Protein 3PM0 (pdb70)

Nearest PDB structures (foldseek):
  3pm0-assembly1_A  TM=1.002E+00  e=3.150E-76  Homo sapiens
  6iq5-assembly1_A  TM=9.967E-01  e=2.064E-65  Homo sapiens
  6iq5-assembly2_B  TM=9.747E-01  e=1.632E-58  Homo sapiens
  2hi4-assembly1_A  TM=9.232E-01  e=4.594E-35  Homo sapiens
  6b82-assembly1_A  TM=9.000E-01  e=4.595E-28  Danio rerio

Radius of gyration: 22.01 Å; Cα contacts (8 Å, |Δi|>4): 761; chains: 1; bounding box: 62×45×59 Å

Sequence (459 aa):
QAAHLSFARLARRYGDVFQIRLGSCPIVVLNGERAIHQALVQQGSAFADRPSFASFRVVSGGRSMAFGHYSEHWKVQRRAAHSMMRNFFTRQPRSRQVLEGHVLSEARELVALLVRGSADGAFLDPRPLTVVAVANVMSAVCFGCRYSHDDPEFRELLSHNEEFGRTVGAGSLVDVMPWLQYFPNPVRTVFREFEQLNRNFSNFILDKFLRHCESLRPGAAPRDMMDAFILSAEKKAAGDGARLDLENVPATITDIFGASQDTLSTALQWLLLLFTRYPDVQTRVQAELDQVVGRDRLPCMGDQPNLPYVLAFLYEAMRFSSFVPVTIPHATTANTSVLGYHIPKDTVVFVNQWSVNHDPLKWPNPENFDPARFLDKDGLINKDLTSRVMIFSVGKRRCIGEELSKMQLFLFISILAHQCDFRANPNEPAKMNFSYGLTIKPKSFKVNVTLRESMELLD

GO terms:
  GO:0016712 oxidoreductase activity, acting on paired donors, with incorporation or reduction of molecular oxygen, reduced flavin or flavoprotein as one donor, and incorporation of one atom of oxygen (F, IDA)
  GO:0101020 estrogen 16-alpha-hydroxylase activity (F, IDA)
  GO:0042572 retinol metabolic process (P, IDA)
  GO:0042574 retinal metabolic process (P, IDA)
  GO:0004497 monooxygenase activity (F, IDA)
  GO:0019369 arachidonate metabolic process (P, IDA)
  GO:0006805 xenobiotic metabolic process (P, IDA)
  GO:0008202 steroid metabolic process (P, IDA)
  GO:0008210 estrogen metabolic process (P, IDA)
  GO:0020037 heme binding (F, IDA)
  GO:0050649 testosterone 6-beta-hydroxylase activity (F, EXP)
  GO:0101021 estrogen 2-hydroxylase activity (F, EXP)
  GO:0016712 oxidoreductase activity, acting on paired donors, with incorporation or reduction of molecular oxygen, reduced flavin or flavoprotein as one donor, and incorporation of one atom of oxygen (F, EXP)
  GO:0005789 endoplasmic reticulum membrane (C, TAS)
  GO:0016709 oxidoreductase activity, acting on paired donors, with incorporation or reduction of molecular oxygen, NAD(P)H as one donor, and incorporation of one atom of oxygen (F, TAS)
  GO:0016125 sterol metabolic process (P, TAS)
  GO:0019373 epoxygenase P450 pathway (P, TAS)
  GO:0004497 monooxygenase activity (F, TAS)
  GO:0097267 omega-hydroxylase P450 pathway (P, TAS)
  GO:0005515 protein binding (F, IPI)

Organism: Homo sapiens (NCBI:txid9606)

Foldseek 3Di:
DFPLVVLLVVCVPVNQWDWDAQQHAIAIEGFAPQQLCVVFPVVFVLWFFAAPFPLLCLALVRQALQSHTDDDLSVLLVVQLLVCLVCVQPVDPCSLVVLLVLLLVLLQVLQVCQQVQQPPNRKDFSQLSLLLSQLQSLCCQAQVDHDDSPDPLVSVLRPLLLLQQLCQFVVHNLGSPVCVCVDDDVSVVSSVVSSVSSVSLLVVLVVSLVVLLVPQDDVDDDNHSSVVLNVQQVCVVVDHPRHHHSVNSSSHSSNVSSPRSNVLSQLLSLLLVCCAVPVPLLVVLLVLLCVQVNLPDADDLVCVQSRQSLLLLSLLSCLQQLQQQKARKIFGQAFDAGPRHTDHHGHIYIYGLNSHSQPCVLPVPSNDRDSCSQADPVGHGDCVNSVSRDNQRHHPSGDSNVVVSVSNSSSSCRRDSNWKHKHFDPVDDDDWDWRDGSGTHTDTGIIRMHTPDDDPSPD

Solvent-accessible surface area: 20580 Å² total; per-residue (Å²): 208,11,34,8,68,31,10,23,127,60,17,202,194,116,35,63,6,25,123,32,182,28,40,91,37,68,0,12,0,0,3,15,56,131,0,0,62,48,0,4,63,112,57,13,45,18,1,3,24,9,4,101,28,68,0,6,193,45,7,6,66,48,104,7,12,27,17,21,83,48,50,113,166,12,55,45,16,26,123,5,0,42,34,29,16,141,95,17,20,96,118,116,116,176,10,159,89,82,9,37,31,48,0,52,57,5,0,73,41,3,0,4,38,0,23,159,38,1,61,155,57,44,62,27,27,0,67,65,31,0,16,6,5,0,0,1,0,2,0,17,10,0,5,29,48,90,47,60,43,88,37,97,144,2,96,87,13,8,64,46,17,59,25,32,2,88,1,4,4,14,26,26,61,9,28,11,30,74,129,16,47,174,87,102,25,98,26,42,64,5,31,133,63,0,56,90,10,9,129,49,14,24,86,38,0,74,68,15,17,91,116,25,29,128,71,18,166,139,81,36,83,59,169,8,0,0,11,23,2,0,55,27,2,59,100,66,90,63,52,164,109,22,62,4,61,70,120,28,0,21,9,1,0,12,19,15,0,16,58,17,2,12,39,5,0,0,4,0,5,22,7,0,7,5,0,8,68,72,84,82,9,11,79,129,0,14,51,25,0,49,156,54,6,19,72,140,95,34,2,43,46,54,9,60,98,87,0,15,23,0,18,0,0,5,26,0,5,12,0,40,5,0,18,22,8,6,10,30,1,3,6,1,51,47,98,16,50,0,76,73,126,130,1,68,112,107,17,14,0,3,0,0,1,34,14,1,0,14,47,87,166,53,1,100,54,32,112,90,15,46,5,56,40,0,51,38,188,111,36,99,46,38,152,91,55,9,68,101,23,16,15,35,11,25,21,84,15,79,54,30,14,44,126,8,12,61,40,0,8,1,2,1,1,0,0,0,0,2,7,0,56,6,164,31,36,108,127,72,110,71,146,33,86,44,10,104,15,25,3,8,20,3,72,66,12,105,0,9,1,66,52,66,98,103,34,64,6,106,176

CATH classification: 1.10.630.10

Structure (mmCIF, N/CA/C/O backbone):
data_3PM0
#
_entry.id   3PM0
#
_cell.length_a   84.170
_cell.length_b   103.980
_cell.length_c   62.970
_cell.angle_alpha   90.000
_cell.angle_beta   90.000
_cell.angle_gamma   90.000
#
_symmetry.space_group_name_H-M   'P 21 21 2'
#
loop_
_entity.id
_entity.type
_entity.pdbx_description
1 polymer 'Cytochrome P450 1B1'
2 non-polymer 'PROTOPORPHYRIN IX CONTAINING FE'
3 non-polymer 2-PHENYL-4H-BENZO[H]CHROMEN-4-ONE
4 water water
#
loop_
_atom_site.group_PDB
_atom_site.id
_atom_site.type_symbol
_atom_site.label_atom_id
_atom_site.label_alt_id
_atom_site.label_comp_id
_atom_site.label_asym_id
_atom_site.label_entity_id
_atom_site.label_seq_id
_atom_site.pdbx_PDB_ins_code
_atom_site.Cartn_x
_atom_site.Cartn_y
_atom_site.Cartn_z
_atom_site.occupancy
_atom_site.B_iso_or_equiv
_atom_site.auth_seq_id
_atom_site.auth_comp_id
_atom_site.auth_asym_id
_atom_site.auth_atom_id
_atom_site.pdbx_PDB_model_num
ATOM 1 N N . GLN A 1 28 ? -42.603 23.280 -20.036 1.00 69.05 68 GLN A N 1
ATOM 2 C CA . GLN A 1 28 ? -42.354 22.658 -21.329 1.00 68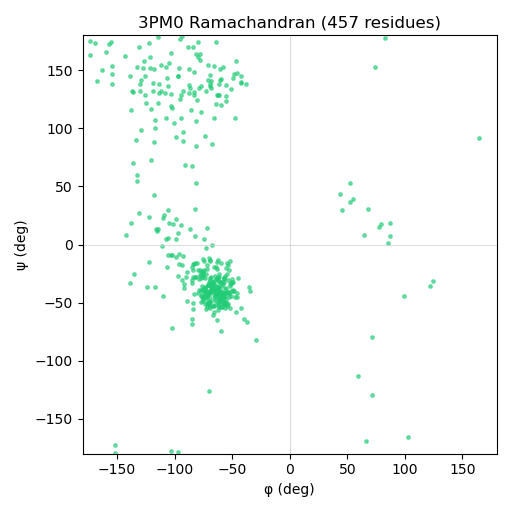.24 68 GLN A CA 1
ATOM 3 C C . GLN A 1 28 ? -40.853 22.374 -21.502 1.00 67.17 68 GLN A C 1
ATOM 4 O O . GLN A 1 28 ? -40.270 22.665 -22.543 1.00 67.94 68 GLN A O 1
ATOM 10 N N . ALA A 1 29 ? -40.240 21.803 -20.465 1.00 65.69 69 ALA A N 1
ATOM 11 C CA . ALA A 1 29 ? -38.815 21.450 -20.479 1.00 63.28 69 ALA A CA 1
ATOM 12 C C . ALA A 1 29 ? -38.607 20.176 -21.299 1.00 61.69 69 ALA A C 1
ATOM 13 O O . ALA A 1 29 ? -39.362 19.217 -21.166 1.00 60.93 69 ALA A O 1
ATOM 15 N N . ALA A 1 30 ? -37.577 20.169 -22.136 1.00 60.24 70 ALA A N 1
ATOM 16 C CA . ALA A 1 30 ? -37.287 19.025 -22.999 1.00 59.18 70 ALA A CA 1
ATOM 17 C C . ALA A 1 30 ? -37.564 17.669 -22.357 1.00 59.03 70 ALA A C 1
ATOM 18 O O . ALA A 1 30 ? -38.463 16.942 -22.783 1.00 58.84 70 ALA A O 1
ATOM 20 N N . HIS A 1 31 ? -36.792 17.327 -21.331 1.00 58.37 71 HIS A N 1
ATOM 21 C CA . HIS A 1 31 ? -36.958 16.040 -20.670 1.00 57.26 71 HIS A CA 1
ATOM 22 C C . HIS A 1 31 ? -38.384 15.790 -20.211 1.00 57.62 71 HIS A C 1
ATOM 23 O O . HIS A 1 31 ? -38.754 14.648 -19.940 1.00 59.01 71 HIS A O 1
ATOM 30 N N . LEU A 1 32 ? -39.184 16.846 -20.117 1.00 56.61 72 LEU A N 1
ATOM 31 C CA . LEU A 1 32 ? -40.561 16.695 -19.673 1.00 55.77 72 LEU A CA 1
ATOM 32 C C . LEU A 1 32 ? -41.463 16.283 -20.830 1.00 55.21 72 LEU A C 1
ATOM 33 O O . LEU A 1 32 ? -42.310 15.408 -20.675 1.00 55.29 72 LEU A O 1
ATOM 38 N N . SER A 1 33 ? -41.269 16.899 -21.993 1.00 54.48 73 SER A N 1
ATOM 39 C CA . SER A 1 33 ? -42.076 16.568 -23.160 1.00 53.65 73 SER A CA 1
ATOM 40 C C . SER A 1 33 ? -41.800 15.133 -23.581 1.00 54.77 73 SER A C 1
ATOM 41 O O . SER A 1 33 ? -42.734 14.368 -23.843 1.00 56.16 73 SER A O 1
ATOM 44 N N . PHE A 1 34 ? -40.517 14.772 -23.635 1.00 55.06 74 PHE A N 1
ATOM 45 C CA . PHE A 1 34 ? -40.100 13.421 -24.025 1.00 54.36 74 PHE A CA 1
ATOM 46 C C . PHE A 1 34 ? -40.749 12.343 -23.167 1.00 54.55 74 PHE A C 1
ATOM 47 O O . PHE A 1 34 ? -41.294 11.375 -23.691 1.00 54.92 74 PHE A O 1
ATOM 55 N N . ALA A 1 35 ? -40.678 12.510 -21.852 1.00 54.79 75 ALA A N 1
ATOM 56 C CA . ALA A 1 35 ? -41.256 11.545 -20.927 1.00 56.53 75 ALA A CA 1
ATOM 57 C C . ALA A 1 35 ? -42.775 11.473 -21.102 1.00 57.78 75 ALA A C 1
ATOM 58 O O . ALA A 1 35 ? -43.392 10.433 -20.845 1.00 58.65 75 ALA A O 1
ATOM 60 N N . ARG A 1 36 ? -43.361 12.587 -21.540 1.00 58.48 76 ARG A N 1
ATOM 61 C CA . ARG A 1 36 ? -44.797 12.705 -21.776 1.00 58.33 76 ARG A CA 1
ATOM 62 C C . ARG A 1 36 ? -45.148 12.000 -23.089 1.00 58.41 76 ARG A C 1
ATOM 63 O O . ARG A 1 36 ? -46.128 11.264 -23.157 1.00 59.12 76 ARG A O 1
ATOM 71 N N . LEU A 1 37 ? -44.350 12.231 -24.131 1.00 57.61 77 LEU A N 1
ATOM 72 C CA . LEU A 1 37 ? -44.586 11.605 -25.435 1.00 57.70 77 LEU A CA 1
ATOM 73 C C . LEU A 1 37 ? -44.404 10.087 -25.345 1.00 57.36 77 LEU A C 1
ATOM 74 O O . LEU A 1 37 ? -44.874 9.330 -26.198 1.00 56.88 77 LEU A O 1
ATOM 79 N N . ALA A 1 38 ? -43.716 9.653 -24.300 1.00 56.74 78 ALA A N 1
ATOM 80 C CA . ALA A 1 38 ? -43.448 8.246 -24.100 1.00 56.39 78 ALA A CA 1
ATOM 81 C C . ALA A 1 38 ? -44.643 7.517 -23.497 1.00 56.83 78 ALA A C 1
ATOM 82 O O . ALA A 1 38 ? -44.714 6.289 -23.519 1.00 56.73 78 ALA A O 1
ATOM 84 N N . ARG A 1 39 ? -45.584 8.281 -22.949 1.00 57.23 79 ARG A N 1
ATOM 85 C CA . ARG A 1 39 ? -46.782 7.708 -22.340 1.00 57.75 79 ARG A CA 1
ATOM 86 C C . ARG A 1 39 ? -47.832 7.402 -23.403 1.00 57.71 79 ARG A C 1
ATOM 87 O O . ARG A 1 39 ? -48.968 7.043 -23.094 1.00 58.85 79 ARG A O 1
ATOM 95 N N . ARG A 1 40 ? -47.435 7.554 -24.662 1.00 58.01 80 ARG A N 1
ATOM 96 C CA . ARG A 1 40 ? -48.328 7.305 -25.786 1.00 58.55 80 ARG A CA 1
ATOM 97 C C . ARG A 1 40 ? -47.617 6.564 -26.914 1.00 57.77 80 ARG A C 1
ATOM 98 O O . ARG A 1 40 ? -48.229 5.760 -27.618 1.00 58.00 80 ARG A O 1
ATOM 106 N N . TYR A 1 41 ? -46.326 6.834 -27.087 1.00 56.75 81 TYR A N 1
ATOM 107 C CA . TYR A 1 41 ? -45.558 6.177 -28.146 1.00 55.82 81 TYR A CA 1
ATOM 108 C C . TYR A 1 41 ? -44.455 5.275 -27.622 1.00 55.68 81 TYR A C 1
ATOM 109 O O . TYR A 1 41 ? -43.603 4.815 -28.386 1.00 56.22 81 TYR A O 1
ATOM 118 N N . GLY A 1 42 ? -44.478 5.011 -26.323 1.00 54.85 82 GLY A N 1
ATOM 119 C CA . GLY A 1 42 ? -43.470 4.151 -25.735 1.00 55.48 82 GLY A CA 1
ATOM 120 C C . GLY A 1 42 ? -42.144 4.792 -25.374 1.00 54.95 82 GLY A C 1
ATOM 121 O O . GLY A 1 42 ? -41.930 5.973 -25.622 1.00 54.82 82 GLY A O 1
ATOM 122 N N . ASP A 1 43 ? -41.250 4.008 -24.790 1.00 55.26 83 ASP A N 1
ATOM 123 C CA . ASP A 1 43 ? -39.946 4.511 -24.394 1.00 55.22 83 ASP A CA 1
ATOM 124 C C . ASP A 1 43 ? -39.093 5.010 -25.568 1.00 54.21 83 ASP A C 1
ATOM 125 O O . ASP A 1 43 ? -38.428 6.036 -25.447 1.00 53.82 83 ASP A O 1
ATOM 130 N N . VAL A 1 44 ? -39.129 4.295 -26.696 1.00 52.78 84 VAL A N 1
ATOM 131 C CA . VAL A 1 44 ? -38.370 4.651 -27.905 1.00 50.11 84 VAL A CA 1
ATOM 132 C C . VAL A 1 44 ? -39.270 5.286 -28.964 1.00 49.08 84 VAL A C 1
ATOM 133 O O . VAL A 1 44 ? -40.317 4.744 -29.302 1.00 50.19 84 VAL A O 1
ATOM 137 N N . PHE A 1 45 ? -38.852 6.431 -29.483 1.00 48.11 85 PHE A N 1
ATOM 138 C CA . PHE A 1 45 ? -39.593 7.157 -30.516 1.00 48.05 85 PHE A CA 1
ATOM 139 C C . PHE A 1 45 ? -38.674 8.258 -31.053 1.00 49.32 85 PHE A C 1
ATOM 140 O O . PHE A 1 45 ? -37.589 8.475 -30.526 1.00 49.77 85 PHE A O 1
ATOM 148 N N . GLN A 1 46 ? -39.101 8.958 -32.095 1.00 51.20 86 GLN A N 1
ATOM 149 C CA . GLN A 1 46 ? -38.260 10.003 -32.653 1.00 52.62 86 GLN A CA 1
ATOM 150 C C . GLN A 1 46 ? -38.975 11.320 -32.826 1.00 52.76 86 GLN A C 1
ATOM 151 O O . GLN A 1 46 ? -40.152 11.356 -33.163 1.00 54.45 86 GLN A O 1
ATOM 157 N N . ILE A 1 47 ? -38.253 12.395 -32.545 1.00 52.17 87 ILE A N 1
ATOM 158 C CA . ILE A 1 47 ? -38.780 13.735 -32.681 1.00 50.75 87 ILE A CA 1
ATOM 159 C C . ILE A 1 47 ? -37.982 14.381 -33.791 1.00 50.69 87 ILE A C 1
ATOM 160 O O . ILE A 1 47 ? -37.071 13.768 -34.347 1.00 50.99 87 ILE A O 1
ATOM 165 N N . ARG A 1 48 ? -38.318 15.618 -34.119 1.00 51.55 88 ARG A N 1
ATOM 166 C CA . ARG A 1 48 ? -37.608 16.311 -35.173 1.00 53.31 88 ARG A CA 1
ATOM 167 C C . ARG A 1 48 ? -37.368 17.743 -34.742 1.00 53.30 88 ARG A C 1
ATOM 168 O O . ARG A 1 48 ? -38.317 18.492 -34.525 1.00 54.41 88 ARG A O 1
ATOM 176 N N . LEU A 1 49 ? -36.098 18.104 -34.578 1.00 52.78 89 LEU A N 1
ATOM 177 C CA . LEU A 1 49 ? -35.710 19.464 -34.210 1.00 52.04 89 LEU A CA 1
ATOM 178 C C . LEU A 1 49 ? -35.270 20.080 -35.519 1.00 51.83 89 LEU A C 1
ATOM 179 O O . LEU A 1 49 ? -34.188 19.786 -36.013 1.00 51.15 89 LEU A O 1
ATOM 184 N N . GLY A 1 50 ? -36.103 20.932 -36.091 1.00 52.82 90 GLY A N 1
ATOM 185 C CA . GLY A 1 50 ? -35.738 21.512 -37.365 1.00 54.26 90 GLY A CA 1
ATOM 186 C C . GLY A 1 50 ? -35.532 20.415 -38.406 1.00 55.44 90 GLY A C 1
ATOM 187 O O . GLY A 1 50 ? -36.472 19.706 -38.786 1.00 54.95 90 GLY A O 1
ATOM 188 N N . SER A 1 51 ? -34.289 20.254 -38.849 1.00 56.26 91 SER A N 1
ATOM 189 C CA . SER A 1 51 ? -33.962 19.271 -39.886 1.00 57.18 91 SER A CA 1
ATOM 190 C C . SER A 1 51 ? -33.513 17.918 -39.368 1.00 57.06 91 SER A C 1
ATOM 191 O O . SER A 1 51 ? -33.517 16.934 -40.114 1.00 57.19 91 SER A O 1
ATOM 194 N N . CYS A 1 52 ? -33.115 17.864 -38.103 1.00 56.18 92 CYS A N 1
ATOM 195 C CA . CYS A 1 52 ? -32.645 16.611 -37.549 1.00 55.42 92 CYS A CA 1
ATOM 196 C C . CYS A 1 52 ? -33.689 15.795 -36.817 1.00 54.44 92 CYS A C 1
ATOM 197 O O . CYS A 1 52 ? -34.434 16.287 -35.971 1.00 53.44 92 CYS A O 1
ATOM 200 N N . PRO A 1 53 ? -33.788 14.524 -37.188 1.00 53.84 93 PRO A N 1
ATOM 201 C CA . PRO A 1 53 ? -34.749 13.630 -36.547 1.00 53.42 93 PRO A CA 1
ATOM 202 C C . PRO A 1 53 ? -34.001 12.916 -35.425 1.00 52.42 93 PRO A C 1
ATOM 203 O O . PRO A 1 53 ? -33.135 12.075 -35.689 1.00 52.29 93 PRO A O 1
ATOM 207 N N . ILE A 1 54 ? -34.313 13.264 -34.180 1.00 50.83 94 ILE A N 1
ATOM 208 C CA . ILE A 1 54 ? -33.643 12.646 -33.043 1.00 49.04 94 ILE A CA 1
ATOM 209 C C . ILE A 1 54 ? -34.477 11.507 -32.482 1.00 48.72 94 ILE A C 1
ATOM 210 O O . ILE A 1 54 ? -35.705 11.575 -32.478 1.00 49.00 94 ILE A O 1
ATOM 215 N N . VAL A 1 55 ? -33.793 10.466 -32.017 1.00 47.62 95 VAL A N 1
ATOM 216 C CA . VAL A 1 55 ? -34.425 9.297 -31.423 1.00 46.81 95 VAL A CA 1
ATOM 217 C C . VAL A 1 55 ? -34.172 9.336 -29.913 1.00 46.32 95 VAL A C 1
ATOM 218 O O . VAL A 1 55 ? -33.045 9.130 -29.440 1.00 47.28 95 VAL A O 1
ATOM 222 N N . VAL A 1 56 ? -35.229 9.605 -29.163 1.00 44.40 96 VAL A N 1
ATOM 223 C CA . VAL A 1 56 ? -35.142 9.685 -27.718 1.00 42.91 96 VAL A CA 1
ATOM 224 C C . VAL A 1 56 ? -35.337 8.333 -27.017 1.00 43.07 96 VAL A C 1
ATOM 225 O O . VAL A 1 56 ? -36.199 7.552 -27.397 1.00 41.94 96 VAL A O 1
ATOM 229 N N . LEU A 1 57 ? -34.509 8.073 -26.002 1.00 43.30 97 LEU A N 1
ATOM 230 C CA . LEU A 1 57 ? -34.567 6.854 -25.186 1.00 42.02 97 LEU A CA 1
ATOM 231 C C . LEU A 1 57 ? -35.098 7.340 -23.861 1.00 42.08 97 LEU A C 1
ATOM 232 O O . LEU A 1 57 ? -34.573 8.303 -23.318 1.00 42.51 97 LEU A O 1
ATOM 237 N N . ASN A 1 58 ? -36.116 6.682 -23.323 1.00 43.65 98 ASN A N 1
ATOM 238 C CA . ASN A 1 58 ? -36.686 7.144 -22.074 1.00 45.66 98 ASN A CA 1
ATOM 239 C C . ASN A 1 58 ? -36.629 6.255 -20.846 1.00 48.02 98 ASN A C 1
ATOM 240 O O . ASN A 1 58 ? -36.444 6.759 -19.730 1.00 49.99 98 ASN A O 1
ATOM 245 N N . GLY A 1 59 ? -36.768 4.945 -21.010 1.00 49.10 99 GLY A N 1
ATOM 246 C CA . GLY A 1 59 ? -36.737 4.103 -19.822 1.00 50.17 99 GLY A CA 1
ATOM 247 C C . GLY A 1 59 ? -35.378 3.539 -19.487 1.00 50.79 99 GLY A C 1
ATOM 248 O O . GLY A 1 59 ? -34.409 3.790 -20.188 1.00 50.37 99 GLY A O 1
ATOM 249 N N . GLU A 1 60 ? -35.293 2.771 -18.413 1.00 52.70 100 GLU A N 1
ATOM 250 C CA . GLU A 1 60 ? -34.018 2.184 -18.070 1.00 55.41 100 GLU A CA 1
ATOM 251 C C . GLU A 1 60 ? -33.687 1.049 -19.029 1.00 56.10 100 GLU A C 1
ATOM 252 O O . GLU A 1 60 ? -32.569 0.978 -19.548 1.00 56.84 100 GLU A O 1
ATOM 258 N N . ARG A 1 61 ? -34.647 0.167 -19.295 1.00 56.03 101 ARG A N 1
ATOM 259 C CA . ARG A 1 61 ? -34.347 -0.935 -20.201 1.00 56.12 101 ARG A CA 1
ATOM 260 C C . ARG A 1 61 ? -33.936 -0.503 -21.593 1.00 54.05 101 ARG A C 1
ATOM 261 O O . ARG A 1 61 ? -33.135 -1.170 -22.229 1.00 53.36 101 ARG A O 1
ATOM 269 N N . ALA A 1 62 ? -34.477 0.611 -22.066 1.00 52.90 102 ALA A N 1
ATOM 270 C CA . ALA A 1 62 ? -34.127 1.101 -23.392 1.00 51.93 102 ALA A CA 1
ATOM 271 C C . ALA A 1 62 ? -32.753 1.761 -23.322 1.00 51.18 102 ALA A C 1
ATOM 272 O O . ALA A 1 62 ? -31.901 1.548 -24.186 1.00 50.33 102 ALA A O 1
ATOM 274 N N . ILE A 1 63 ? -32.556 2.560 -22.274 1.00 50.26 103 ILE A N 1
ATOM 275 C CA . ILE A 1 63 ? -31.308 3.276 -22.048 1.00 47.85 103 ILE A CA 1
ATOM 276 C C . ILE A 1 63 ? -30.182 2.287 -21.825 1.00 48.65 103 ILE A C 1
ATOM 277 O O . ILE A 1 63 ? -29.069 2.462 -22.347 1.00 48.40 103 ILE A O 1
ATOM 282 N N . HIS A 1 64 ? -30.480 1.243 -21.058 1.00 48.25 104 HIS A N 1
ATOM 283 C CA . HIS A 1 64 ? -29.496 0.220 -20.762 1.00 48.86 104 HIS A CA 1
ATOM 284 C C . HIS A 1 64 ? -29.248 -0.705 -21.937 1.00 48.44 104 HIS A C 1
ATOM 285 O O . HIS A 1 64 ? -28.155 -1.243 -22.059 1.00 48.87 104 HIS A O 1
ATOM 292 N N . GLN A 1 65 ? -30.246 -0.888 -22.802 1.00 48.61 105 GLN A N 1
ATOM 293 C CA . GLN A 1 65 ? -30.101 -1.774 -23.967 1.00 47.70 105 GLN A CA 1
ATOM 294 C C . GLN A 1 65 ? -29.326 -1.091 -25.092 1.00 46.83 105 GLN A C 1
ATOM 295 O O . GLN A 1 65 ? -28.653 -1.747 -25.888 1.00 47.88 105 GLN A O 1
ATOM 301 N N . ALA A 1 66 ? -29.427 0.229 -25.168 1.00 45.02 106 ALA A N 1
ATOM 302 C CA . ALA A 1 66 ? -28.694 0.969 -26.175 1.00 42.54 106 ALA A CA 1
ATOM 303 C C . ALA A 1 66 ? -27.292 1.232 -25.633 1.00 42.72 106 ALA A C 1
ATOM 304 O O . ALA A 1 66 ? -26.317 0.666 -26.111 1.00 42.46 106 ALA A O 1
ATOM 306 N N . LEU A 1 67 ? -27.196 2.072 -24.608 1.00 42.50 107 LEU A N 1
ATOM 307 C CA . LEU A 1 67 ? -25.893 2.423 -24.047 1.00 42.66 107 LEU A CA 1
ATOM 308 C C . LEU A 1 67 ? -25.037 1.324 -23.427 1.00 43.78 107 LEU A C 1
ATOM 309 O O . LEU A 1 67 ? -23.810 1.455 -23.395 1.00 43.54 107 LEU A O 1
ATOM 314 N N . VAL A 1 68 ? -25.661 0.275 -22.908 1.00 44.91 108 VAL A N 1
ATOM 315 C CA . VAL A 1 68 ? -24.906 -0.787 -22.253 1.00 47.26 108 VAL A CA 1
ATOM 316 C C . VAL A 1 68 ? -24.740 -2.019 -23.132 1.00 49.52 108 VAL A C 1
ATOM 317 O O . VAL A 1 68 ? -23.648 -2.306 -23.622 1.00 49.87 108 VAL A O 1
ATOM 321 N N . GLN A 1 69 ? -25.834 -2.744 -23.319 1.00 52.07 109 GLN A N 1
ATOM 322 C CA . GLN A 1 69 ? -25.825 -3.959 -24.102 1.00 52.91 109 GLN A CA 1
ATOM 323 C C . GLN A 1 69 ? -25.317 -3.741 -25.527 1.00 53.56 109 GLN A C 1
ATOM 324 O O . GLN A 1 69 ? -24.540 -4.539 -26.047 1.00 53.64 109 GLN A O 1
ATOM 330 N N . GLN A 1 70 ? -25.732 -2.653 -26.156 1.00 55.01 110 GLN A N 1
ATOM 331 C CA . GLN A 1 70 ? -25.268 -2.337 -27.507 1.00 55.89 110 GLN A CA 1
ATOM 332 C C . GLN A 1 70 ? -24.343 -1.123 -27.453 1.00 56.89 110 GLN A C 1
ATOM 333 O O . GLN A 1 70 ? -24.190 -0.396 -28.441 1.00 56.64 110 GLN A O 1
ATOM 339 N N . GLY A 1 71 ? -23.764 -0.894 -26.272 1.00 57.81 111 GLY A N 1
ATOM 340 C CA . GLY A 1 71 ? -22.848 0.215 -26.070 1.00 56.84 111 GLY A CA 1
ATOM 341 C C . GLY A 1 71 ? -21.747 0.107 -27.101 1.00 56.94 111 GLY A C 1
ATOM 342 O O . GLY A 1 71 ? -21.108 -0.956 -27.242 1.00 56.22 111 GLY A O 1
ATOM 343 N N . SER A 1 72 ? -21.521 1.194 -27.828 1.00 55.69 112 SER A N 1
ATOM 344 C CA . SER A 1 72 ? -20.533 1.224 -28.894 1.00 54.76 112 SER A CA 1
ATOM 345 C C . SER A 1 72 ? -21.278 1.606 -30.161 1.00 53.38 112 SER A C 1
ATOM 346 O O . SER A 1 72 ? -20.759 2.324 -31.016 1.00 54.30 112 SER A O 1
ATOM 349 N N . ALA A 1 73 ? -22.511 1.121 -30.261 1.00 52.34 113 ALA A N 1
ATOM 350 C CA . ALA A 1 73 ? -23.382 1.437 -31.381 1.00 51.34 113 ALA A CA 1
ATOM 351 C C . ALA A 1 73 ? -23.886 2.824 -31.086 1.00 49.49 113 ALA A C 1
ATOM 352 O O . ALA A 1 73 ? -24.219 3.580 -31.990 1.00 49.57 113 ALA A O 1
ATOM 354 N N . PHE A 1 74 ? -23.907 3.148 -29.797 1.00 48.18 114 PHE A N 1
ATOM 355 C CA . PHE A 1 74 ? -24.398 4.434 -29.324 1.00 46.73 114 PHE A CA 1
ATOM 356 C C . PHE A 1 74 ? -23.334 5.296 -28.631 1.00 44.75 114 PHE A C 1
ATOM 357 O O . PHE A 1 74 ? -23.645 6.307 -28.006 1.00 43.69 114 PHE A O 1
ATOM 365 N N . ALA A 1 75 ? -22.075 4.907 -28.781 1.00 43.04 115 ALA A N 1
ATOM 366 C CA . ALA A 1 75 ? -20.982 5.618 -28.145 1.00 41.70 115 ALA A CA 1
ATOM 367 C C . ALA A 1 75 ? -20.426 6.805 -28.927 1.00 40.68 115 ALA A C 1
ATOM 368 O O . ALA A 1 75 ? -19.357 7.313 -28.596 1.00 42.17 115 ALA A O 1
ATOM 370 N N . ASP A 1 76 ? -21.121 7.263 -29.954 1.00 38.64 116 ASP A N 1
ATOM 371 C CA . ASP A 1 76 ? -20.595 8.399 -30.698 1.00 38.92 116 ASP A CA 1
ATOM 372 C C . ASP A 1 76 ? -21.202 9.737 -30.269 1.00 37.67 116 ASP A C 1
ATOM 373 O O . ASP A 1 76 ? -22.006 9.802 -29.340 1.00 36.49 116 ASP A O 1
ATOM 378 N N . ARG A 1 77 ? -20.776 10.808 -30.931 1.00 36.94 117 ARG A N 1
ATOM 379 C CA . ARG A 1 77 ? -21.297 12.143 -30.651 1.00 36.04 117 ARG A CA 1
ATOM 380 C C . ARG A 1 77 ? -21.792 12.679 -31.975 1.00 35.31 117 ARG A C 1
ATOM 381 O O . ARG A 1 77 ? -21.226 12.382 -33.017 1.00 33.53 117 ARG A O 1
ATOM 389 N N . PRO A 1 78 ? -22.874 13.458 -31.955 1.00 35.35 118 PRO A N 1
ATOM 390 C CA . PRO A 1 78 ? -23.409 14.009 -33.202 1.00 36.27 118 PRO A CA 1
ATOM 391 C C . PRO A 1 78 ? -22.431 14.993 -33.838 1.00 36.47 118 PRO A C 1
ATOM 392 O O . PRO A 1 78 ? -21.633 15.623 -33.148 1.00 36.95 118 PRO A O 1
ATOM 396 N N . SER A 1 79 ? -22.520 15.129 -35.153 1.00 35.96 119 SER A N 1
ATOM 397 C CA . SER A 1 79 ? -21.660 16.023 -35.909 1.00 35.55 119 SER A CA 1
ATOM 398 C C . SER A 1 79 ? -22.132 17.468 -35.876 1.00 34.75 119 SER A C 1
ATOM 399 O O . SER A 1 79 ? -22.286 18.093 -36.914 1.00 33.73 119 SER A O 1
ATOM 402 N N . PHE A 1 80 ? -22.351 17.988 -34.674 1.00 34.06 120 PHE A N 1
ATOM 403 C CA . PHE A 1 80 ? -22.799 19.358 -34.482 1.00 33.76 120 PHE A CA 1
ATOM 404 C C . PHE A 1 80 ? -21.641 20.354 -34.520 1.00 34.31 120 PHE A C 1
ATOM 405 O O . PHE A 1 80 ? -20.656 20.206 -33.807 1.00 35.63 120 PHE A O 1
ATOM 413 N N . ALA A 1 81 ? -21.770 21.386 -35.341 1.00 33.93 121 ALA A N 1
ATOM 414 C CA . ALA A 1 81 ? -20.713 22.381 -35.457 1.00 32.44 121 ALA A CA 1
ATOM 415 C C . ALA A 1 81 ? -20.258 22.943 -34.137 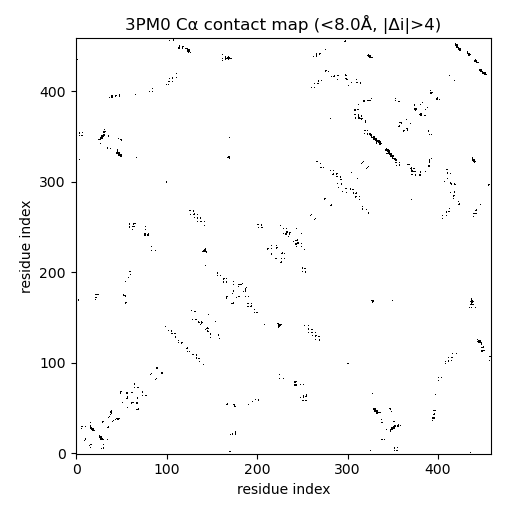1.00 31.96 121 ALA A C 1
ATOM 416 O O . ALA A 1 81 ? -19.086 23.255 -33.983 1.00 33.37 121 ALA A O 1
ATOM 418 N N . SER A 1 82 ? -21.171 23.078 -33.184 1.00 31.64 122 SER A N 1
ATOM 419 C CA . SER A 1 82 ? -20.811 23.641 -31.897 1.00 33.22 122 SER A CA 1
ATOM 420 C C . SER A 1 82 ? -19.908 22.706 -31.091 1.00 33.86 122 SER A C 1
ATOM 421 O O . SER A 1 82 ? -18.983 23.174 -30.433 1.00 35.06 122 SER A O 1
ATOM 424 N N . PHE A 1 83 ? -20.161 21.401 -31.130 1.00 33.66 123 PHE A N 1
ATOM 425 C CA . PHE A 1 83 ? -19.320 20.466 -30.379 1.00 34.89 123 PHE A CA 1
ATOM 426 C C . PHE A 1 83 ? -17.855 20.651 -30.749 1.00 37.98 123 PHE A C 1
ATOM 427 O O . PHE A 1 83 ? -16.964 20.598 -29.891 1.00 39.28 123 PHE A O 1
ATOM 435 N N . ARG A 1 84 ? -17.653 20.854 -32.049 1.00 39.90 124 ARG A N 1
ATOM 436 C CA . ARG A 1 84 ? -16.369 21.043 -32.701 1.00 42.65 124 ARG A CA 1
ATOM 437 C C . ARG A 1 84 ? -15.593 22.217 -32.118 1.00 43.47 124 ARG A C 1
ATOM 438 O O . ARG A 1 84 ? -14.370 22.225 -32.148 1.00 44.98 124 ARG A O 1
ATOM 446 N N . VAL A 1 85 ? -16.315 23.208 -31.598 1.00 44.43 125 VAL A N 1
ATOM 447 C CA . VAL A 1 85 ? -15.728 24.415 -31.012 1.00 44.38 125 VAL A CA 1
ATOM 448 C C . VAL A 1 85 ? -15.111 24.194 -29.632 1.00 45.63 125 VAL A C 1
ATOM 449 O O . VAL A 1 85 ? -14.210 24.931 -29.233 1.00 48.57 125 VAL A O 1
ATOM 453 N N . VAL A 1 86 ? -15.592 23.191 -28.906 1.00 44.54 126 VAL A N 1
ATOM 454 C CA . VAL A 1 86 ? -15.088 22.905 -27.564 1.00 43.43 126 VAL A CA 1
ATOM 455 C C . VAL A 1 86 ? -13.653 22.351 -27.548 1.00 43.69 126 VAL A C 1
ATOM 456 O O . VAL A 1 86 ? -13.281 21.497 -28.352 1.00 43.19 126 VAL A O 1
ATOM 460 N N . SER A 1 87 ? -12.849 22.870 -26.624 1.00 44.79 127 SER A N 1
ATOM 461 C CA . SER A 1 87 ? -11.458 22.456 -26.450 1.00 43.84 127 SER A CA 1
ATOM 462 C C . SER A 1 87 ? -10.650 22.510 -27.751 1.00 44.45 127 SER A C 1
ATOM 463 O O . SER A 1 87 ? -10.007 21.532 -28.153 1.00 44.71 127 SER A O 1
ATOM 466 N N . GLY A 1 88 ? -10.688 23.671 -28.399 1.00 42.87 128 GLY A N 1
ATOM 467 C CA . GLY A 1 88 ? -9.968 23.858 -29.636 1.00 40.29 128 GLY A CA 1
ATOM 468 C C . GLY A 1 88 ? -10.129 22.717 -30.609 1.00 39.94 128 GLY A C 1
ATOM 469 O O . GLY A 1 88 ? -9.219 22.438 -31.386 1.00 41.66 128 GLY A O 1
ATOM 470 N N . GLY A 1 89 ? -11.275 22.041 -30.568 1.00 39.07 129 GLY A N 1
ATOM 471 C CA . GLY A 1 89 ? -11.523 20.938 -31.489 1.00 36.12 129 GLY A CA 1
ATOM 472 C C . GLY A 1 89 ? -11.032 19.579 -31.044 1.00 34.07 129 GLY A C 1
ATOM 473 O O . GLY A 1 89 ? -11.113 18.634 -31.795 1.00 32.02 129 GLY A O 1
ATOM 474 N N . ARG A 1 90 ? -10.552 19.475 -29.810 1.00 34.37 130 ARG A N 1
ATOM 475 C CA . ARG A 1 90 ? -10.032 18.220 -29.309 1.00 34.53 130 ARG A CA 1
ATOM 476 C C . ARG A 1 90 ? -10.668 17.648 -28.050 1.00 34.16 130 ARG A C 1
ATOM 477 O O . ARG A 1 90 ? -10.051 16.839 -27.348 1.00 33.76 130 ARG A O 1
ATOM 485 N N . SER A 1 91 ? -11.906 18.042 -27.789 1.00 34.38 131 SER A N 1
ATOM 486 C CA . SER A 1 91 ? -12.661 17.579 -26.629 1.00 34.37 131 SER A CA 1
ATOM 487 C C . SER A 1 91 ? -12.843 16.058 -26.605 1.00 35.63 131 SER A C 1
ATOM 488 O O . SER A 1 91 ? -13.019 15.432 -27.642 1.00 35.82 131 SER A O 1
ATOM 491 N N . MET A 1 92 ? -12.788 15.465 -25.420 1.00 36.62 132 MET A N 1
ATOM 492 C CA . MET A 1 92 ? -13.006 14.031 -25.273 1.00 37.35 132 MET A CA 1
ATOM 493 C C . MET A 1 92 ? -14.512 13.793 -25.034 1.00 38.34 132 MET A C 1
ATOM 494 O O . MET A 1 92 ? -15.064 12.756 -25.399 1.00 39.26 132 MET A O 1
ATOM 499 N N . ALA A 1 93 ? -15.176 14.784 -24.445 1.00 38.89 133 ALA A N 1
ATOM 500 C CA . ALA A 1 93 ? -16.613 14.725 -24.158 1.00 37.73 133 ALA A CA 1
ATOM 501 C C . ALA A 1 93 ? -17.455 14.975 -25.399 1.00 37.75 133 ALA A C 1
ATOM 502 O O . ALA A 1 93 ? -18.490 14.330 -25.616 1.00 37.31 133 ALA A O 1
ATOM 504 N N . PHE A 1 94 ? -16.999 15.918 -26.213 1.00 37.47 134 PHE A N 1
ATOM 505 C CA . PHE A 1 94 ? -17.721 16.284 -27.417 1.00 36.03 134 PHE A CA 1
ATOM 506 C C . PHE A 1 94 ? -17.124 15.789 -28.742 1.00 34.76 134 PHE A C 1
ATOM 507 O O . PHE A 1 94 ? -17.624 16.121 -29.809 1.00 33.00 134 PHE A O 1
ATOM 515 N N . GLY A 1 95 ? -16.069 14.978 -28.663 1.00 34.03 135 GLY A N 1
ATOM 516 C CA . GLY A 1 95 ? -15.448 14.449 -29.859 1.00 31.60 135 GLY A CA 1
ATOM 517 C C . GLY A 1 95 ? -16.129 13.157 -30.234 1.00 31.64 135 GLY A C 1
ATOM 518 O O . GLY A 1 95 ? -16.929 12.637 -29.473 1.00 31.04 135 GLY A O 1
ATOM 519 N N . HIS A 1 96 ? -15.814 12.653 -31.418 1.00 32.66 136 HIS A N 1
ATOM 520 C CA . HIS A 1 96 ? -16.358 11.398 -31.928 1.00 33.63 136 HIS A CA 1
ATOM 521 C C . HIS A 1 96 ? -15.671 10.123 -31.426 1.00 34.15 136 HIS A C 1
ATOM 522 O O . HIS A 1 96 ? -14.565 10.143 -30.892 1.00 33.51 136 HIS A O 1
ATOM 529 N N . TYR A 1 97 ? -16.358 9.009 -31.625 1.00 35.49 137 TYR A N 1
ATOM 530 C CA . TYR A 1 97 ? -15.859 7.702 -31.244 1.00 36.59 137 TYR A CA 1
ATOM 531 C C . TYR A 1 97 ? -14.896 7.235 -32.332 1.00 36.37 137 TYR A C 1
ATOM 532 O O . TYR A 1 97 ? -15.259 7.175 -33.500 1.00 36.78 137 TYR A O 1
ATOM 541 N N . SER A 1 98 ? -13.670 6.910 -31.948 1.00 38.34 138 SER A N 1
ATOM 542 C CA . SER A 1 98 ? -12.650 6.439 -32.891 1.00 40.37 138 SER A CA 1
ATOM 543 C C . SER A 1 98 ? -11.443 6.014 -32.076 1.00 42.17 138 SER A C 1
ATOM 544 O O . SER A 1 98 ? -11.426 6.200 -30.852 1.00 43.05 138 SER A O 1
ATOM 547 N N . GLU A 1 99 ? -10.429 5.458 -32.733 1.00 43.88 139 GLU A N 1
ATOM 548 C CA . GLU A 1 99 ? -9.238 5.013 -32.002 1.00 44.22 139 GLU A CA 1
ATOM 549 C C . GLU A 1 99 ? -8.518 6.132 -31.266 1.00 42.83 139 GLU A C 1
ATOM 550 O O . GLU A 1 99 ? -8.203 5.999 -30.087 1.00 42.48 139 GLU A O 1
ATOM 556 N N . HIS A 1 100 ? -8.256 7.231 -31.963 1.00 42.86 140 HIS A N 1
ATOM 557 C CA . HIS A 1 100 ? -7.597 8.371 -31.353 1.00 42.52 140 HIS A CA 1
ATOM 558 C C . HIS A 1 100 ? -8.411 8.798 -30.139 1.00 41.59 140 HIS A C 1
ATOM 559 O O . HIS A 1 100 ? -7.861 9.106 -29.088 1.00 43.37 140 HIS A O 1
ATOM 566 N N . TRP A 1 101 ? -9.728 8.797 -30.279 1.00 39.10 141 TRP A N 1
ATOM 567 C CA . TRP A 1 101 ? -10.593 9.171 -29.185 1.00 37.14 141 TRP A CA 1
ATOM 568 C C . TRP A 1 101 ? -10.506 8.144 -28.071 1.00 37.85 141 TRP A C 1
ATOM 569 O O . TRP A 1 101 ? -10.537 8.487 -26.888 1.00 37.43 141 TRP A O 1
ATOM 580 N N . LYS A 1 102 ? -10.394 6.879 -28.461 1.00 38.48 142 LYS A N 1
ATOM 581 C CA . LYS A 1 102 ? -10.361 5.767 -27.516 1.00 39.98 142 LYS A CA 1
ATOM 582 C C . LYS A 1 102 ? -9.254 5.800 -26.475 1.00 39.90 142 LYS A C 1
ATOM 583 O O . LYS A 1 102 ? -9.451 5.348 -25.345 1.00 40.05 142 LYS A O 1
ATOM 589 N N . VAL A 1 103 ? -8.087 6.315 -26.850 1.00 40.74 143 VAL A N 1
ATOM 590 C CA . VAL A 1 103 ? -6.960 6.406 -25.909 1.00 40.69 143 VAL A CA 1
ATOM 591 C C . VAL A 1 103 ? -7.099 7.688 -25.106 1.00 40.14 143 VAL A C 1
ATOM 592 O O . VAL A 1 103 ? -6.676 7.762 -23.959 1.00 40.84 143 VAL A O 1
ATOM 596 N N . GLN A 1 104 ? -7.691 8.705 -25.720 1.00 40.22 144 GLN A N 1
ATOM 597 C CA . GLN A 1 104 ? -7.895 9.970 -25.040 1.00 39.61 144 GLN A CA 1
ATOM 598 C C . GLN A 1 104 ? -8.816 9.758 -23.837 1.00 39.10 144 GLN A C 1
ATOM 599 O O . GLN A 1 104 ? -8.597 10.345 -22.770 1.00 37.47 144 GLN A O 1
ATOM 605 N N . ARG A 1 105 ? -9.840 8.917 -24.011 1.00 39.14 145 ARG A N 1
ATOM 606 C CA . ARG A 1 105 ? -10.751 8.638 -22.918 1.00 39.35 145 ARG A CA 1
ATOM 607 C C . ARG A 1 105 ? -10.115 7.703 -21.904 1.00 40.69 145 ARG A C 1
ATOM 608 O O . ARG A 1 105 ? -10.218 7.915 -20.703 1.00 41.54 145 ARG A O 1
ATOM 616 N N . ARG A 1 106 ? -9.466 6.655 -22.392 1.00 42.51 146 ARG A N 1
ATOM 617 C CA . ARG A 1 106 ? -8.816 5.673 -21.525 1.00 43.93 146 ARG A CA 1
ATOM 618 C C . ARG A 1 106 ? -7.802 6.388 -20.643 1.00 44.18 146 ARG A C 1
ATOM 619 O O . ARG A 1 106 ? -7.736 6.155 -19.427 1.00 43.53 146 ARG A O 1
ATOM 627 N N . ALA A 1 107 ? -7.028 7.274 -21.277 1.00 44.20 147 ALA A N 1
ATOM 628 C CA . ALA A 1 107 ? -5.998 8.073 -20.613 1.00 42.93 147 ALA A CA 1
ATOM 629 C C . ALA A 1 107 ? -6.628 9.055 -19.629 1.00 43.24 147 ALA A C 1
ATOM 630 O O . ALA A 1 107 ? -6.084 9.285 -18.540 1.00 44.71 147 ALA A O 1
ATOM 632 N N . ALA A 1 108 ? -7.765 9.640 -20.015 1.00 42.30 148 ALA A N 1
ATOM 633 C CA . ALA A 1 108 ? -8.465 10.582 -19.152 1.00 42.55 148 ALA A CA 1
ATOM 634 C C . ALA A 1 108 ? -9.063 9.870 -17.931 1.00 43.43 148 ALA A C 1
ATOM 635 O O . ALA A 1 108 ? -9.022 10.402 -16.819 1.00 43.52 148 ALA A O 1
ATOM 637 N N . HIS A 1 109 ? -9.610 8.671 -18.144 1.00 43.45 149 HIS A N 1
ATOM 638 C CA . HIS A 1 109 ? -10.217 7.884 -17.085 1.00 43.54 149 HIS A CA 1
ATOM 639 C C . HIS A 1 109 ? -9.111 7.370 -16.168 1.00 44.43 149 HIS A C 1
ATOM 640 O O . HIS A 1 109 ? -9.308 7.256 -14.956 1.00 44.33 149 HIS A O 1
ATOM 647 N N . SER A 1 110 ? -7.944 7.059 -16.739 1.00 44.52 150 SER A N 1
ATOM 648 C CA . SER A 1 110 ? -6.810 6.571 -15.932 1.00 45.32 150 SER A CA 1
ATOM 649 C C . SER A 1 110 ? -6.379 7.592 -14.900 1.00 44.12 150 SER A C 1
ATOM 650 O O . SER A 1 110 ? -6.179 7.254 -13.738 1.00 44.75 150 SER A O 1
ATOM 653 N N . MET A 1 111 ? -6.225 8.840 -15.332 1.00 43.73 151 MET A N 1
ATOM 654 C CA . MET A 1 111 ? -5.821 9.914 -14.434 1.00 43.47 151 MET A CA 1
ATOM 655 C C . MET A 1 111 ? -6.845 10.072 -13.319 1.00 43.86 151 MET A C 1
ATOM 656 O O . MET A 1 111 ? -6.491 10.177 -12.144 1.00 42.95 151 MET A O 1
ATOM 661 N N . MET A 1 112 ? -8.118 10.085 -13.698 1.00 44.86 152 MET A N 1
ATOM 662 C CA . MET A 1 112 ? -9.207 10.202 -12.735 1.00 46.22 152 MET A CA 1
ATOM 663 C C . MET A 1 112 ? -9.298 9.072 -11.711 1.00 49.17 152 MET A C 1
ATOM 664 O O . MET A 1 112 ? -9.804 9.269 -10.603 1.00 48.95 152 MET A O 1
ATOM 669 N N . ARG A 1 113 ? -8.828 7.888 -12.075 1.00 52.78 153 ARG A N 1
ATOM 670 C CA . ARG A 1 113 ? -8.894 6.753 -11.167 1.00 57.81 153 ARG A CA 1
ATOM 671 C C . ARG A 1 113 ? -7.659 6.689 -10.296 1.00 60.25 153 ARG A C 1
ATOM 672 O O . ARG A 1 113 ? -7.742 6.533 -9.077 1.00 60.49 153 ARG A O 1
ATOM 680 N N . ASN A 1 114 ? -6.508 6.805 -10.939 1.00 63.64 154 ASN A N 1
ATOM 681 C CA . ASN A 1 114 ? -5.239 6.756 -10.243 1.00 67.88 154 ASN A CA 1
ATOM 682 C C . ASN A 1 114 ? -4.978 8.028 -9.444 1.00 70.43 154 ASN A C 1
ATOM 683 O O . ASN A 1 114 ? -4.738 7.961 -8.244 1.00 71.80 154 ASN A O 1
ATOM 688 N N . PHE A 1 115 ? -5.017 9.172 -10.120 1.00 73.11 155 PHE A N 1
ATOM 689 C CA . PHE A 1 115 ? -4.773 10.457 -9.475 1.00 76.50 155 PHE A CA 1
ATOM 690 C C . PHE A 1 115 ? -5.311 10.478 -8.049 1.00 79.83 155 PHE A C 1
ATOM 691 O O . PHE A 1 115 ? -4.677 11.020 -7.144 1.00 80.54 155 PHE A O 1
ATOM 699 N N . PHE A 1 116 ? -6.484 9.885 -7.856 1.00 83.12 156 PHE A N 1
ATOM 700 C CA . PHE A 1 116 ? -7.105 9.839 -6.551 1.00 86.60 156 PHE A CA 1
ATOM 701 C C . PHE A 1 116 ? -6.875 8.451 -5.985 1.00 89.17 156 PHE A C 1
ATOM 702 O O . PHE A 1 116 ? -7.331 7.447 -6.551 1.00 89.45 156 PHE A O 1
ATOM 710 N N . THR A 1 117 ? -6.154 8.398 -4.870 1.00 91.53 157 THR A N 1
ATOM 711 C CA . THR A 1 117 ? -5.825 7.138 -4.225 1.00 94.33 157 THR A CA 1
ATOM 712 C C . THR A 1 117 ? -4.549 6.566 -4.829 1.00 95.43 157 THR A C 1
ATOM 713 O O . THR A 1 117 ? -4.267 5.376 -4.693 1.00 95.65 157 THR A O 1
ATOM 717 N N . ARG A 1 118 ? -3.778 7.420 -5.498 1.00 96.49 158 ARG A N 1
ATOM 718 C CA . ARG A 1 118 ? -2.538 6.978 -6.124 1.00 97.78 158 ARG A CA 1
ATOM 719 C C . ARG A 1 118 ? -1.449 6.809 -5.075 1.00 98.08 158 ARG A C 1
ATOM 720 O O . ARG A 1 118 ? -0.770 5.781 -5.029 1.00 98.37 158 ARG A O 1
ATOM 728 N N . GLN A 1 119 ? -1.284 7.824 -4.232 1.00 98.22 159 GLN A N 1
ATOM 729 C CA . GLN A 1 119 ? -0.286 7.780 -3.167 1.00 98.02 159 GLN A CA 1
ATOM 730 C C . GLN A 1 119 ? -0.950 7.874 -1.796 1.00 98.34 159 GLN A C 1
ATOM 731 O O . GLN A 1 119 ? -2.031 8.452 -1.659 1.00 99.12 159 GLN A O 1
ATOM 737 N N . PRO A 1 120 ? -0.322 7.283 -0.764 1.00 98.27 160 PRO A N 1
ATOM 738 C CA . PRO A 1 120 ? -0.894 7.336 0.583 1.00 97.65 160 PRO A CA 1
ATOM 739 C C . PRO A 1 120 ? -1.067 8.796 0.983 1.00 97.44 160 PRO A C 1
ATOM 740 O O . PRO A 1 120 ? -0.345 9.670 0.497 1.00 97.18 160 PRO A O 1
ATOM 744 N N . ARG A 1 121 ? -2.028 9.062 1.855 1.00 97.26 161 ARG A N 1
ATOM 745 C CA . ARG A 1 121 ? -2.282 10.427 2.293 1.00 97.39 161 ARG A CA 1
ATOM 746 C C . ARG A 1 121 ? -2.771 11.318 1.142 1.00 97.05 161 ARG A C 1
ATOM 747 O O . ARG A 1 121 ? -2.881 12.534 1.315 1.00 98.08 161 ARG A O 1
ATOM 755 N N . SER A 1 122 ? -3.054 10.734 -0.026 1.00 95.80 162 SER A N 1
ATOM 756 C CA . SER A 1 122 ? -3.553 11.518 -1.173 1.00 93.50 162 SER A CA 1
ATOM 757 C C . SER A 1 122 ? -4.972 12.006 -0.881 1.00 92.38 162 SER A C 1
ATOM 758 O O . SER A 1 122 ? -5.291 13.186 -1.046 1.00 91.74 162 SER A O 1
ATOM 761 N N . ARG A 1 123 ? -5.822 11.080 -0.455 1.00 90.54 163 ARG A N 1
ATOM 762 C CA . ARG A 1 123 ? -7.186 11.423 -0.103 1.00 88.68 163 ARG A CA 1
ATOM 763 C C . ARG A 1 123 ? -7.176 12.686 0.767 1.00 85.27 163 ARG A C 1
ATOM 764 O O . ARG A 1 123 ? -7.998 13.578 0.584 1.00 85.03 163 ARG A O 1
ATOM 772 N N . GLN A 1 124 ? -6.230 12.760 1.700 1.00 80.63 164 GLN A N 1
ATOM 773 C CA . GLN A 1 124 ? -6.140 13.899 2.603 1.00 75.88 164 GLN A CA 1
ATOM 774 C C . GLN A 1 124 ? -5.908 15.206 1.875 1.00 72.12 164 GLN A C 1
ATOM 775 O O . GLN A 1 124 ? -6.512 16.222 2.218 1.00 72.29 164 GLN A O 1
ATOM 781 N N . VAL A 1 125 ? -5.034 15.200 0.877 1.00 67.29 165 VAL A N 1
ATOM 782 C CA . VAL A 1 125 ? -4.760 16.449 0.179 1.00 63.19 165 VAL A CA 1
ATOM 783 C C . VAL A 1 125 ? -5.999 16.914 -0.567 1.00 59.17 165 VAL A C 1
ATOM 784 O O . VAL A 1 125 ? -6.254 18.110 -0.676 1.00 57.86 165 VAL A O 1
ATOM 788 N N . LEU A 1 126 ? -6.776 15.956 -1.060 1.00 54.99 166 LEU A N 1
ATOM 789 C CA . LEU A 1 126 ? -8.013 16.262 -1.767 1.00 50.81 166 LEU A CA 1
ATOM 790 C C . LEU A 1 126 ? -8.973 16.884 -0.754 1.00 48.47 166 LEU A C 1
ATOM 791 O O . LEU A 1 126 ? -9.442 17.999 -0.913 1.00 48.36 166 LEU A O 1
ATOM 796 N N . GLU A 1 127 ? -9.250 16.142 0.304 1.00 46.92 167 GLU A N 1
ATOM 797 C CA . GLU A 1 127 ? -10.147 16.608 1.338 1.00 44.69 167 GLU A CA 1
ATOM 798 C C . GLU A 1 127 ? -9.719 17.967 1.880 1.00 41.43 167 GLU A C 1
ATOM 799 O O . GLU A 1 127 ? -10.546 18.757 2.303 1.00 40.40 167 GLU A O 1
ATOM 805 N N . GLY A 1 128 ? -8.426 18.240 1.874 1.00 38.64 168 GLY A N 1
ATOM 806 C CA . GLY A 1 128 ? -7.970 19.518 2.376 1.00 38.11 168 GLY A CA 1
ATOM 807 C C . GLY A 1 128 ? -8.506 20.638 1.506 1.00 38.71 168 GLY A C 1
ATOM 808 O O . GLY A 1 128 ? -8.967 21.665 1.998 1.00 38.09 168 GLY A O 1
ATOM 809 N N . HIS A 1 129 ? -8.464 20.430 0.194 1.00 37.83 169 HIS A N 1
ATOM 810 C CA . HIS A 1 129 ? -8.943 21.433 -0.726 1.00 36.71 169 HIS A CA 1
ATOM 811 C C . HIS A 1 129 ? -10.412 21.721 -0.464 1.00 37.17 169 HIS A C 1
ATOM 812 O O . HIS A 1 129 ? -10.828 22.879 -0.410 1.00 38.25 169 HIS A O 1
ATOM 819 N N . VAL A 1 130 ? -11.205 20.670 -0.319 1.00 37.94 170 VAL A N 1
ATOM 820 C CA . VAL A 1 130 ? -12.622 20.846 -0.056 1.00 38.20 170 VAL A CA 1
ATOM 821 C C . VAL A 1 130 ? -12.759 21.582 1.276 1.00 38.55 170 VAL A C 1
ATOM 822 O O . VAL A 1 130 ? -13.391 22.630 1.372 1.00 38.49 170 VAL A O 1
ATOM 826 N N . LEU A 1 131 ? -12.134 21.035 2.304 1.00 39.61 171 LEU A N 1
ATOM 827 C CA . LEU A 1 131 ? -12.201 21.635 3.618 1.00 39.51 171 LEU A CA 1
ATOM 828 C C . LEU A 1 131 ? -11.810 23.094 3.534 1.00 40.09 171 LEU A C 1
ATOM 829 O O . LEU A 1 131 ? -12.425 23.953 4.163 1.00 41.17 171 LEU A O 1
ATOM 834 N N . SER A 1 132 ? -10.781 23.371 2.748 1.00 40.08 172 SER A N 1
ATOM 835 C CA . SER A 1 132 ? -10.304 24.730 2.585 1.00 39.69 172 SER A CA 1
ATOM 836 C C . SER A 1 132 ? -11.281 25.670 1.877 1.00 41.01 172 SER A C 1
ATOM 837 O O . SER A 1 132 ? -11.359 26.844 2.222 1.00 41.70 172 SER A O 1
ATOM 840 N N . GLU A 1 133 ? -12.013 25.168 0.883 1.00 42.08 173 GLU A N 1
ATOM 841 C CA . GLU A 1 133 ? -12.982 26.001 0.168 1.00 43.45 173 GLU A CA 1
ATOM 842 C C . GLU A 1 133 ? -14.286 26.068 0.968 1.00 44.54 173 GLU A C 1
ATOM 843 O O . GLU A 1 133 ? -15.032 27.041 0.890 1.00 45.74 173 GLU A O 1
ATOM 849 N N . ALA A 1 134 ? -14.559 25.027 1.740 1.00 44.96 174 ALA A N 1
ATOM 850 C CA . ALA A 1 134 ? -15.752 25.014 2.564 1.00 44.75 174 ALA A CA 1
ATOM 851 C C . ALA A 1 134 ? -15.649 26.129 3.600 1.00 44.81 174 ALA A C 1
ATOM 852 O O . ALA A 1 134 ? -16.642 26.754 3.941 1.00 45.29 174 ALA A O 1
ATOM 854 N N . ARG A 1 135 ? -14.440 26.372 4.092 1.00 45.50 175 ARG A N 1
ATOM 855 C CA . ARG A 1 135 ? -14.208 27.399 5.096 1.00 46.97 175 ARG A CA 1
ATOM 856 C C . ARG A 1 135 ? -14.475 28.776 4.532 1.00 46.74 175 ARG A C 1
ATOM 857 O O . ARG A 1 135 ? -15.236 29.535 5.114 1.00 46.57 175 ARG A O 1
ATOM 865 N N . GLU A 1 136 ? -13.849 29.093 3.399 1.00 46.52 176 GLU A N 1
ATOM 866 C CA . GLU A 1 136 ? -14.007 30.392 2.756 1.00 45.95 176 GLU A CA 1
ATOM 867 C C . GLU A 1 136 ? -15.462 30.569 2.297 1.00 45.64 176 GLU A C 1
ATOM 868 O O . GLU A 1 136 ? -15.987 31.688 2.267 1.00 45.28 176 GLU A O 1
ATOM 874 N N . LEU A 1 137 ? -16.123 29.458 1.971 1.00 44.46 177 LEU A N 1
ATOM 875 C CA . LEU A 1 137 ? -17.518 29.495 1.511 1.00 43.25 177 LEU A CA 1
ATOM 876 C C . LEU A 1 137 ? -18.520 29.854 2.623 1.00 43.81 177 LEU A C 1
ATOM 877 O O . LEU A 1 137 ? -19.372 30.736 2.430 1.00 42.81 177 LEU A O 1
ATOM 882 N N . VAL A 1 138 ? -18.419 29.184 3.779 1.00 43.21 178 VAL A N 1
ATOM 883 C CA . VAL A 1 138 ? -19.331 29.463 4.886 1.00 41.66 178 VAL A CA 1
ATOM 884 C C . VAL A 1 138 ? -19.083 30.869 5.422 1.00 41.87 178 VAL A C 1
ATOM 885 O O . VAL A 1 138 ? -20.009 31.566 5.839 1.00 42.22 178 VAL A O 1
ATOM 889 N N . ALA A 1 139 ? -17.831 31.294 5.373 1.00 40.81 179 ALA A N 1
ATOM 890 C CA . ALA A 1 139 ? -17.468 32.600 5.858 1.00 41.43 179 ALA A CA 1
ATOM 891 C C . ALA A 1 139 ? -18.144 33.723 5.080 1.00 42.82 179 ALA A C 1
ATOM 892 O O . ALA A 1 139 ? -18.641 34.680 5.666 1.00 43.52 179 ALA A O 1
ATOM 894 N N . LEU A 1 140 ? -18.161 33.620 3.759 1.00 43.98 180 LEU A N 1
ATOM 895 C CA . LEU A 1 140 ? -18.785 34.668 2.954 1.00 44.69 180 LEU A CA 1
ATOM 896 C C . LEU A 1 140 ? -20.290 34.609 3.087 1.00 44.41 180 LEU A C 1
ATOM 897 O O . LEU A 1 140 ? -20.956 35.644 3.152 1.00 44.16 180 LEU A O 1
ATOM 902 N N . LEU A 1 141 ? -20.822 33.389 3.106 1.00 44.30 181 LEU A N 1
ATOM 903 C CA . LEU A 1 141 ? -22.260 33.190 3.228 1.00 43.95 181 LEU A CA 1
ATOM 904 C C . LEU A 1 141 ? -22.751 33.739 4.551 1.00 45.29 181 LEU A C 1
ATOM 905 O O . LEU A 1 141 ? -23.791 34.389 4.598 1.00 47.29 181 LEU A O 1
ATOM 910 N N . VAL A 1 142 ? -21.999 33.489 5.622 1.00 45.93 182 VAL A N 1
ATOM 911 C CA . VAL A 1 142 ? -22.387 33.959 6.951 1.00 46.31 182 VAL A CA 1
ATOM 912 C C . VAL A 1 142 ? -22.188 35.466 7.080 1.00 47.53 182 VAL A C 1
ATOM 913 O O . VAL A 1 142 ? -23.032 36.178 7.635 1.00 46.69 182 VAL A O 1
ATOM 917 N N . ARG A 1 143 ? -21.066 35.942 6.554 1.00 49.58 183 ARG A N 1
ATOM 918 C CA . ARG A 1 143 ? -20.738 37.358 6.576 1.00 50.88 183 ARG A CA 1
ATOM 919 C C . ARG A 1 143 ? -21.811 38.099 5.784 1.00 50.05 183 ARG A C 1
ATOM 920 O O . ARG A 1 143 ? -22.393 39.053 6.268 1.00 50.44 183 ARG A O 1
ATOM 928 N N . GLY A 1 144 ? -22.087 37.636 4.571 1.00 49.78 184 GLY A N 1
ATOM 929 C CA . GLY A 1 144 ? -23.077 38.295 3.744 1.00 50.01 184 GLY A CA 1
ATOM 930 C C . GLY A 1 144 ? -24.497 37.897 4.057 1.00 50.47 184 GLY A C 1
ATOM 931 O O . GLY A 1 144 ? -25.357 37.922 3.191 1.00 51.75 184 GLY A O 1
ATOM 932 N N . SER A 1 145 ? -24.758 37.567 5.312 1.00 50.78 185 SER A N 1
ATOM 933 C CA . SER A 1 145 ? -26.082 37.119 5.720 1.00 49.48 185 SER A CA 1
ATOM 934 C C . SER A 1 145 ? -26.416 37.672 7.107 1.00 48.52 185 SER A C 1
ATOM 935 O O . SER A 1 145 ? -27.418 37.299 7.714 1.00 48.07 185 SER A O 1
ATOM 938 N N . ALA A 1 146 ? -25.556 38.567 7.590 1.00 47.72 186 ALA A N 1
ATOM 939 C CA . ALA A 1 146 ? -25.689 39.204 8.899 1.00 47.27 186 ALA A CA 1
ATOM 940 C C . ALA A 1 146 ? -26.971 40.017 9.095 1.00 47.24 186 ALA A C 1
ATOM 941 O O . ALA A 1 146 ? -27.538 40.565 8.145 1.00 47.40 186 ALA A O 1
ATOM 943 N N . ASP A 1 147 ? -27.419 40.095 10.342 1.00 46.42 187 ASP A N 1
ATOM 944 C CA . ASP A 1 147 ? -28.618 40.850 10.678 1.00 47.00 187 ASP A CA 1
ATOM 945 C C . ASP A 1 147 ? -29.870 40.461 9.906 1.00 45.05 187 ASP A C 1
ATOM 946 O O . ASP A 1 147 ? -30.655 41.320 9.537 1.00 45.07 187 ASP A O 1
ATOM 951 N N . GLY A 1 148 ? -30.056 39.172 9.671 1.00 43.46 188 GLY A N 1
ATOM 952 C CA . GLY A 1 148 ? -31.231 38.720 8.961 1.00 40.54 188 GLY A CA 1
ATOM 953 C C . GLY A 1 148 ? -31.173 38.919 7.467 1.00 39.76 188 GLY A C 1
ATOM 954 O O . GLY A 1 148 ? -32.194 38.822 6.801 1.00 40.15 188 GLY A O 1
ATOM 955 N N . ALA A 1 149 ? -29.987 39.179 6.923 1.00 39.30 189 ALA A N 1
ATOM 956 C CA . ALA A 1 149 ? -29.853 39.389 5.480 1.00 38.37 189 ALA A CA 1
ATOM 957 C C . ALA A 1 149 ? -29.859 38.110 4.636 1.00 37.57 189 ALA A C 1
ATOM 958 O O . ALA A 1 149 ? -29.613 37.013 5.128 1.00 37.14 189 ALA A O 1
ATOM 960 N N . PHE A 1 150 ? -30.171 38.281 3.354 1.00 37.63 190 PHE A N 1
ATOM 961 C CA . PHE A 1 150 ? -30.200 37.197 2.385 1.00 36.36 190 PHE A CA 1
ATOM 962 C C . PHE A 1 150 ? -29.209 37.521 1.259 1.00 36.83 190 PHE A C 1
ATOM 963 O O . PHE A 1 150 ? -28.921 38.696 0.952 1.00 35.15 190 PHE A O 1
ATOM 971 N N . LEU A 1 151 ? -28.688 36.467 0.645 1.00 36.96 191 LEU A N 1
ATOM 972 C CA . LEU A 1 151 ? -27.743 36.619 -0.436 1.00 36.98 191 LEU A CA 1
ATOM 973 C C . LEU A 1 151 ? -27.826 35.395 -1.299 1.00 37.19 191 LEU A C 1
ATOM 974 O O . LEU A 1 151 ? -28.098 34.305 -0.806 1.00 37.07 191 LEU A O 1
ATOM 979 N N . ASP A 1 152 ? -27.620 35.597 -2.599 1.00 38.39 192 ASP A N 1
ATOM 980 C CA . ASP A 1 152 ? -27.639 34.529 -3.601 1.00 37.61 192 ASP A CA 1
ATOM 981 C C . ASP A 1 152 ? -26.319 33.752 -3.527 1.00 36.27 192 ASP A C 1
ATOM 982 O O . ASP A 1 152 ? -25.252 34.277 -3.839 1.00 32.89 192 ASP A O 1
ATOM 987 N N . PRO A 1 153 ? -26.389 32.475 -3.123 1.00 35.88 193 PRO A N 1
ATOM 988 C CA . PRO A 1 153 ? -25.246 31.574 -2.981 1.00 35.58 193 PRO A CA 1
ATOM 989 C C . PRO A 1 153 ? -24.486 31.151 -4.241 1.00 35.94 193 PRO A C 1
ATOM 990 O O . PRO A 1 153 ? -23.270 30.944 -4.188 1.00 37.06 193 PRO A O 1
ATOM 994 N N . ARG A 1 154 ? -25.186 31.029 -5.365 1.00 35.53 194 ARG A N 1
ATOM 995 C CA . ARG A 1 154 ? -24.588 30.577 -6.635 1.00 35.65 194 ARG A CA 1
ATOM 996 C C . ARG A 1 154 ? -23.181 31.075 -7.027 1.00 34.83 194 ARG A C 1
ATOM 997 O O . ARG A 1 154 ? -22.241 30.293 -7.133 1.00 34.71 194 ARG A O 1
ATOM 1005 N N . PRO A 1 155 ? -23.019 32.379 -7.254 1.00 34.88 195 PRO A N 1
ATOM 1006 C CA . PRO A 1 155 ? -21.672 32.819 -7.630 1.00 35.02 195 PRO A CA 1
ATOM 1007 C C . PRO A 1 155 ? -20.631 32.248 -6.670 1.00 35.72 195 PRO A C 1
ATOM 1008 O O . PRO A 1 155 ? -19.540 31.834 -7.060 1.00 36.79 195 PRO A O 1
ATOM 1012 N N . LEU A 1 156 ? -20.991 32.229 -5.399 1.00 36.08 196 LEU A N 1
ATOM 1013 C CA . LEU A 1 156 ? -20.106 31.744 -4.379 1.00 36.41 196 LEU A CA 1
ATOM 1014 C C . LEU A 1 156 ? -19.804 30.267 -4.512 1.00 37.50 196 LEU A C 1
ATOM 1015 O O . LEU A 1 156 ? -18.666 29.857 -4.297 1.00 39.37 196 LEU A O 1
ATOM 1020 N N . THR A 1 157 ? -20.800 29.466 -4.885 1.00 36.28 197 THR A N 1
ATOM 1021 C CA . THR A 1 157 ? -20.585 28.037 -5.002 1.00 35.00 197 THR A CA 1
ATOM 1022 C C . THR A 1 157 ? -19.762 27.667 -6.216 1.00 35.37 197 THR A C 1
ATOM 1023 O O . THR A 1 157 ? -19.063 26.651 -6.202 1.00 35.99 197 THR A O 1
ATOM 1027 N N . VAL A 1 158 ? -19.837 28.466 -7.275 1.00 35.54 198 VAL A N 1
ATOM 1028 C CA . VAL A 1 158 ? -19.042 28.145 -8.459 1.00 36.14 198 VAL A CA 1
ATOM 1029 C C . VAL A 1 158 ? -17.572 28.307 -8.102 1.00 36.80 198 VAL A C 1
ATOM 1030 O O . VAL A 1 158 ? -16.769 27.387 -8.282 1.00 38.96 198 VAL A O 1
ATOM 1034 N N . VAL A 1 159 ? -17.237 29.472 -7.564 1.00 35.98 199 VAL A N 1
ATOM 1035 C CA . VAL A 1 159 ? -15.873 29.773 -7.166 1.00 35.42 199 VAL A CA 1
ATOM 1036 C C . VAL A 1 159 ? -15.290 28.748 -6.189 1.00 35.26 199 VAL A C 1
ATOM 1037 O O . VAL A 1 159 ? -14.113 28.411 -6.271 1.00 35.19 199 VAL A O 1
ATOM 1041 N N . ALA A 1 160 ? -16.108 28.246 -5.275 1.00 35.58 200 ALA A N 1
ATOM 1042 C CA . ALA A 1 160 ? -15.630 27.277 -4.284 1.00 37.16 200 ALA A CA 1
ATOM 1043 C C . ALA A 1 160 ? -15.276 25.922 -4.898 1.00 37.52 200 ALA A C 1
ATOM 1044 O O . ALA A 1 160 ? -14.345 25.248 -4.447 1.00 38.61 200 ALA A O 1
ATOM 1046 N N . VAL A 1 161 ? -16.020 25.533 -5.926 1.00 37.45 201 VAL A N 1
ATOM 1047 C CA . VAL A 1 161 ? -15.802 24.263 -6.595 1.00 38.02 201 VAL A CA 1
ATOM 1048 C C . VAL A 1 161 ? -14.709 24.354 -7.668 1.00 37.65 201 VAL A C 1
ATOM 1049 O O . VAL A 1 161 ? -13.951 23.399 -7.910 1.00 36.23 201 VAL A O 1
ATOM 1053 N N . ALA A 1 162 ? -14.629 25.512 -8.304 1.00 35.65 202 ALA A N 1
ATOM 1054 C CA . ALA A 1 162 ? -13.627 25.717 -9.327 1.00 34.66 202 ALA A CA 1
ATOM 1055 C C . ALA A 1 162 ? -12.270 25.767 -8.658 1.00 33.74 202 ALA A C 1
ATOM 1056 O O . ALA A 1 162 ? -11.252 25.422 -9.259 1.00 35.08 202 ALA A O 1
ATOM 1058 N N . ASN A 1 163 ? -12.239 26.212 -7.412 1.00 32.56 203 ASN A N 1
ATOM 1059 C CA . ASN A 1 163 ? -10.959 26.297 -6.726 1.00 30.69 203 ASN A CA 1
ATOM 1060 C C . ASN A 1 163 ? -10.527 24.935 -6.299 1.00 30.57 203 ASN A C 1
ATOM 1061 O O . ASN A 1 163 ? -9.347 24.642 -6.318 1.00 32.57 203 ASN A O 1
ATOM 1066 N N . VAL A 1 164 ? -11.464 24.089 -5.907 1.00 30.71 204 VAL A N 1
ATOM 1067 C CA . VAL A 1 164 ? -11.055 22.759 -5.505 1.00 30.71 204 VAL A CA 1
ATOM 1068 C C . VAL A 1 164 ? -10.323 22.176 -6.675 1.00 31.22 204 VAL A C 1
ATOM 1069 O O . VAL A 1 164 ? -9.294 21.556 -6.504 1.00 31.55 204 VAL A O 1
ATOM 1073 N N . MET A 1 165 ? -10.861 22.401 -7.876 1.00 34.05 205 MET A N 1
ATOM 1074 C CA . MET A 1 165 ? -10.292 21.849 -9.120 1.00 33.33 205 MET A CA 1
ATOM 1075 C C . MET A 1 165 ? -9.176 22.677 -9.701 1.00 33.78 205 MET A C 1
ATOM 1076 O O . MET A 1 165 ? -8.381 22.164 -10.493 1.00 34.97 205 MET A O 1
ATOM 1081 N N . SER A 1 166 ? -9.129 23.957 -9.342 1.00 33.33 206 SER A N 1
ATOM 1082 C CA . SER A 1 166 ? -8.069 24.821 -9.826 1.00 33.23 206 SER A CA 1
ATOM 1083 C C . SER A 1 166 ? -6.828 24.294 -9.130 1.00 32.50 206 SER A C 1
ATOM 1084 O O . SER A 1 166 ? -5.775 24.172 -9.728 1.00 34.11 206 SER A O 1
ATOM 1087 N N . ALA A 1 167 ? -6.953 23.950 -7.862 1.00 33.20 207 ALA A N 1
ATOM 1088 C CA . ALA A 1 167 ? -5.807 23.423 -7.129 1.00 35.16 207 ALA A CA 1
ATOM 1089 C C . ALA A 1 167 ? -5.474 21.983 -7.543 1.00 35.59 207 ALA A C 1
ATOM 1090 O O . ALA A 1 167 ? -4.307 21.607 -7.591 1.00 36.41 207 ALA A O 1
ATOM 1092 N N . VAL A 1 168 ? -6.487 21.173 -7.822 1.00 35.06 208 VAL A N 1
ATOM 1093 C CA . VAL A 1 168 ? -6.223 19.802 -8.209 1.00 36.03 208 VAL A CA 1
ATOM 1094 C C . VAL A 1 168 ? -5.572 19.741 -9.582 1.00 38.69 208 VAL A C 1
ATOM 1095 O O . VAL A 1 168 ? -4.700 18.898 -9.827 1.00 39.75 208 VAL A O 1
ATOM 1099 N N . CYS A 1 169 ? -5.993 20.647 -10.464 1.00 39.50 209 CYS A N 1
ATOM 1100 C CA . CYS A 1 169 ? -5.499 20.687 -11.838 1.00 39.93 209 CYS A CA 1
ATOM 1101 C C . CYS A 1 169 ? -4.288 21.574 -12.105 1.00 39.36 209 CYS A C 1
ATOM 1102 O O . CYS A 1 169 ? -3.454 21.250 -12.947 1.00 40.06 209 CYS A O 1
ATOM 1105 N N . PHE A 1 170 ? -4.181 22.692 -11.403 1.00 39.07 210 PHE A N 1
ATOM 1106 C CA . PHE A 1 170 ? -3.064 23.597 -11.637 1.00 39.64 210 PHE A CA 1
ATOM 1107 C C . PHE A 1 170 ? -2.246 23.850 -10.373 1.00 39.96 210 PHE A C 1
ATOM 1108 O O . PHE A 1 170 ? -1.130 24.344 -10.444 1.00 38.93 210 PHE A O 1
ATOM 1116 N N . GLY A 1 171 ? -2.796 23.493 -9.220 1.00 40.79 211 GLY A N 1
ATOM 1117 C CA . GLY A 1 171 ? -2.070 23.691 -7.979 1.00 43.34 211 GLY A CA 1
ATOM 1118 C C . GLY A 1 171 ? -2.130 25.123 -7.496 1.00 44.62 211 GLY A C 1
ATOM 1119 O O . GLY A 1 171 ? -1.334 25.548 -6.654 1.00 44.21 211 GLY A O 1
ATOM 1120 N N . CYS A 1 172 ? -3.093 25.858 -8.038 1.00 45.71 212 CYS A N 1
ATOM 1121 C CA . CYS A 1 172 ? -3.300 27.254 -7.705 1.00 47.19 212 CYS A CA 1
ATOM 1122 C C . CYS A 1 172 ? -4.800 27.531 -7.507 1.00 47.86 212 CYS A C 1
ATOM 1123 O O . CYS A 1 172 ? -5.619 27.121 -8.322 1.00 49.00 212 CYS A O 1
ATOM 1126 N N . ARG A 1 173 ? -5.166 28.194 -6.416 1.00 47.32 213 ARG A N 1
ATOM 1127 C CA . ARG A 1 173 ? -6.563 28.551 -6.213 1.00 48.65 213 ARG A CA 1
ATOM 1128 C C . ARG A 1 173 ? -6.665 30.084 -6.327 1.00 48.79 213 ARG A C 1
ATOM 1129 O O . ARG A 1 173 ? -5.688 30.796 -6.099 1.00 48.33 213 ARG A O 1
ATOM 1137 N N . TYR A 1 174 ? -7.839 30.587 -6.697 1.00 49.03 214 TYR A N 1
ATOM 1138 C CA . TYR A 1 174 ? -8.041 32.023 -6.880 1.00 48.86 214 TYR A CA 1
ATOM 1139 C C . TYR A 1 174 ? -8.830 32.666 -5.759 1.00 50.54 214 TYR A C 1
ATOM 1140 O O . TYR A 1 174 ? -9.594 31.992 -5.081 1.00 51.80 214 TYR A O 1
ATOM 1149 N N . SER A 1 175 ? -8.655 33.974 -5.583 1.00 51.94 215 SER A N 1
ATOM 1150 C CA . SER A 1 175 ? -9.388 34.708 -4.561 1.00 54.11 215 SER A CA 1
ATOM 1151 C C . SER A 1 175 ? -10.812 34.779 -5.044 1.00 55.55 215 SER A C 1
ATOM 1152 O O . SER A 1 175 ? -11.040 34.947 -6.233 1.00 55.23 215 SER A O 1
ATOM 1155 N N . HIS A 1 176 ? -11.766 34.642 -4.130 1.00 58.67 216 HIS A N 1
ATOM 1156 C CA . HIS A 1 176 ? -13.178 34.708 -4.493 1.00 61.94 216 HIS A CA 1
ATOM 1157 C C . HIS A 1 176 ? -13.481 36.102 -5.060 1.00 63.10 216 HIS A C 1
ATOM 1158 O O . HIS A 1 176 ? -14.539 36.326 -5.656 1.00 64.12 216 HIS A O 1
ATOM 1165 N N . ASP A 1 177 ? -12.547 37.032 -4.864 1.00 63.89 217 ASP A N 1
ATOM 1166 C CA . ASP A 1 177 ? -12.696 38.403 -5.338 1.00 64.36 217 ASP A CA 1
ATOM 1167 C C . ASP A 1 177 ? -12.156 38.547 -6.746 1.00 63.16 217 ASP A C 1
ATOM 1168 O O . ASP A 1 177 ? -12.578 39.429 -7.487 1.00 62.89 217 ASP A O 1
ATOM 1173 N N . ASP A 1 178 ? -11.248 37.651 -7.119 1.00 61.90 218 ASP A N 1
ATOM 1174 C CA . ASP A 1 178 ? -10.661 37.654 -8.454 1.00 60.49 218 ASP A CA 1
ATOM 1175 C C . ASP A 1 178 ? -11.725 37.779 -9.542 1.00 60.27 218 ASP A C 1
ATOM 1176 O O . ASP A 1 178 ? -12.490 36.848 -9.795 1.00 59.91 218 ASP A O 1
ATOM 1181 N N . PRO A 1 179 ? -11.758 38.943 -10.181 1.00 59.53 219 PRO A N 1
ATOM 1182 C CA . PRO A 1 179 ? -12.703 39.238 -11.262 1.00 58.14 219 PRO A CA 1
ATOM 1183 C C . PRO A 1 179 ? -12.479 38.398 -12.521 1.00 57.00 219 PRO A C 1
ATOM 1184 O O . PRO A 1 179 ? -13.406 37.764 -13.039 1.00 57.66 219 PRO A O 1
ATOM 1188 N N . GLU A 1 180 ? -11.243 38.410 -13.003 1.00 54.48 220 GLU A N 1
ATOM 1189 C CA . GLU A 1 180 ? -10.854 37.669 -14.191 1.00 53.14 220 GLU A CA 1
ATOM 1190 C C . GLU A 1 180 ? -11.194 36.165 -14.092 1.00 51.06 220 GLU A C 1
ATOM 1191 O O . GLU A 1 180 ? -11.382 35.493 -15.105 1.00 51.31 220 GLU A O 1
ATOM 1197 N N . PHE A 1 181 ? -11.276 35.642 -12.875 1.00 47.68 221 PHE A N 1
ATOM 1198 C CA . PHE A 1 181 ? -11.601 34.240 -12.683 1.00 45.26 221 PHE A CA 1
ATOM 1199 C C . PHE A 1 181 ? -13.108 34.054 -12.508 1.00 45.10 221 PHE A C 1
ATOM 1200 O O . PHE A 1 181 ? -13.679 33.062 -12.967 1.00 44.93 221 PHE A O 1
ATOM 1208 N N . ARG A 1 182 ? -13.753 34.994 -11.825 1.00 45.11 222 ARG A N 1
ATOM 1209 C CA . ARG A 1 182 ? -15.200 34.909 -11.638 1.00 45.18 222 ARG A CA 1
ATOM 1210 C C . ARG A 1 182 ? -15.874 35.131 -13.002 1.00 44.04 222 ARG A C 1
ATOM 1211 O O . ARG A 1 182 ? -16.969 34.628 -13.260 1.00 44.18 222 ARG A O 1
ATOM 1219 N N . GLU A 1 183 ? -15.195 35.878 -13.868 1.00 42.13 223 GLU A N 1
ATOM 1220 C CA . GLU A 1 183 ? -15.667 36.156 -15.221 1.00 41.42 223 GLU A CA 1
ATOM 1221 C C . GLU A 1 183 ? -15.606 34.866 -16.054 1.00 40.29 223 GLU A C 1
ATOM 1222 O O . GLU A 1 183 ? -16.591 34.438 -16.645 1.00 40.27 223 GLU A O 1
ATOM 1228 N N . LEU A 1 184 ? -14.427 34.258 -16.090 1.00 38.53 224 LEU A N 1
ATOM 1229 C CA . LEU A 1 184 ? -14.192 33.004 -16.796 1.00 35.19 224 LEU A CA 1
ATOM 1230 C C . LEU A 1 184 ? -15.256 31.965 -16.435 1.00 35.19 224 LEU A C 1
ATOM 1231 O O . LEU A 1 184 ? -15.616 31.127 -17.264 1.00 35.61 224 LEU A O 1
ATOM 1236 N N . LEU A 1 185 ? -15.759 32.023 -15.201 1.00 34.63 225 LEU A N 1
ATOM 1237 C CA . LEU A 1 185 ? -16.754 31.058 -14.748 1.00 35.29 225 LEU A CA 1
ATOM 1238 C C . LEU A 1 185 ? -18.162 31.612 -14.673 1.00 37.05 225 LEU A C 1
ATOM 1239 O O . LEU A 1 185 ? -19.020 31.039 -14.008 1.00 38.06 225 LEU A O 1
ATOM 1244 N N . SER A 1 186 ? -18.415 32.718 -15.354 1.00 38.20 226 SER A N 1
ATOM 1245 C CA . SER A 1 186 ? -19.734 33.324 -15.290 1.00 39.81 226 SER A CA 1
ATOM 1246 C C . SER A 1 186 ? -20.529 33.107 -16.562 1.00 40.31 226 SER A C 1
ATOM 1247 O O . SER A 1 186 ? -21.375 33.934 -16.918 1.00 41.07 226 SER A O 1
ATOM 1250 N N . HIS A 1 187 ? -20.269 31.993 -17.235 1.00 40.27 227 HIS A N 1
ATOM 1251 C CA . HIS A 1 187 ? -20.944 31.704 -18.488 1.00 40.31 227 HIS A CA 1
ATOM 1252 C C . HIS A 1 187 ? -21.373 30.250 -18.614 1.00 40.95 227 HIS A C 1
ATOM 1253 O O . HIS A 1 187 ? -21.642 29.800 -19.722 1.00 41.40 227 HIS A O 1
ATOM 1260 N N . ASN A 1 188 ? -21.451 29.516 -17.506 1.00 39.77 228 ASN A N 1
ATOM 1261 C CA . ASN A 1 188 ? -21.828 28.110 -17.611 1.00 39.86 228 ASN A CA 1
ATOM 1262 C C . ASN A 1 188 ? -23.222 27.867 -18.200 1.00 42.08 228 ASN A C 1
ATOM 1263 O O . ASN A 1 188 ? -23.482 26.786 -18.760 1.00 43.63 228 ASN A O 1
ATOM 1268 N N . GLU A 1 189 ? -24.118 28.846 -18.072 1.00 42.30 229 GLU A N 1
ATOM 1269 C CA . GLU A 1 189 ? -25.456 28.691 -18.619 1.00 43.47 229 GLU A CA 1
ATOM 1270 C C . GLU A 1 189 ? -25.421 28.724 -20.160 1.00 43.88 229 GLU A C 1
ATOM 1271 O O . GLU A 1 189 ? -26.083 27.928 -20.827 1.00 44.31 229 GLU A O 1
ATOM 1277 N N . GLU A 1 190 ? -24.648 29.642 -20.726 1.00 42.66 230 GLU A N 1
ATOM 1278 C CA . GLU A 1 190 ? -24.539 29.722 -22.168 1.00 41.72 230 GLU A CA 1
ATOM 1279 C C . GLU A 1 190 ? -23.927 28.457 -22.732 1.00 39.22 230 GLU A C 1
ATOM 1280 O O . GLU A 1 190 ? -24.095 28.157 -23.913 1.00 39.90 230 GLU A O 1
ATOM 1286 N N . PHE A 1 191 ? -23.214 27.707 -21.902 1.00 36.33 231 PHE A N 1
ATOM 1287 C CA . PHE A 1 191 ? -22.567 26.501 -22.401 1.00 33.82 231 PHE A CA 1
ATOM 1288 C C . PHE A 1 191 ? -23.545 25.358 -22.513 1.00 33.12 231 PHE A C 1
ATOM 1289 O O . PHE A 1 191 ? -23.513 24.624 -23.480 1.00 34.69 231 PHE A O 1
ATOM 1297 N N . GLY A 1 192 ? -24.414 25.207 -21.524 1.00 33.36 232 GLY A N 1
ATOM 1298 C CA . GLY A 1 192 ? -25.382 24.124 -21.555 1.00 32.04 232 GLY A CA 1
ATOM 1299 C C . GLY A 1 192 ? -26.531 24.410 -22.496 1.00 32.14 232 GLY A C 1
ATOM 1300 O O . GLY A 1 192 ? -27.124 23.492 -23.034 1.00 31.77 232 GLY A O 1
ATOM 1301 N N . ARG A 1 193 ? -26.860 25.680 -22.698 1.00 32.64 233 ARG A N 1
ATOM 1302 C CA . ARG A 1 193 ? -27.944 26.020 -23.597 1.00 32.96 233 ARG A CA 1
ATOM 1303 C C . ARG A 1 193 ? -27.539 25.701 -25.030 1.00 32.87 233 ARG A C 1
ATOM 1304 O O . ARG A 1 193 ? -28.375 25.353 -25.865 1.00 34.81 233 ARG A O 1
ATOM 1312 N N . THR A 1 194 ? -26.253 25.808 -25.318 1.00 31.65 234 THR A N 1
ATOM 1313 C CA . THR A 1 194 ? -25.763 25.558 -26.662 1.00 30.45 234 THR A CA 1
ATOM 1314 C C . THR A 1 194 ? -25.707 24.094 -27.053 1.00 30.92 234 THR A C 1
ATOM 1315 O O . THR A 1 194 ? -26.126 23.726 -28.143 1.00 32.15 234 THR A O 1
ATOM 1319 N N . VAL A 1 195 ? -25.167 23.264 -26.171 1.00 31.04 235 VAL A N 1
ATOM 1320 C CA . VAL A 1 195 ? -25.033 21.845 -26.445 1.00 31.09 235 VAL A CA 1
ATOM 1321 C C . VAL A 1 195 ? -26.163 20.993 -25.864 1.00 32.11 235 VAL A C 1
ATOM 1322 O O . VAL A 1 195 ? -26.327 19.842 -26.263 1.00 33.50 235 VAL A O 1
ATOM 1326 N N . GLY A 1 196 ? -26.924 21.550 -24.927 1.00 31.58 236 GLY A N 1
ATOM 1327 C CA . GLY A 1 196 ? -28.002 20.800 -24.309 1.00 33.23 236 GLY A CA 1
ATOM 1328 C C . GLY A 1 196 ? -28.997 20.225 -25.303 1.00 36.52 236 GLY A C 1
ATOM 1329 O O . GLY A 1 196 ? -29.370 20.915 -26.259 1.00 36.55 236 GLY A O 1
ATOM 1330 N N . ALA A 1 197 ? -29.410 18.966 -25.091 1.00 37.00 237 ALA A N 1
ATOM 1331 C CA . ALA A 1 197 ? -30.375 18.296 -25.964 1.00 36.81 237 ALA A CA 1
ATOM 1332 C C . ALA A 1 197 ? -31.647 19.119 -25.941 1.00 36.95 237 ALA A C 1
ATOM 1333 O O . ALA A 1 197 ? -32.256 19.316 -24.887 1.00 37.65 237 ALA A O 1
ATOM 1335 N N . GLY A 1 198 ? -32.052 19.593 -27.112 1.00 37.53 238 GLY A N 1
ATOM 1336 C CA . GLY A 1 198 ? -33.228 20.442 -27.206 1.00 36.62 238 GLY A CA 1
ATOM 1337 C C . GLY A 1 198 ? -32.805 21.731 -27.886 1.00 35.47 238 GLY A C 1
ATOM 1338 O O . GLY A 1 198 ? -33.564 22.358 -28.610 1.00 36.06 238 GLY A O 1
ATOM 1339 N N . SER A 1 199 ? -31.556 22.104 -27.651 1.00 36.11 239 SER A N 1
ATOM 1340 C CA . SER A 1 199 ? -30.947 23.296 -28.224 1.00 36.52 239 SER A CA 1
ATOM 1341 C C . SER A 1 199 ? -31.174 23.403 -29.725 1.00 36.90 239 SER A C 1
ATOM 1342 O O . SER A 1 199 ? -31.225 22.399 -30.420 1.00 37.95 239 SER A O 1
ATOM 1345 N N . LEU A 1 200 ? -31.300 24.628 -30.218 1.00 36.87 240 LEU A N 1
ATOM 1346 C CA . LEU A 1 200 ? -31.536 24.866 -31.637 1.00 36.60 240 LEU A CA 1
ATOM 1347 C C . LEU A 1 200 ? -30.308 25.401 -32.401 1.00 36.13 240 LEU A C 1
ATOM 1348 O O . LEU A 1 200 ? -30.323 25.477 -33.632 1.00 38.74 240 LEU A O 1
ATOM 1353 N N . VAL A 1 201 ? -29.253 25.761 -31.677 1.00 34.00 241 VAL A N 1
ATOM 1354 C CA . VAL A 1 201 ? -28.034 26.275 -32.285 1.00 30.87 241 VAL A CA 1
ATOM 1355 C C . VAL A 1 201 ? -27.583 25.418 -33.464 1.00 31.07 241 VAL A C 1
ATOM 1356 O O . VAL A 1 201 ? -27.467 25.898 -34.580 1.00 31.84 241 VAL A O 1
ATOM 1360 N N . ASP A 1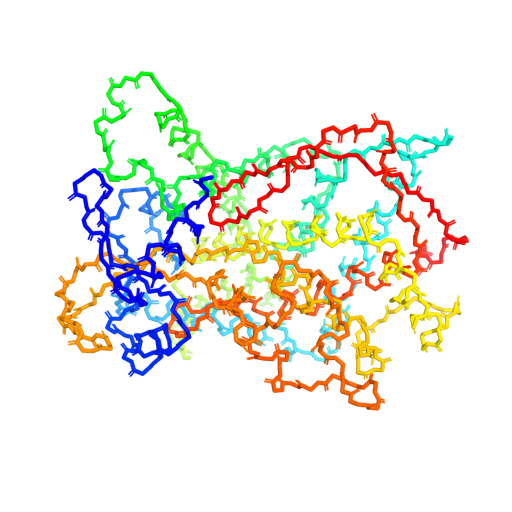 202 ? -27.348 24.143 -33.225 1.00 32.20 242 ASP A N 1
ATOM 1361 C CA . ASP A 1 202 ? -26.901 23.252 -34.287 1.00 34.20 242 ASP A CA 1
ATOM 1362 C C . ASP A 1 202 ? -27.945 22.839 -35.320 1.00 35.29 242 ASP A C 1
ATOM 1363 O O . ASP A 1 202 ? -27.712 22.969 -36.512 1.00 36.73 242 ASP A O 1
ATOM 1368 N N . VAL A 1 203 ? -29.094 22.346 -34.869 1.00 37.28 243 VAL A N 1
ATOM 1369 C CA . VAL A 1 203 ? -30.130 21.866 -35.782 1.00 37.59 243 VAL A CA 1
ATOM 1370 C C . VAL A 1 203 ? -30.860 22.898 -36.628 1.00 38.62 243 VAL A C 1
ATOM 1371 O O . VAL A 1 203 ? -31.545 22.515 -37.581 1.00 39.90 243 VAL A O 1
ATOM 1375 N N . MET A 1 204 ? -30.716 24.175 -36.281 1.00 38.08 244 MET A N 1
ATOM 1376 C CA . MET A 1 204 ? -31.366 25.261 -37.008 1.00 36.14 244 MET A CA 1
ATOM 1377 C C . MET A 1 204 ? -30.385 26.394 -37.305 1.00 35.01 244 MET A C 1
ATOM 1378 O O . MET A 1 204 ? -30.582 27.532 -36.879 1.00 35.45 244 MET A O 1
ATOM 1383 N N . PRO A 1 205 ? -29.329 26.065 -38.040 1.00 33.70 245 PRO A N 1
ATOM 1384 C CA . PRO A 1 205 ? -28.291 27.022 -38.419 1.00 32.73 245 PRO A CA 1
ATOM 1385 C C . PRO A 1 205 ? -28.767 28.325 -39.025 1.00 34.33 245 PRO A C 1
ATOM 1386 O O . PRO A 1 205 ? -28.105 29.362 -38.874 1.00 37.22 245 PRO A O 1
ATOM 1390 N N . TRP A 1 206 ? -29.904 28.307 -39.709 1.00 33.04 246 TRP A N 1
ATOM 1391 C CA . TRP A 1 206 ? -30.360 29.554 -40.310 1.00 31.45 246 TRP A CA 1
ATOM 1392 C C . TRP A 1 206 ? -30.567 30.591 -39.240 1.00 29.98 246 TRP A C 1
ATOM 1393 O O . TRP A 1 206 ? -30.643 31.773 -39.546 1.00 31.28 246 TRP A O 1
ATOM 1404 N N . LEU A 1 207 ? -30.638 30.159 -37.986 1.00 28.77 247 LEU A N 1
ATOM 1405 C CA . LEU A 1 207 ? -30.867 31.105 -36.908 1.00 30.33 247 LEU A CA 1
ATOM 1406 C C . LEU A 1 207 ? -29.675 31.993 -36.660 1.00 32.32 247 LEU A C 1
ATOM 1407 O O . LEU A 1 207 ? -29.760 33.001 -35.956 1.00 32.32 247 LEU A O 1
ATOM 1412 N N . GLN A 1 208 ? -28.562 31.631 -37.274 1.00 35.04 248 GLN A N 1
ATOM 1413 C CA . GLN A 1 208 ? -27.347 32.410 -37.134 1.00 36.68 248 GLN A CA 1
ATOM 1414 C C . GLN A 1 208 ? -27.369 33.592 -38.084 1.00 38.36 248 GLN A C 1
ATOM 1415 O O . GLN A 1 208 ? -26.603 34.548 -37.899 1.00 40.06 248 GLN A O 1
ATOM 1421 N N . TYR A 1 209 ? -28.277 33.540 -39.069 1.00 39.05 249 TYR A N 1
ATOM 1422 C CA . TYR A 1 209 ? -28.416 34.583 -40.095 1.00 38.78 249 TYR A CA 1
ATOM 1423 C C . TYR A 1 209 ? -28.947 35.928 -39.628 1.00 38.26 249 TYR A C 1
ATOM 1424 O O . TYR A 1 209 ? -28.869 36.908 -40.361 1.00 40.87 249 TYR A O 1
ATOM 1433 N N . PHE A 1 210 ? -29.498 35.994 -38.427 1.00 36.84 250 PHE A N 1
ATOM 1434 C CA . PHE A 1 210 ? -30.020 37.264 -37.938 1.00 35.51 250 PHE A CA 1
ATOM 1435 C C . PHE A 1 210 ? -30.124 37.241 -36.405 1.00 34.56 250 PHE A C 1
ATOM 1436 O O . PHE A 1 210 ? -30.050 36.182 -35.779 1.00 33.49 250 PHE A O 1
ATOM 1444 N N . PRO A 1 211 ? -30.310 38.420 -35.790 1.00 33.43 251 PRO A N 1
ATOM 1445 C CA . PRO A 1 211 ? -30.431 38.594 -34.341 1.00 32.73 251 PRO A CA 1
ATOM 1446 C C . PRO A 1 211 ? -31.530 37.770 -33.654 1.00 33.10 251 PRO A C 1
ATOM 1447 O O . PRO A 1 211 ? -32.706 37.863 -34.021 1.00 33.99 251 PRO A O 1
ATOM 1451 N N . ASN A 1 212 ? -31.148 36.971 -32.661 1.00 31.39 252 ASN A N 1
ATOM 1452 C CA . ASN A 1 212 ? -32.119 36.200 -31.893 1.00 33.00 252 ASN A CA 1
ATOM 1453 C C . ASN A 1 212 ? -31.376 35.539 -30.758 1.00 32.70 252 ASN A C 1
ATOM 1454 O O . ASN A 1 212 ? -30.159 35.451 -30.792 1.00 33.52 252 ASN A O 1
ATOM 1459 N N . PRO A 1 213 ? -32.095 35.072 -29.728 1.00 32.42 253 PRO A N 1
ATOM 1460 C CA . PRO A 1 213 ? -31.389 34.434 -28.618 1.00 32.30 253 PRO A CA 1
ATOM 1461 C C . PRO A 1 213 ? -30.417 33.320 -29.034 1.00 32.86 253 PRO A C 1
ATOM 1462 O O . PRO A 1 213 ? -29.351 33.170 -28.440 1.00 32.54 253 PRO A O 1
ATOM 1466 N N . VAL A 1 214 ? -30.781 32.557 -30.062 1.00 33.50 254 VAL A N 1
ATOM 1467 C CA . VAL A 1 214 ? -29.953 31.453 -30.526 1.00 33.97 254 VAL A CA 1
ATOM 1468 C C . VAL A 1 214 ? -28.681 31.940 -31.192 1.00 35.66 254 VAL A C 1
ATOM 1469 O O . VAL A 1 214 ? -27.642 31.278 -31.122 1.00 37.24 254 VAL A O 1
ATOM 1473 N N . ARG A 1 215 ? -28.764 33.094 -31.846 1.00 35.49 255 ARG A N 1
ATOM 1474 C CA . ARG A 1 215 ? -27.601 33.687 -32.498 1.00 33.90 255 ARG A CA 1
ATOM 1475 C C . ARG A 1 215 ? -26.721 34.200 -31.378 1.00 33.44 255 ARG A C 1
ATOM 1476 O O . ARG A 1 215 ? -25.493 34.034 -31.379 1.00 34.60 255 ARG A O 1
ATOM 1484 N N . THR A 1 216 ? -27.380 34.811 -30.405 1.00 32.42 256 THR A N 1
ATOM 1485 C CA . THR A 1 216 ? -26.713 35.369 -29.247 1.00 32.97 256 THR A CA 1
ATOM 1486 C C . THR A 1 216 ? -25.927 34.352 -28.433 1.00 32.58 256 THR A C 1
ATOM 1487 O O . THR A 1 216 ? -24.751 34.556 -28.185 1.00 32.58 256 THR A O 1
ATOM 1491 N N . VAL A 1 217 ? -26.584 33.267 -28.022 1.00 32.65 257 VAL A N 1
ATOM 1492 C CA . VAL A 1 217 ? -25.956 32.233 -27.194 1.00 30.86 257 VAL A CA 1
ATOM 1493 C C . VAL A 1 217 ? -24.760 31.578 -27.844 1.00 30.20 257 VAL A C 1
ATOM 1494 O O . VAL A 1 217 ? -23.738 31.394 -27.213 1.00 30.88 257 VAL A O 1
ATOM 1498 N N . PHE A 1 218 ? -24.877 31.242 -29.117 1.00 31.77 258 PHE A N 1
ATOM 1499 C CA . PHE A 1 218 ? -23.777 30.593 -29.817 1.00 31.77 258 PHE A CA 1
ATOM 1500 C C . PHE A 1 218 ? -22.530 31.496 -29.927 1.00 32.95 258 PHE A C 1
ATOM 1501 O O . PHE A 1 218 ? -21.391 31.022 -29.769 1.00 32.22 258 PHE A O 1
ATOM 1509 N N . ARG A 1 219 ? -22.739 32.783 -30.214 1.00 33.81 259 ARG A N 1
ATOM 1510 C CA . ARG A 1 219 ? -21.618 33.714 -30.309 1.00 33.40 259 ARG A CA 1
ATOM 1511 C C . ARG A 1 219 ? -20.957 33.849 -28.931 1.00 33.33 259 ARG A C 1
ATOM 1512 O O . ARG A 1 219 ? -19.726 33.905 -28.830 1.00 32.93 259 ARG A O 1
ATOM 1520 N N . GLU A 1 220 ? -21.762 33.878 -27.874 1.00 32.63 260 GLU A N 1
ATOM 1521 C CA . GLU A 1 220 ? -21.209 33.958 -26.521 1.00 36.28 260 GLU A CA 1
ATOM 1522 C C . GLU A 1 220 ? -20.471 32.647 -26.247 1.00 36.21 260 GLU A C 1
ATOM 1523 O O . GLU A 1 220 ? -19.415 32.633 -25.612 1.00 36.21 260 GLU A O 1
ATOM 1529 N N . PHE A 1 221 ? -21.062 31.555 -26.732 1.00 35.77 261 PHE A N 1
ATOM 1530 C CA . PHE A 1 221 ? -20.538 30.216 -26.583 1.00 34.96 261 PHE A CA 1
ATOM 1531 C C . PHE A 1 221 ? -19.147 30.138 -27.147 1.00 35.83 261 PHE A C 1
ATOM 1532 O O . PHE A 1 221 ? -18.237 29.653 -26.482 1.00 36.36 261 PHE A O 1
ATOM 1540 N N . GLU A 1 222 ? -18.970 30.591 -28.382 1.00 36.53 262 GLU A N 1
ATOM 1541 C CA . GLU A 1 222 ? -17.631 30.580 -28.976 1.00 38.35 262 GLU A CA 1
ATOM 1542 C C . GLU A 1 222 ? -16.680 31.442 -28.125 1.00 40.15 262 GLU A C 1
ATOM 1543 O O . GLU A 1 222 ? -15.524 31.083 -27.891 1.00 41.64 262 GLU A O 1
ATOM 1549 N N . GLN A 1 223 ? -17.191 32.575 -27.663 1.00 41.04 263 GLN A N 1
ATOM 1550 C CA . GLN A 1 223 ? -16.448 33.500 -26.839 1.00 41.03 263 GLN A CA 1
ATOM 1551 C C . GLN A 1 223 ? -15.930 32.845 -25.574 1.00 40.36 263 GLN A C 1
ATOM 1552 O O . GLN A 1 223 ? -14.751 32.990 -25.243 1.00 40.80 263 GLN A O 1
ATOM 1558 N N . LEU A 1 224 ? -16.804 32.132 -24.861 1.00 39.52 264 LEU A N 1
ATOM 1559 C CA . LEU A 1 224 ? -16.412 31.493 -23.598 1.00 39.86 264 LEU A CA 1
ATOM 1560 C C . LEU A 1 224 ? -15.441 30.310 -23.769 1.00 39.67 264 LEU A C 1
ATOM 1561 O O . LEU A 1 224 ? -14.507 30.153 -22.985 1.00 40.51 264 LEU A O 1
ATOM 1566 N N . ASN A 1 225 ? -15.647 29.488 -24.792 1.00 40.06 265 ASN A N 1
ATOM 1567 C CA . ASN A 1 225 ? -14.756 28.360 -25.047 1.00 39.86 265 ASN A CA 1
ATOM 1568 C C . ASN A 1 225 ? -13.397 28.908 -25.460 1.00 39.93 265 ASN A C 1
ATOM 1569 O O . ASN A 1 225 ? -12.349 28.337 -25.164 1.00 39.69 265 ASN A O 1
ATOM 1574 N N . ARG A 1 226 ? -13.425 30.026 -26.161 1.00 41.01 266 ARG A N 1
ATOM 1575 C CA . ARG A 1 226 ? -12.202 30.664 -26.598 1.00 42.71 266 ARG A CA 1
ATOM 1576 C C . ARG A 1 226 ? -11.425 31.142 -25.359 1.00 42.41 266 ARG A C 1
ATOM 1577 O O . ARG A 1 226 ? -10.195 31.047 -25.315 1.00 42.42 266 ARG A O 1
ATOM 1585 N N . ASN A 1 227 ? -12.142 31.629 -24.346 1.00 41.23 267 ASN A N 1
ATOM 1586 C CA . ASN A 1 227 ? -11.493 32.117 -23.122 1.00 40.57 267 ASN A CA 1
ATOM 1587 C C . ASN A 1 227 ? -10.971 30.999 -22.248 1.00 38.96 267 ASN A C 1
ATOM 1588 O O . ASN A 1 227 ? -9.926 31.130 -21.616 1.00 39.88 267 ASN A O 1
ATOM 1593 N N . PHE A 1 228 ? -11.720 29.907 -22.193 1.00 38.17 268 PHE A N 1
ATOM 1594 C CA . PHE A 1 228 ? -11.341 28.749 -21.386 1.00 36.14 268 PHE A CA 1
ATOM 1595 C C . PHE A 1 228 ? -10.076 28.114 -21.895 1.00 34.12 268 PHE A C 1
ATOM 1596 O O . PHE A 1 228 ? -9.198 27.754 -21.117 1.00 34.82 268 PHE A O 1
ATOM 1604 N N . SER A 1 229 ? -10.002 27.957 -23.209 1.00 32.37 269 SER A N 1
ATOM 1605 C CA . SER A 1 229 ? -8.854 27.342 -23.837 1.00 31.28 269 SER A CA 1
ATOM 1606 C C . SER A 1 229 ? -7.601 28.165 -23.625 1.00 31.79 269 SER A C 1
ATOM 1607 O O . SER A 1 229 ? -6.533 27.604 -23.375 1.00 31.98 269 SER A O 1
ATOM 1610 N N . ASN A 1 230 ? -7.717 29.491 -23.741 1.00 31.79 270 ASN A N 1
ATOM 1611 C CA . ASN A 1 230 ? -6.557 30.363 -23.554 1.00 31.18 270 ASN A CA 1
ATOM 1612 C C . ASN A 1 230 ? -6.097 30.306 -22.096 1.00 30.85 270 ASN A C 1
ATOM 1613 O O . ASN A 1 230 ? -4.887 30.299 -21.810 1.00 29.74 270 ASN A O 1
ATOM 1618 N N . PHE A 1 231 ? -7.076 30.246 -21.192 1.00 28.55 271 PHE A N 1
ATOM 1619 C CA . PHE A 1 231 ? -6.847 30.174 -19.759 1.00 29.85 271 PHE A CA 1
ATOM 1620 C C . PHE A 1 231 ? -6.019 28.929 -19.404 1.00 31.69 271 PHE A C 1
ATOM 1621 O O . PHE A 1 231 ? -5.086 28.982 -18.592 1.00 34.42 271 PHE A O 1
ATOM 1629 N N . ILE A 1 232 ? -6.363 27.809 -20.023 1.00 32.34 272 ILE A N 1
ATOM 1630 C CA . ILE A 1 232 ? -5.686 26.543 -19.764 1.00 32.17 272 ILE A CA 1
ATOM 1631 C C . ILE A 1 232 ? -4.418 26.403 -20.601 1.00 32.15 272 ILE A C 1
ATOM 1632 O O . ILE A 1 232 ? -3.454 25.728 -20.197 1.00 30.32 272 ILE A O 1
ATOM 1637 N N . LEU A 1 233 ? -4.417 27.057 -21.761 1.00 32.91 273 LEU A N 1
ATOM 1638 C CA . LEU A 1 233 ? -3.250 27.036 -22.629 1.00 34.68 273 LEU A CA 1
ATOM 1639 C C . LEU A 1 233 ? -2.116 27.755 -21.897 1.00 36.61 273 LEU A C 1
ATOM 1640 O O . LEU A 1 233 ? -0.985 27.252 -21.810 1.00 37.43 273 LEU A O 1
ATOM 1645 N N . ASP A 1 234 ? -2.432 28.925 -21.350 1.00 37.65 274 ASP A N 1
ATOM 1646 C CA . ASP A 1 234 ? -1.444 29.696 -20.640 1.00 39.06 274 ASP A CA 1
ATOM 1647 C C . ASP A 1 234 ? -0.845 28.874 -19.515 1.00 39.13 274 ASP A C 1
ATOM 1648 O O . ASP A 1 234 ? 0.375 28.797 -19.363 1.00 41.17 274 ASP A O 1
ATOM 1653 N N . LYS A 1 235 ? -1.701 28.262 -18.720 1.00 36.89 275 LYS A N 1
ATOM 1654 C CA . LYS A 1 235 ? -1.213 27.447 -17.641 1.00 36.76 275 LYS A CA 1
ATOM 1655 C C . LYS A 1 235 ? -0.418 26.269 -18.195 1.00 37.19 275 LYS A C 1
ATOM 1656 O O . LYS A 1 235 ? 0.608 25.889 -17.636 1.00 37.64 275 LYS A O 1
ATOM 1662 N N . PHE A 1 236 ? -0.887 25.697 -19.298 1.00 37.80 276 PHE A N 1
ATOM 1663 C CA . PHE A 1 236 ? -0.217 24.553 -19.914 1.00 37.06 276 PHE A CA 1
ATOM 1664 C C . PHE A 1 236 ? 1.242 24.853 -20.279 1.00 37.26 276 PHE A C 1
ATOM 1665 O O . PHE A 1 236 ? 2.176 24.096 -19.926 1.00 36.92 276 PHE A O 1
ATOM 1673 N N . LEU A 1 237 ? 1.432 25.953 -20.999 1.00 35.81 277 LEU A N 1
ATOM 1674 C CA . LEU A 1 237 ? 2.764 26.343 -21.427 1.00 35.44 277 LEU A CA 1
ATOM 1675 C C . LEU A 1 237 ? 3.721 26.561 -20.258 1.00 36.22 277 LEU A C 1
ATOM 1676 O O . LEU A 1 237 ? 4.923 26.290 -20.352 1.00 36.54 277 LEU A O 1
ATOM 1681 N N . ARG A 1 238 ? 3.184 27.027 -19.141 1.00 36.66 278 ARG A N 1
ATOM 1682 C CA . ARG A 1 238 ? 4.009 27.248 -17.976 1.00 36.57 278 ARG A CA 1
ATOM 1683 C C . ARG A 1 238 ? 4.382 25.974 -17.255 1.00 35.50 278 ARG A C 1
ATOM 1684 O O . ARG A 1 238 ? 5.520 25.817 -16.847 1.00 35.98 278 ARG A O 1
ATOM 1692 N N . HIS A 1 239 ? 3.441 25.059 -17.085 1.00 35.09 279 HIS A N 1
ATOM 1693 C CA . HIS A 1 239 ? 3.770 23.807 -16.430 1.00 33.67 279 HIS A CA 1
ATOM 1694 C C . HIS A 1 239 ? 4.785 23.061 -17.275 1.00 34.91 279 HIS A C 1
ATOM 1695 O O . HIS A 1 239 ? 5.714 22.432 -16.750 1.00 33.57 279 HIS A O 1
ATOM 1702 N N . CYS A 1 240 ? 4.613 23.137 -18.591 1.00 35.96 280 CYS A N 1
ATOM 1703 C CA . CYS A 1 240 ? 5.533 22.482 -19.502 1.00 36.73 280 CYS A CA 1
ATOM 1704 C C . CYS A 1 240 ? 6.940 23.042 -19.328 1.00 38.15 280 CYS A C 1
ATOM 1705 O O . CYS A 1 240 ? 7.910 22.284 -19.241 1.00 39.33 280 CYS A O 1
ATOM 1708 N N . GLU A 1 241 ? 7.041 24.373 -19.277 1.00 39.42 281 GLU A N 1
ATOM 1709 C CA . GLU A 1 241 ? 8.315 25.084 -19.125 1.00 39.06 281 GLU A CA 1
ATOM 1710 C C . GLU A 1 241 ? 9.043 24.789 -17.824 1.00 39.49 281 GLU A C 1
ATOM 1711 O O . GLU A 1 241 ? 10.271 24.694 -17.807 1.00 40.93 281 GLU A O 1
ATOM 1717 N N . SER A 1 242 ? 8.289 24.670 -16.732 1.00 39.83 282 SER A N 1
ATOM 1718 C CA . SER A 1 242 ? 8.863 24.425 -15.412 1.00 39.91 282 SER A CA 1
ATOM 1719 C C . SER A 1 242 ? 9.130 22.963 -15.106 1.00 40.23 282 SER A C 1
ATOM 1720 O O . SER A 1 242 ? 9.891 22.656 -14.199 1.00 41.93 282 SER A O 1
ATOM 1723 N N . LEU A 1 243 ? 8.491 22.062 -15.841 1.00 40.86 283 LEU A N 1
ATOM 1724 C CA . LEU A 1 243 ? 8.670 20.638 -15.622 1.00 40.99 283 LEU A CA 1
ATOM 1725 C C . LEU A 1 243 ? 9.948 20.179 -16.306 1.00 42.77 283 LEU A C 1
ATOM 1726 O O . LEU A 1 243 ? 9.904 19.692 -17.434 1.00 43.85 283 LEU A O 1
ATOM 1731 N N . ARG A 1 244 ? 11.081 20.338 -15.621 1.00 44.91 284 ARG A N 1
ATOM 1732 C CA . ARG A 1 244 ? 12.382 19.916 -16.143 1.00 45.56 284 ARG A CA 1
ATOM 1733 C C . ARG A 1 244 ? 12.555 18.428 -15.840 1.00 46.54 284 ARG A C 1
ATOM 1734 O O . ARG A 1 244 ? 11.793 17.845 -15.064 1.00 46.62 284 ARG A O 1
ATOM 1742 N N . PRO A 1 245 ? 13.598 17.851 -16.427 1.00 46.66 285 PRO A N 1
ATOM 1743 C CA . PRO A 1 245 ? 13.947 16.437 -16.252 1.00 46.48 285 PRO A CA 1
ATOM 1744 C C . PRO A 1 245 ? 13.549 15.834 -14.905 1.00 46.05 285 PRO A C 1
ATOM 1745 O O . PRO A 1 245 ? 12.517 15.167 -14.833 1.00 49.35 285 PRO A O 1
ATOM 1749 N N . GLY A 1 246 ? 14.351 16.044 -13.863 1.00 43.69 286 GLY A N 1
ATOM 1750 C CA . GLY A 1 246 ? 14.053 15.427 -12.581 1.00 42.35 286 GLY A CA 1
ATOM 1751 C C . GLY A 1 246 ? 12.913 16.006 -11.769 1.00 40.21 286 GLY A C 1
ATOM 1752 O O . GLY A 1 246 ? 12.684 15.567 -10.646 1.00 39.76 286 GLY A O 1
ATOM 1753 N N . ALA A 1 247 ? 12.196 16.974 -12.332 1.00 39.46 287 ALA A N 1
ATOM 1754 C CA . ALA A 1 247 ? 11.110 17.650 -11.623 1.00 39.51 287 ALA A CA 1
ATOM 1755 C C . ALA A 1 247 ? 9.963 16.769 -11.175 1.00 39.33 287 ALA A C 1
ATOM 1756 O O . ALA A 1 247 ? 9.541 15.843 -11.852 1.00 40.61 287 ALA A O 1
ATOM 1758 N N . ALA A 1 248 ? 9.462 17.074 -9.999 1.00 39.52 288 ALA A N 1
ATOM 1759 C CA . ALA A 1 248 ? 8.389 16.307 -9.440 1.00 39.79 288 ALA A CA 1
ATOM 1760 C C . ALA A 1 248 ? 7.086 16.996 -9.781 1.00 41.05 288 ALA A C 1
ATOM 1761 O O . ALA A 1 248 ? 6.932 18.185 -9.514 1.00 41.00 288 ALA A O 1
ATOM 1763 N N . PRO A 1 249 ? 6.140 16.265 -10.407 1.00 41.72 289 PRO A N 1
ATOM 1764 C CA . PRO A 1 249 ? 4.845 16.849 -10.764 1.00 41.76 289 PRO A CA 1
ATOM 1765 C C . PRO A 1 249 ? 4.047 17.153 -9.499 1.00 43.33 289 PRO A C 1
ATOM 1766 O O . PRO A 1 249 ? 4.072 16.387 -8.534 1.00 42.74 289 PRO A O 1
ATOM 1770 N N . ARG A 1 250 ? 3.348 18.278 -9.498 1.00 45.47 290 ARG A N 1
ATOM 1771 C CA . ARG A 1 250 ? 2.559 18.651 -8.334 1.00 48.32 290 ARG A CA 1
ATOM 1772 C C . ARG A 1 250 ? 1.154 19.048 -8.761 1.00 48.50 290 ARG A C 1
ATOM 1773 O O . ARG A 1 250 ? 0.488 19.832 -8.079 1.00 48.82 290 ARG A O 1
ATOM 1781 N N . ASP A 1 251 ? 0.723 18.486 -9.888 1.00 47.97 291 ASP A N 1
ATOM 1782 C CA . ASP A 1 251 ? -0.581 18.766 -10.466 1.00 45.88 291 ASP A CA 1
ATOM 1783 C C . ASP A 1 251 ? -1.102 17.592 -11.260 1.00 46.57 291 ASP A C 1
ATOM 1784 O O . ASP A 1 251 ? -0.509 16.513 -11.286 1.00 47.57 291 ASP A O 1
ATOM 1789 N N . MET A 1 252 ? -2.218 17.854 -11.932 1.00 46.29 292 MET A N 1
ATOM 1790 C CA . MET A 1 252 ? -2.826 16.935 -12.867 1.00 46.05 292 MET A CA 1
ATOM 1791 C C . MET A 1 252 ? -2.298 17.421 -14.206 1.00 44.92 292 MET A C 1
ATOM 1792 O O . MET A 1 252 ? -2.159 16.650 -15.156 1.00 45.74 292 MET A O 1
ATOM 1797 N N . MET A 1 253 ? -1.990 18.717 -14.263 1.00 43.97 293 MET A N 1
ATOM 1798 C CA . MET A 1 253 ? -1.397 19.315 -15.459 1.00 42.73 293 MET A CA 1
ATOM 1799 C C . MET A 1 253 ? -0.017 18.670 -15.553 1.00 42.92 293 MET A C 1
ATOM 1800 O O . MET A 1 253 ? 0.288 17.988 -16.525 1.00 42.60 293 MET A O 1
ATOM 1805 N N . ASP A 1 254 ? 0.803 18.871 -14.520 1.00 42.64 294 ASP A N 1
ATOM 1806 C CA . ASP A 1 254 ? 2.134 18.269 -14.479 1.00 41.93 294 ASP A CA 1
ATOM 1807 C C . ASP A 1 254 ? 2.088 16.754 -14.749 1.00 40.31 294 ASP A C 1
ATOM 1808 O O . ASP A 1 254 ? 2.945 16.227 -15.444 1.00 41.19 294 ASP A O 1
ATOM 1813 N N . ALA A 1 255 ? 1.085 16.068 -14.203 1.00 39.63 295 ALA A N 1
ATOM 1814 C CA . ALA A 1 255 ? 0.918 14.616 -14.351 1.00 37.91 295 ALA A CA 1
ATOM 1815 C C . ALA A 1 255 ? 0.655 14.156 -15.779 1.00 38.68 295 ALA A C 1
ATOM 1816 O O . ALA A 1 255 ? 1.178 13.123 -16.211 1.00 39.21 295 ALA A O 1
ATOM 1818 N N . PHE A 1 256 ? -0.178 14.911 -16.496 1.00 37.58 296 PHE A N 1
ATOM 1819 C CA . PHE A 1 256 ? -0.512 14.624 -17.892 1.00 35.48 296 PHE A CA 1
ATOM 1820 C C . PHE A 1 256 ? 0.684 14.912 -18.825 1.00 35.00 296 PHE A C 1
ATOM 1821 O O . PHE A 1 256 ? 0.967 14.153 -19.763 1.00 35.06 296 PHE A O 1
ATOM 1829 N N . ILE A 1 257 ? 1.370 16.023 -18.556 1.00 33.34 297 ILE A N 1
ATOM 1830 C CA . ILE A 1 257 ? 2.519 16.455 -19.336 1.00 30.15 297 ILE A CA 1
ATOM 1831 C C . ILE A 1 257 ? 3.635 15.425 -19.227 1.00 29.91 297 ILE A C 1
ATOM 1832 O O . ILE A 1 257 ? 4.188 15.003 -20.239 1.00 29.61 297 ILE A O 1
ATOM 1837 N N . LEU A 1 258 ? 3.956 15.019 -18.002 1.00 29.80 298 LEU A N 1
ATOM 1838 C CA . LEU A 1 258 ? 4.996 14.012 -17.760 1.00 32.11 298 LEU A CA 1
ATOM 1839 C C . LEU A 1 258 ? 4.714 12.746 -18.565 1.00 33.69 298 LEU A C 1
ATOM 1840 O O . LEU A 1 258 ? 5.568 12.237 -19.300 1.00 33.12 298 LEU A O 1
ATOM 1845 N N . SER A 1 259 ? 3.489 12.250 -18.396 1.00 35.19 299 SER A N 1
ATOM 1846 C CA . SER A 1 259 ? 3.002 11.067 -19.070 1.00 34.22 299 SER A CA 1
ATOM 1847 C C . SER A 1 259 ? 3.185 11.165 -20.558 1.00 35.18 299 SER A C 1
ATOM 1848 O O . SER A 1 259 ? 3.621 10.197 -21.188 1.00 36.18 299 SER A O 1
ATOM 1851 N N . ALA A 1 260 ? 2.840 12.326 -21.121 1.00 34.65 300 ALA A N 1
ATOM 1852 C CA . ALA A 1 260 ? 2.949 12.558 -22.563 1.00 34.02 300 ALA A CA 1
ATOM 1853 C C . ALA A 1 260 ? 4.390 12.624 -23.036 1.00 34.23 300 ALA A C 1
ATOM 1854 O O . ALA A 1 260 ? 4.712 12.218 -24.153 1.00 33.06 300 ALA A O 1
ATOM 1856 N N . GLU A 1 261 ? 5.267 13.140 -22.186 1.00 36.17 301 GLU A N 1
ATOM 1857 C CA . GLU A 1 261 ? 6.667 13.231 -22.556 1.00 36.92 301 GLU A CA 1
ATOM 1858 C C . GLU A 1 261 ? 7.248 11.835 -22.444 1.00 37.81 301 GLU A C 1
ATOM 1859 O O . GLU A 1 261 ? 8.035 11.425 -23.285 1.00 38.21 301 GLU A O 1
ATOM 1865 N N . LYS A 1 262 ? 6.843 11.097 -21.415 1.00 39.55 302 LYS A N 1
ATOM 1866 C CA . LYS A 1 262 ? 7.306 9.721 -21.250 1.00 41.91 302 LYS A CA 1
ATOM 1867 C C . LYS A 1 262 ? 6.793 8.864 -22.415 1.00 42.37 302 LYS A C 1
ATOM 1868 O O . LYS A 1 262 ? 7.402 7.854 -22.777 1.00 43.51 302 LYS A O 1
ATOM 1874 N N . LYS A 1 263 ? 5.669 9.264 -22.995 1.00 42.17 303 LYS A N 1
ATOM 1875 C CA . LYS A 1 263 ? 5.110 8.531 -24.121 1.00 44.13 303 LYS A CA 1
ATOM 1876 C C . LYS A 1 263 ? 5.914 8.816 -25.391 1.00 46.51 303 LYS A C 1
ATOM 1877 O O . LYS A 1 263 ? 6.303 7.905 -26.116 1.00 48.02 303 LYS A O 1
ATOM 1883 N N . ALA A 1 264 ? 6.156 10.092 -25.652 1.00 48.57 304 ALA A N 1
ATOM 1884 C CA . ALA A 1 264 ? 6.904 10.506 -26.820 1.00 50.12 304 ALA A CA 1
ATOM 1885 C C . ALA A 1 264 ? 8.341 10.030 -26.714 1.00 52.53 304 ALA A C 1
ATOM 1886 O O . ALA A 1 264 ? 8.988 9.738 -27.717 1.00 51.62 304 ALA A O 1
ATOM 1888 N N . ALA A 1 265 ? 8.827 9.963 -25.481 1.00 56.69 305 ALA A N 1
ATOM 1889 C CA . ALA A 1 265 ? 10.197 9.561 -25.191 1.00 61.36 305 ALA A CA 1
ATOM 1890 C C . ALA A 1 265 ? 10.361 8.056 -25.105 1.00 64.20 305 ALA A C 1
ATOM 1891 O O . ALA A 1 265 ? 10.636 7.498 -24.042 1.00 65.69 305 ALA A O 1
ATOM 1893 N N . GLY A 1 266 ? 10.200 7.389 -26.234 1.00 67.07 306 GLY A N 1
ATOM 1894 C CA . GLY A 1 266 ? 10.353 5.954 -26.224 1.00 70.12 306 GLY A CA 1
ATOM 1895 C C . GLY A 1 266 ? 9.195 5.305 -25.511 1.00 71.69 306 GLY A C 1
ATOM 1896 O O . GLY A 1 266 ? 8.043 5.618 -25.794 1.00 71.67 306 GLY A O 1
ATOM 1897 N N . ASP A 1 267 ? 9.495 4.424 -24.565 1.00 73.45 307 ASP A N 1
ATOM 1898 C CA . ASP A 1 267 ? 8.439 3.720 -23.857 1.00 75.93 307 ASP A CA 1
ATOM 1899 C C . ASP A 1 267 ? 8.561 3.852 -22.341 1.00 75.56 307 ASP A C 1
ATOM 1900 O O . ASP A 1 267 ? 7.610 3.575 -21.610 1.00 75.55 307 ASP A O 1
ATOM 1905 N N . GLY A 1 272 ? 0.970 2.260 -21.024 1.00 73.71 312 GLY A N 1
ATOM 1906 C CA . GLY A 1 272 ? -0.307 1.907 -21.626 1.00 73.08 312 GLY A CA 1
ATOM 1907 C C . GLY A 1 272 ? -0.914 3.052 -22.429 1.00 72.49 312 GLY A C 1
ATOM 1908 O O . GLY A 1 272 ? -0.270 3.606 -23.339 1.00 73.32 312 GLY A O 1
ATOM 1909 N N . ALA A 1 273 ? -2.158 3.406 -22.111 1.00 70.27 313 ALA A N 1
ATOM 1910 C CA . ALA A 1 273 ? -2.822 4.503 -22.812 1.00 67.49 313 ALA A CA 1
ATOM 1911 C C . ALA A 1 273 ? -2.438 5.801 -22.117 1.00 65.23 313 ALA A C 1
ATOM 1912 O O . ALA A 1 273 ? -2.754 6.009 -20.942 1.00 64.56 313 ALA A O 1
ATOM 1914 N N . ARG A 1 274 ? -1.725 6.650 -22.849 1.00 62.23 314 ARG A N 1
ATOM 1915 C CA . ARG A 1 274 ? -1.282 7.941 -22.345 1.00 59.00 314 ARG A CA 1
ATOM 1916 C C . ARG A 1 274 ? -1.612 8.955 -23.429 1.00 56.55 314 ARG A C 1
ATOM 1917 O O . ARG A 1 274 ? -1.664 8.621 -24.608 1.00 55.75 314 ARG A O 1
ATOM 1925 N N . LEU A 1 275 ? -1.820 10.199 -23.037 1.00 53.73 315 LEU A N 1
ATOM 1926 C CA . LEU A 1 275 ? -2.134 11.223 -24.010 1.00 50.87 315 LEU A CA 1
ATOM 1927 C C . LEU A 1 275 ? -0.908 11.713 -24.783 1.00 49.94 315 LEU A C 1
ATOM 1928 O O . LEU A 1 275 ? 0.245 11.467 -24.404 1.00 48.48 315 LEU A O 1
ATOM 1933 N N . ASP A 1 276 ? -1.184 12.397 -25.888 1.00 48.11 316 ASP A N 1
ATOM 1934 C CA . ASP A 1 276 ? -0.154 12.999 -26.705 1.00 45.61 316 ASP A CA 1
ATOM 1935 C C . ASP A 1 276 ? -0.140 14.445 -26.226 1.00 43.86 316 ASP A C 1
ATOM 1936 O O . ASP A 1 276 ? -1.186 14.983 -25.869 1.00 43.41 316 ASP A O 1
ATOM 1941 N N . LEU A 1 277 ? 1.028 15.071 -26.204 1.00 40.81 317 LEU A N 1
ATOM 1942 C CA . LEU A 1 277 ? 1.115 16.446 -25.760 1.00 38.34 317 LEU A CA 1
ATOM 1943 C C . LEU A 1 277 ? 0.096 17.365 -26.409 1.00 37.65 317 LEU A C 1
ATOM 1944 O O . LEU A 1 277 ? -0.442 18.247 -25.746 1.00 38.26 317 LEU A O 1
ATOM 1949 N N . GLU A 1 278 ? -0.161 17.178 -27.698 1.00 37.49 318 GLU A N 1
ATOM 1950 C CA . GLU A 1 278 ? -1.116 18.036 -28.403 1.00 38.18 318 GLU A CA 1
ATOM 1951 C C . GLU A 1 278 ? -2.555 17.937 -27.888 1.00 36.75 318 GLU A C 1
ATOM 1952 O O . GLU A 1 278 ? -3.354 18.847 -28.121 1.00 36.96 318 GLU A O 1
ATOM 1958 N N . ASN A 1 279 ? -2.875 16.859 -27.174 1.00 34.52 319 ASN A N 1
ATOM 1959 C CA . ASN A 1 279 ? -4.221 16.655 -26.645 1.00 33.51 319 ASN A CA 1
ATOM 1960 C C . ASN A 1 279 ? -4.345 16.942 -25.164 1.00 33.49 319 ASN A C 1
ATOM 1961 O O . ASN A 1 279 ? -5.456 16.945 -24.636 1.00 34.91 319 ASN A O 1
ATOM 1966 N N . VAL A 1 280 ? -3.229 17.153 -24.476 1.00 32.01 320 VAL A N 1
ATOM 1967 C CA . VAL A 1 280 ? -3.296 17.415 -23.044 1.00 31.18 320 VAL A CA 1
ATOM 1968 C C . VAL A 1 280 ? -4.087 18.691 -22.690 1.00 31.29 320 VAL A C 1
ATOM 1969 O O . VAL A 1 280 ? -4.955 18.657 -21.830 1.00 32.12 320 VAL A O 1
ATOM 1973 N N . PRO A 1 281 ? -3.816 19.827 -23.354 1.00 31.48 321 PRO A N 1
ATOM 1974 C CA . PRO A 1 281 ? -4.602 21.010 -22.983 1.00 31.19 321 PRO A CA 1
ATOM 1975 C C . PRO A 1 281 ? -6.109 20.786 -23.181 1.00 31.06 321 PRO A C 1
ATOM 1976 O O . PRO A 1 281 ? -6.921 21.128 -22.322 1.00 30.47 321 PRO A O 1
ATOM 1980 N N . ALA A 1 282 ? -6.481 20.196 -24.309 1.00 30.34 322 ALA A N 1
ATOM 1981 C CA . ALA A 1 282 ? -7.888 19.949 -24.579 1.00 30.47 322 ALA A CA 1
ATOM 1982 C C . ALA A 1 282 ? -8.529 19.046 -23.559 1.00 31.22 322 ALA A C 1
ATOM 1983 O O . ALA A 1 282 ? -9.650 19.305 -23.152 1.00 34.13 322 ALA A O 1
ATOM 1985 N N . THR A 1 283 ? -7.852 17.991 -23.122 1.00 31.11 323 THR A N 1
ATOM 1986 C CA . THR A 1 283 ? -8.515 17.127 -22.167 1.00 32.16 323 THR A CA 1
ATOM 1987 C C . THR A 1 283 ? -8.557 17.668 -20.733 1.00 33.90 323 THR A C 1
ATOM 1988 O O . THR A 1 283 ? -9.471 17.326 -19.971 1.00 36.59 323 THR A O 1
ATOM 1992 N N . ILE A 1 284 ? -7.609 18.516 -20.349 1.00 33.66 324 ILE A N 1
ATOM 1993 C CA . ILE A 1 284 ? -7.657 19.080 -19.002 1.00 33.59 324 ILE A CA 1
ATOM 1994 C C . ILE A 1 284 ? -8.784 20.132 -19.032 1.00 34.02 324 ILE A C 1
ATOM 1995 O O . ILE A 1 284 ? -9.332 20.489 -17.984 1.00 32.66 324 ILE A O 1
ATOM 2000 N N . THR A 1 285 ? -9.129 20.622 -20.234 1.00 33.18 325 THR A N 1
ATOM 2001 C CA . THR A 1 285 ? -10.195 21.630 -20.368 1.00 32.50 325 THR A CA 1
ATOM 2002 C C . THR A 1 285 ? -11.549 20.975 -20.109 1.00 33.78 325 THR A C 1
ATOM 2003 O O . THR A 1 285 ? -12.387 21.522 -19.383 1.00 33.36 325 THR A O 1
ATOM 2007 N N . ASP A 1 286 ? -11.761 19.801 -20.708 1.00 33.41 326 ASP A N 1
ATOM 2008 C CA . ASP A 1 286 ? -13.005 19.071 -20.504 1.00 32.64 326 ASP A CA 1
ATOM 2009 C C . ASP A 1 286 ? -13.100 18.726 -19.014 1.00 31.79 326 ASP A C 1
ATOM 2010 O O . ASP A 1 286 ? -14.128 18.922 -18.365 1.00 29.14 326 ASP A O 1
ATOM 2015 N N . ILE A 1 287 ? -12.001 18.232 -18.465 1.00 31.12 327 ILE A N 1
ATOM 2016 C CA . ILE A 1 287 ? -11.992 17.856 -17.068 1.00 30.78 327 ILE A CA 1
ATOM 2017 C C . ILE A 1 287 ? -12.307 19.027 -16.170 1.00 30.98 327 ILE A C 1
ATOM 2018 O O . ILE A 1 287 ? -13.203 18.937 -15.346 1.00 33.62 327 ILE A O 1
ATOM 2023 N N . PHE A 1 288 ? -11.599 20.134 -16.332 1.00 30.78 328 PHE A N 1
ATOM 2024 C CA . PHE A 1 288 ? -11.836 21.297 -15.489 1.00 29.82 328 PHE A CA 1
ATOM 2025 C C . PHE A 1 288 ? -13.171 21.945 -15.742 1.00 29.67 328 PHE A C 1
ATOM 2026 O O . PHE A 1 288 ? -13.791 22.456 -14.821 1.00 31.87 328 PHE A O 1
ATOM 2034 N N . GLY A 1 289 ? -13.597 21.940 -16.998 1.00 29.99 329 GLY A N 1
ATOM 2035 C CA . GLY A 1 289 ? -14.857 22.554 -17.367 1.00 28.94 329 GLY A CA 1
ATOM 2036 C C . GLY A 1 289 ? -16.081 21.839 -16.861 1.00 29.39 329 GLY A C 1
ATOM 2037 O O . GLY A 1 289 ? -16.989 22.472 -16.345 1.00 29.84 329 GLY A O 1
ATOM 2038 N N . ALA A 1 290 ? -16.121 20.521 -17.016 1.00 30.81 330 ALA A N 1
ATOM 2039 C CA . ALA A 1 290 ? -17.263 19.742 -16.556 1.00 31.74 330 ALA A CA 1
ATOM 2040 C C . ALA A 1 290 ? -17.407 19.854 -15.054 1.00 33.12 330 ALA A C 1
ATOM 2041 O O . ALA A 1 290 ? -18.384 20.407 -14.558 1.00 35.92 330 ALA A O 1
ATOM 2043 N N . SER A 1 291 ? -16.430 19.341 -14.324 1.00 32.87 331 SER A N 1
ATOM 2044 C CA . SER A 1 291 ? -16.500 19.387 -12.879 1.00 33.97 331 SER A CA 1
ATOM 2045 C C . SER A 1 291 ? -16.993 20.730 -12.333 1.00 34.69 331 SER A C 1
ATOM 2046 O O . SER A 1 291 ? -17.963 20.782 -11.580 1.00 36.78 331 SER A O 1
ATOM 2049 N N . GLN A 1 292 ? -16.336 21.813 -12.725 1.00 34.52 332 GLN A N 1
ATOM 2050 C CA . GLN A 1 292 ? -16.670 23.156 -12.251 1.00 33.72 332 GLN A CA 1
ATOM 2051 C C . GLN A 1 292 ? -18.115 23.576 -12.515 1.00 35.08 332 GLN A C 1
ATOM 2052 O O . GLN A 1 292 ? -18.696 24.384 -11.779 1.00 35.51 332 GLN A O 1
ATOM 2058 N N . ASP A 1 293 ? -18.686 23.039 -13.581 1.00 35.28 333 ASP A N 1
ATOM 2059 C CA . ASP A 1 293 ? -20.047 23.358 -13.951 1.00 35.69 333 ASP A CA 1
ATOM 2060 C C . ASP A 1 293 ? -20.977 22.442 -13.157 1.00 36.68 333 ASP A C 1
ATOM 2061 O O . ASP A 1 293 ? -21.744 22.914 -12.302 1.00 36.84 333 ASP A O 1
ATOM 2066 N N . THR A 1 294 ? -20.876 21.134 -13.414 1.00 35.13 334 THR A N 1
ATOM 2067 C CA . THR A 1 294 ? -21.707 20.138 -12.741 1.00 35.02 334 THR A CA 1
ATOM 2068 C C . THR A 1 294 ? -21.661 20.170 -11.210 1.00 34.63 334 THR A C 1
ATOM 2069 O O . THR A 1 294 ? -22.716 20.196 -10.549 1.00 33.49 334 THR A O 1
ATOM 2073 N N . LEU A 1 295 ? -20.454 20.147 -10.644 1.00 32.70 335 LEU A N 1
ATOM 2074 C CA . LEU A 1 295 ? -20.336 20.165 -9.196 1.00 32.50 335 LEU A CA 1
ATOM 2075 C C . LEU A 1 295 ? -20.919 21.450 -8.628 1.00 33.43 335 LEU A C 1
ATOM 2076 O O . LEU A 1 295 ? -21.458 21.484 -7.521 1.00 32.87 335 LEU A O 1
ATOM 2081 N N . SER A 1 296 ? -20.849 22.502 -9.420 1.00 35.35 336 SER A N 1
ATOM 2082 C CA . SER A 1 296 ? -21.378 23.797 -9.027 1.00 37.23 336 SER A CA 1
ATOM 2083 C C . SER A 1 296 ? -22.902 23.725 -9.003 1.00 38.12 336 SER A C 1
ATOM 2084 O O . SER A 1 296 ? -23.559 24.104 -8.037 1.00 39.82 336 SER A O 1
ATOM 2087 N N . THR A 1 297 ? -23.465 23.251 -10.097 1.00 37.29 337 THR A N 1
ATOM 2088 C CA . THR A 1 297 ? -24.898 23.118 -10.205 1.00 36.22 337 THR A CA 1
ATOM 2089 C C . THR A 1 297 ? -25.455 22.220 -9.098 1.00 36.74 337 THR A C 1
ATOM 2090 O O . THR A 1 297 ? -26.446 22.555 -8.458 1.00 36.11 337 THR A O 1
ATOM 2094 N N . ALA A 1 298 ? -24.810 21.069 -8.895 1.00 37.34 338 ALA A N 1
ATOM 2095 C CA . ALA A 1 298 ? -25.219 20.091 -7.889 1.00 36.57 338 ALA A CA 1
ATOM 2096 C C . ALA A 1 298 ? -25.305 20.723 -6.508 1.00 37.34 338 ALA A C 1
ATOM 2097 O O . ALA A 1 298 ? -26.306 20.602 -5.789 1.00 38.09 338 ALA A O 1
ATOM 2099 N N . LEU A 1 299 ? -24.221 21.394 -6.154 1.00 37.29 339 LEU A N 1
ATOM 2100 C CA . LEU A 1 299 ? -24.078 22.074 -4.879 1.00 36.04 339 LEU A CA 1
ATOM 2101 C C . LEU A 1 299 ? -25.188 23.112 -4.678 1.00 35.36 339 LEU A C 1
ATOM 2102 O O . LEU A 1 299 ? -25.771 23.223 -3.591 1.00 34.97 339 LEU A O 1
ATOM 2107 N N . GLN A 1 300 ? -25.479 23.874 -5.724 1.00 34.36 340 GLN A N 1
ATOM 2108 C CA . GLN A 1 300 ? -26.530 24.867 -5.623 1.00 35.30 340 GLN A CA 1
ATOM 2109 C C . GLN A 1 300 ? -27.861 24.217 -5.301 1.00 35.49 340 GLN A C 1
ATOM 2110 O O . GLN A 1 300 ? -28.686 24.823 -4.605 1.00 37.99 340 GLN A O 1
ATOM 2116 N N . TRP A 1 301 ? -28.079 22.988 -5.778 1.00 34.40 341 TRP A N 1
ATOM 2117 C CA . TRP A 1 301 ? -29.352 22.305 -5.490 1.00 32.44 341 TRP A CA 1
ATOM 2118 C C . TRP A 1 301 ? -29.426 21.840 -4.044 1.00 32.28 341 TRP A C 1
ATOM 2119 O O . TRP A 1 301 ? -30.476 21.914 -3.405 1.00 30.56 341 TRP A O 1
ATOM 2130 N N . LEU A 1 302 ? -28.304 21.345 -3.540 1.00 32.70 342 LEU A N 1
ATOM 2131 C CA . LEU A 1 302 ? -28.254 20.878 -2.175 1.00 33.17 342 LEU A CA 1
ATOM 2132 C C . LEU A 1 302 ? -28.731 21.956 -1.225 1.00 33.92 342 LEU A C 1
ATOM 2133 O O . LEU A 1 302 ? -29.609 21.715 -0.415 1.00 35.61 342 LEU A O 1
ATOM 2138 N N . LEU A 1 303 ? -28.177 23.154 -1.339 1.00 35.48 343 LEU A N 1
ATOM 2139 C CA . LEU A 1 303 ? -28.583 24.252 -0.465 1.00 35.43 343 LEU A CA 1
ATOM 2140 C C . LEU A 1 303 ? -30.022 24.629 -0.772 1.00 34.56 343 LEU A C 1
ATOM 2141 O O . LEU A 1 303 ? -30.805 24.943 0.128 1.00 33.31 343 LEU A O 1
ATOM 2146 N N . LEU A 1 304 ? -30.361 24.603 -2.056 1.00 34.62 344 LEU A N 1
ATOM 2147 C CA . LEU A 1 304 ? -31.724 24.904 -2.481 1.00 34.67 344 LEU A CA 1
ATOM 2148 C C . LEU A 1 304 ? -32.672 23.933 -1.747 1.00 35.05 344 LEU A C 1
ATOM 2149 O O . LEU A 1 304 ? -33.608 24.372 -1.068 1.00 35.70 344 LEU A O 1
ATOM 2154 N N . LEU A 1 305 ? -32.417 22.621 -1.874 1.00 33.52 345 LEU A N 1
ATOM 2155 C CA . LEU A 1 305 ? -33.227 21.601 -1.216 1.00 31.60 345 LEU A CA 1
ATOM 2156 C C . LEU A 1 305 ? -33.194 21.796 0.317 1.00 33.16 345 LEU A C 1
ATOM 2157 O O . LEU A 1 305 ? -34.224 21.668 1.005 1.00 33.16 345 LEU A O 1
ATOM 2162 N N . PHE A 1 306 ? -32.024 22.107 0.860 1.00 31.81 346 PHE A N 1
ATOM 2163 C CA . PHE A 1 306 ? -31.935 22.336 2.296 1.00 33.66 346 PHE A CA 1
ATOM 2164 C C . PHE A 1 306 ? -32.923 23.448 2.731 1.00 35.59 346 PHE A C 1
ATOM 2165 O O . PHE A 1 306 ? -33.602 23.320 3.741 1.00 36.59 346 PHE A O 1
ATOM 2173 N N . THR A 1 307 ? -32.999 24.546 1.984 1.00 37.38 347 THR A N 1
ATOM 2174 C CA . THR A 1 307 ? -33.906 25.629 2.370 1.00 39.39 347 THR A CA 1
ATOM 2175 C C . THR A 1 307 ? -35.391 25.359 2.049 1.00 39.94 347 THR A C 1
ATOM 2176 O O . THR A 1 307 ? -36.287 25.916 2.678 1.00 38.33 347 THR A O 1
ATOM 2180 N N . ARG A 1 308 ? -35.664 24.500 1.082 1.00 41.51 348 ARG A N 1
ATOM 2181 C CA . ARG A 1 308 ? -37.056 24.210 0.769 1.00 43.32 348 ARG A CA 1
ATOM 2182 C C . ARG A 1 308 ? -37.551 22.983 1.547 1.00 42.76 348 ARG A C 1
ATOM 2183 O O . ARG A 1 308 ? -38.736 22.688 1.548 1.00 44.19 348 ARG A O 1
ATOM 2191 N N . TYR A 1 309 ? -36.643 22.268 2.207 1.00 41.78 349 TYR A N 1
ATOM 2192 C CA . TYR A 1 309 ? -37.020 21.102 3.013 1.00 38.33 349 TYR A CA 1
ATOM 2193 C C . TYR A 1 309 ? -36.266 21.150 4.346 1.00 37.03 349 TYR A C 1
ATOM 2194 O O . TYR A 1 309 ? -35.350 20.363 4.604 1.00 35.85 349 TYR A O 1
ATOM 2203 N N . PRO A 1 310 ? -36.649 22.104 5.207 1.00 36.08 350 PRO A N 1
ATOM 2204 C CA . PRO A 1 310 ? -36.062 22.328 6.528 1.00 36.10 350 PRO A CA 1
ATOM 2205 C C . PRO A 1 310 ? -35.970 21.064 7.370 1.00 37.65 350 PRO A C 1
ATOM 2206 O O . PRO A 1 310 ? -35.050 20.896 8.169 1.00 38.31 350 PRO A O 1
ATOM 2210 N N . ASP A 1 311 ? -36.926 20.168 7.198 1.00 39.57 351 ASP A N 1
ATOM 2211 C CA . ASP A 1 311 ? -36.901 18.957 7.992 1.00 41.73 351 ASP A CA 1
ATOM 2212 C C . ASP A 1 311 ? -35.798 18.043 7.535 1.00 40.86 351 ASP A C 1
ATOM 2213 O O . ASP A 1 311 ? -35.092 17.487 8.361 1.00 41.82 351 ASP A O 1
ATOM 2218 N N . VAL A 1 312 ? -35.647 17.867 6.227 1.00 39.62 352 VAL A N 1
ATOM 2219 C CA . VAL A 1 312 ? -34.573 17.010 5.777 1.00 39.14 352 VAL A CA 1
ATOM 2220 C C . VAL A 1 312 ? -33.287 17.697 6.248 1.00 39.35 352 VAL A C 1
ATOM 2221 O O . VAL A 1 312 ? -32.405 17.036 6.788 1.00 39.51 352 VAL A O 1
ATOM 2225 N N . GLN A 1 313 ? -33.202 19.021 6.100 1.00 38.92 353 GLN A N 1
ATOM 2226 C CA . GLN A 1 313 ? -32.015 19.733 6.549 1.00 39.13 353 GLN A CA 1
ATOM 2227 C C . GLN A 1 313 ? -31.672 19.375 8.007 1.00 40.83 353 GLN A C 1
ATOM 2228 O O . GLN A 1 313 ? -30.503 19.117 8.324 1.00 41.57 353 GLN A O 1
ATOM 2234 N N . THR A 1 314 ? -32.683 19.339 8.878 1.00 41.53 354 THR A N 1
ATOM 2235 C CA . THR A 1 314 ? -32.485 19.023 10.303 1.00 43.30 354 THR A CA 1
ATOM 2236 C C . THR A 1 314 ? -32.076 17.571 10.572 1.00 44.28 354 THR A C 1
ATOM 2237 O O . THR A 1 314 ? -31.226 17.292 11.425 1.00 43.15 354 THR A O 1
ATOM 2241 N N . ARG A 1 315 ? -32.684 16.642 9.850 1.00 45.81 355 ARG A N 1
ATOM 2242 C CA . ARG A 1 315 ? -32.349 15.248 10.037 1.00 47.59 355 ARG A CA 1
ATOM 2243 C C . ARG A 1 315 ? -30.894 15.001 9.691 1.00 49.32 355 ARG A C 1
ATOM 2244 O O . ARG A 1 315 ? -30.145 14.528 10.551 1.00 50.99 355 ARG A O 1
ATOM 2252 N N . VAL A 1 316 ? -30.473 15.340 8.467 1.00 49.86 356 VAL A N 1
ATOM 2253 C CA . VAL A 1 316 ? -29.069 15.130 8.077 1.00 48.48 356 VAL A CA 1
ATOM 2254 C C . VAL A 1 316 ? -28.161 15.900 9.031 1.00 49.72 356 VAL A C 1
ATOM 2255 O O . VAL A 1 316 ? -27.061 15.449 9.385 1.00 51.12 356 VAL A O 1
ATOM 2259 N N . GLN A 1 317 ? -28.640 17.065 9.448 1.00 49.36 357 GLN A N 1
ATOM 2260 C CA . GLN A 1 317 ? -27.892 17.921 10.346 1.00 48.93 357 GLN A CA 1
ATOM 2261 C C . GLN A 1 317 ? -27.874 17.294 11.745 1.00 49.46 357 GLN A C 1
ATOM 2262 O O . GLN A 1 317 ? -27.008 17.587 12.569 1.00 48.93 357 GLN A O 1
ATOM 2268 N N . ALA A 1 318 ? -28.831 16.410 11.998 1.00 50.29 358 ALA A N 1
ATOM 2269 C CA . ALA A 1 318 ? -28.913 15.725 13.285 1.00 50.34 358 ALA A CA 1
ATOM 2270 C C . ALA A 1 318 ? -27.987 14.509 13.285 1.00 49.81 358 ALA A C 1
ATOM 2271 O O . ALA A 1 318 ? -27.190 14.319 14.205 1.00 49.71 358 ALA A O 1
ATOM 2273 N N . GLU A 1 319 ? -28.102 13.689 12.246 1.00 49.34 359 GLU A N 1
ATOM 2274 C CA . GLU A 1 319 ? -27.286 12.494 12.124 1.00 50.06 359 GLU A CA 1
ATOM 2275 C C . GLU A 1 319 ? -25.823 12.852 12.153 1.00 50.45 359 GLU A C 1
ATOM 2276 O O . GLU A 1 319 ? -24.989 12.081 12.619 1.00 51.24 359 GLU A O 1
ATOM 2282 N N . LEU A 1 320 ? -25.514 14.025 11.631 1.00 50.31 360 LEU A N 1
ATOM 2283 C CA . LEU A 1 320 ? -24.144 14.505 11.594 1.00 51.70 360 LEU A CA 1
ATOM 2284 C C . LEU A 1 320 ? -23.648 14.794 13.025 1.00 52.23 360 LEU A C 1
ATOM 2285 O O . LEU A 1 320 ? -22.487 14.555 13.368 1.00 52.49 360 LEU A O 1
ATOM 2290 N N . ASP A 1 321 ? -24.545 15.301 13.856 1.00 52.94 361 ASP A N 1
ATOM 2291 C CA . ASP A 1 321 ? -24.212 15.634 15.229 1.00 54.05 361 ASP A CA 1
ATOM 2292 C C . ASP A 1 321 ? -24.058 14.369 16.041 1.00 54.57 361 ASP A C 1
ATOM 2293 O O . ASP A 1 321 ? -23.203 14.290 16.921 1.00 55.13 361 ASP A O 1
ATOM 2298 N N . GLN A 1 322 ? -24.899 13.384 15.751 1.00 54.16 362 GLN A N 1
ATOM 2299 C CA . GLN 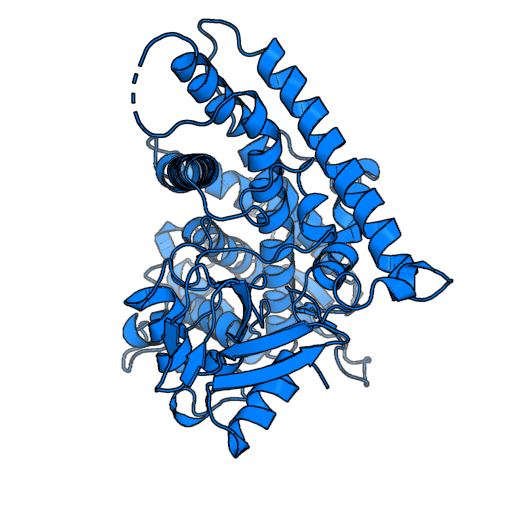A 1 322 ? -24.864 12.121 16.470 1.00 53.78 362 GLN A CA 1
ATOM 2300 C C . GLN A 1 322 ? -23.648 11.290 16.125 1.00 52.92 362 GLN A C 1
ATOM 2301 O O . GLN A 1 322 ? -23.017 10.722 17.010 1.00 53.56 362 GLN A O 1
ATOM 2307 N N . VAL A 1 323 ? -23.305 11.224 14.843 1.00 51.89 363 VAL A N 1
ATOM 2308 C CA . VAL A 1 323 ? -22.160 10.430 14.424 1.00 50.25 363 VAL A CA 1
ATOM 2309 C C . VAL A 1 323 ? -20.813 11.127 14.536 1.00 51.02 363 VAL A C 1
ATOM 2310 O O . VAL A 1 323 ? -19.923 10.610 15.197 1.00 51.78 363 VAL A O 1
ATOM 2314 N N . VAL A 1 324 ? -20.637 12.296 13.926 1.00 52.62 364 VAL A N 1
ATOM 2315 C CA . VAL A 1 324 ? -19.326 12.945 14.023 1.00 53.34 364 VAL A CA 1
ATOM 2316 C C . VAL A 1 324 ? -19.177 13.769 15.303 1.00 53.72 364 VAL A C 1
ATOM 2317 O O . VAL A 1 324 ? -18.072 14.116 15.715 1.00 55.03 364 VAL A O 1
ATOM 2321 N N . GLY A 1 325 ? -20.291 14.063 15.950 1.00 53.60 365 GLY A N 1
ATOM 2322 C CA . GLY A 1 325 ? -20.212 14.842 17.164 1.00 53.55 365 GLY A CA 1
ATOM 2323 C C . GLY A 1 325 ? -19.913 16.294 16.877 1.00 53.79 365 GLY A C 1
ATOM 2324 O O . GLY A 1 325 ? -19.319 16.634 15.875 1.00 53.61 365 GLY A O 1
ATOM 2325 N N . ARG A 1 326 ? -20.356 17.153 17.773 1.00 56.07 366 ARG A N 1
ATOM 2326 C CA . ARG A 1 326 ? -20.148 18.583 17.671 1.00 57.30 366 ARG A CA 1
ATOM 2327 C C . ARG A 1 326 ? -18.679 18.868 17.978 1.00 57.40 366 ARG A C 1
ATOM 2328 O O . ARG A 1 326 ? -18.220 20.005 17.891 1.00 56.69 366 ARG A O 1
ATOM 2336 N N . ASP A 1 327 ? -17.950 17.809 18.320 1.00 58.08 367 ASP A N 1
ATOM 2337 C CA . ASP A 1 327 ? -16.542 17.900 18.714 1.00 59.42 367 ASP A CA 1
ATOM 2338 C C . ASP A 1 327 ? -15.480 18.186 17.646 1.00 59.30 367 ASP A C 1
ATOM 2339 O O . ASP A 1 327 ? -14.398 18.699 17.958 1.00 58.45 367 ASP A O 1
ATOM 2344 N N . ARG A 1 328 ? -15.782 17.834 16.401 1.00 58.93 368 ARG A N 1
ATOM 2345 C CA . ARG A 1 328 ? -14.868 18.041 15.274 1.00 57.54 368 ARG A CA 1
ATOM 2346 C C . ARG A 1 328 ? -15.748 18.199 14.036 1.00 57.41 368 ARG A C 1
ATOM 2347 O O . ARG A 1 328 ? -16.971 18.148 14.139 1.00 56.35 368 ARG A O 1
ATOM 2355 N N . LEU A 1 329 ? -15.136 18.394 12.873 1.00 58.46 369 LEU A N 1
ATOM 2356 C CA . LEU A 1 329 ? -15.914 18.517 11.641 1.00 59.55 369 LEU A CA 1
ATOM 2357 C C . LEU A 1 329 ? -15.764 17.230 10.809 1.00 60.36 369 LEU A C 1
ATOM 2358 O O . LEU A 1 329 ? -14.700 16.604 10.799 1.00 60.05 369 LEU A O 1
ATOM 2363 N N . PRO A 1 330 ? -16.851 16.806 10.133 1.00 61.06 370 PRO A N 1
ATOM 2364 C CA . PRO A 1 330 ? -16.919 15.608 9.294 1.00 61.54 370 PRO A CA 1
ATOM 2365 C C . PRO A 1 330 ? -15.769 15.408 8.327 1.00 61.83 370 PRO A C 1
ATOM 2366 O O . PRO A 1 330 ? -15.182 16.359 7.813 1.00 61.88 370 PRO A O 1
ATOM 2370 N N . CYS A 1 331 ? -15.454 14.145 8.093 1.00 62.13 371 CYS A N 1
ATOM 2371 C CA . CYS A 1 331 ? -14.396 13.785 7.171 1.00 61.91 371 CYS A CA 1
ATOM 2372 C C . CYS A 1 331 ? -14.865 12.519 6.444 1.00 60.70 371 CYS A C 1
ATOM 2373 O O . CYS A 1 331 ? -15.793 11.832 6.894 1.00 59.76 371 CYS A O 1
ATOM 2376 N N . MET A 1 332 ? -14.232 12.213 5.318 1.00 58.96 372 MET A N 1
ATOM 2377 C CA . MET A 1 332 ? -14.622 11.048 4.541 1.00 57.47 372 MET A CA 1
ATOM 2378 C C . MET A 1 332 ? -14.637 9.735 5.311 1.00 57.30 372 MET A C 1
ATOM 2379 O O . MET A 1 332 ? -15.227 8.759 4.859 1.00 58.34 372 MET A O 1
ATOM 2384 N N . GLY A 1 333 ? -14.002 9.706 6.474 1.00 57.05 373 GLY A N 1
ATOM 2385 C CA . GLY A 1 333 ? -14.005 8.489 7.256 1.00 55.86 373 GLY A CA 1
ATOM 2386 C C . GLY A 1 333 ? -15.410 8.197 7.757 1.00 55.81 373 GLY A C 1
ATOM 2387 O O . GLY A 1 333 ? -15.807 7.034 7.871 1.00 55.39 373 GLY A O 1
ATOM 2388 N N . ASP A 1 334 ? -16.173 9.257 8.025 1.00 54.92 374 ASP A N 1
ATOM 2389 C CA . ASP A 1 334 ? -17.533 9.132 8.551 1.00 54.72 374 ASP A CA 1
ATOM 2390 C C . ASP A 1 334 ? -18.614 8.700 7.554 1.00 55.04 374 ASP A C 1
ATOM 2391 O O . ASP A 1 334 ? -19.718 8.339 7.957 1.00 54.30 374 ASP A O 1
ATOM 2396 N N . GLN A 1 335 ? -18.299 8.725 6.263 1.00 55.14 375 GLN A N 1
ATOM 2397 C CA . GLN A 1 335 ? -19.277 8.376 5.237 1.00 55.34 375 GLN A CA 1
ATOM 2398 C C . GLN A 1 335 ? -20.121 7.110 5.451 1.00 54.99 375 GLN A C 1
ATOM 2399 O O . GLN A 1 335 ? -21.325 7.129 5.210 1.00 53.91 375 GLN A O 1
ATOM 2405 N N . PRO A 1 336 ? -19.508 5.985 5.866 1.00 55.41 376 PRO A N 1
ATOM 2406 C CA . PRO A 1 336 ? -20.347 4.792 6.067 1.00 55.38 376 PRO A CA 1
ATOM 2407 C C . PRO A 1 336 ? -21.282 4.838 7.292 1.00 56.34 376 PRO A C 1
ATOM 2408 O O . PRO A 1 336 ? -22.236 4.061 7.382 1.00 55.29 376 PRO A O 1
ATOM 2412 N N . ASN A 1 337 ? -21.007 5.747 8.230 1.00 57.16 377 ASN A N 1
ATOM 2413 C CA . ASN A 1 337 ? -21.846 5.902 9.428 1.00 57.15 377 ASN A CA 1
ATOM 2414 C C . ASN A 1 337 ? -22.801 7.080 9.210 1.00 56.25 377 ASN A C 1
ATOM 2415 O O . ASN A 1 337 ? -23.279 7.673 10.181 1.00 57.50 377 ASN A O 1
ATOM 2420 N N . LEU A 1 338 ? -23.057 7.438 7.951 1.00 52.98 378 LEU A N 1
ATOM 2421 C CA . LEU A 1 338 ? -23.940 8.564 7.646 1.00 49.71 378 LEU A CA 1
ATOM 2422 C C . LEU A 1 338 ? -24.972 8.218 6.569 1.00 48.76 378 LEU A C 1
ATOM 2423 O O . LEU A 1 338 ? -25.094 8.903 5.558 1.00 47.69 378 LEU A O 1
ATOM 2428 N N . PRO A 1 339 ? -25.736 7.139 6.787 1.00 48.45 379 PRO A N 1
ATOM 2429 C CA . PRO A 1 339 ? -26.768 6.658 5.873 1.00 47.90 379 PRO A CA 1
ATOM 2430 C C . PRO A 1 339 ? -27.740 7.729 5.382 1.00 46.94 379 PRO A C 1
ATOM 2431 O O . PRO A 1 339 ? -28.120 7.727 4.220 1.00 46.18 379 PRO A O 1
ATOM 2435 N N . TYR A 1 340 ? -28.151 8.637 6.263 1.00 47.09 380 TYR A N 1
ATOM 2436 C CA . TYR A 1 340 ? -29.095 9.689 5.867 1.00 46.97 380 TYR A CA 1
ATOM 2437 C C . TYR A 1 340 ? -28.474 10.734 4.947 1.00 45.97 380 TYR A C 1
ATOM 2438 O O . TYR A 1 340 ? -29.113 11.196 3.998 1.00 45.99 380 TYR A O 1
ATOM 2447 N N . VAL A 1 341 ? -27.241 11.123 5.252 1.00 44.83 381 VAL A N 1
ATOM 2448 C CA . VAL A 1 341 ? -26.514 12.074 4.428 1.00 43.49 381 VAL A CA 1
ATOM 2449 C C . VAL A 1 341 ? -26.363 11.480 3.025 1.00 44.51 381 VAL A C 1
ATOM 2450 O O . VAL A 1 341 ? -26.607 12.158 2.022 1.00 45.14 381 VAL A O 1
ATOM 2454 N N . LEU A 1 342 ? -25.946 10.220 2.946 1.00 43.20 382 LEU A N 1
ATOM 2455 C CA . LEU A 1 342 ? -25.819 9.595 1.645 1.00 43.61 382 LEU A CA 1
ATOM 2456 C C . LEU A 1 342 ? -27.186 9.511 0.983 1.00 43.72 382 LEU A C 1
ATOM 2457 O O . LEU A 1 342 ? -27.299 9.667 -0.226 1.00 44.88 382 LEU A O 1
ATOM 2462 N N . ALA A 1 343 ? -28.225 9.264 1.772 1.00 43.25 383 ALA A N 1
ATOM 2463 C CA . ALA A 1 343 ? -29.581 9.169 1.238 1.00 42.31 383 ALA A CA 1
ATOM 2464 C C . ALA A 1 343 ? -30.053 10.509 0.681 1.00 41.49 383 ALA A C 1
ATOM 2465 O O . ALA A 1 343 ? -30.672 10.558 -0.384 1.00 40.52 383 ALA A O 1
ATOM 2467 N N . PHE A 1 344 ? -29.777 11.589 1.409 1.00 41.08 384 PHE A N 1
ATOM 2468 C CA . PHE A 1 344 ? -30.157 12.926 0.959 1.00 42.05 384 PHE A CA 1
ATOM 2469 C C . PHE A 1 344 ? -29.421 13.186 -0.346 1.00 42.28 384 PHE A C 1
ATOM 2470 O O . PHE A 1 344 ? -29.938 13.803 -1.272 1.00 42.12 384 PHE A O 1
ATOM 2478 N N . LEU A 1 345 ? -28.199 12.685 -0.400 1.00 43.04 385 LEU A N 1
ATOM 2479 C CA . LEU A 1 345 ? -27.345 12.828 -1.557 1.00 43.21 385 LEU A CA 1
ATOM 2480 C C . LEU A 1 345 ? -27.987 12.233 -2.807 1.00 44.03 385 LEU A C 1
ATOM 2481 O O . LEU A 1 345 ? -28.121 12.919 -3.817 1.00 45.77 385 LEU A O 1
ATOM 2486 N N . TYR A 1 346 ? -28.402 10.970 -2.746 1.00 44.51 386 TYR A N 1
ATOM 2487 C CA . TYR A 1 346 ? -29.012 10.314 -3.908 1.00 44.17 386 TYR A CA 1
ATOM 2488 C C . TYR A 1 346 ? -30.444 10.749 -4.177 1.00 43.13 386 TYR A C 1
ATOM 2489 O O . TYR A 1 346 ? -30.941 10.627 -5.302 1.00 42.32 386 TYR A O 1
ATOM 2498 N N . GLU A 1 347 ? -31.114 11.260 -3.152 1.00 42.89 387 GLU A N 1
ATOM 2499 C CA . GLU A 1 347 ? -32.486 11.710 -3.336 1.00 41.80 387 GLU A CA 1
ATOM 2500 C C . GLU A 1 347 ? -32.432 13.003 -4.121 1.00 41.81 387 GLU A C 1
ATOM 2501 O O . GLU A 1 347 ? -33.205 13.175 -5.060 1.00 42.65 387 GLU A O 1
ATOM 2507 N N . ALA A 1 348 ? -31.521 13.907 -3.747 1.00 41.21 388 ALA A N 1
ATOM 2508 C CA . ALA A 1 348 ? -31.372 15.188 -4.450 1.00 40.52 388 ALA A CA 1
ATOM 2509 C C . ALA A 1 348 ? -30.964 14.894 -5.883 1.00 40.91 388 ALA A C 1
ATOM 2510 O O . ALA A 1 348 ? -31.316 15.614 -6.810 1.00 41.25 388 ALA A O 1
ATOM 2512 N N . MET A 1 349 ? -30.227 13.801 -6.053 1.00 42.09 389 MET A N 1
ATOM 2513 C CA . MET A 1 349 ? -29.766 13.375 -7.367 1.00 42.30 389 MET A CA 1
ATOM 2514 C C . MET A 1 349 ? -30.920 12.888 -8.239 1.00 41.94 389 MET A C 1
ATOM 2515 O O . MET A 1 349 ? -31.052 13.303 -9.391 1.00 42.76 389 MET A O 1
ATOM 2520 N N . ARG A 1 350 ? -31.753 12.006 -7.693 1.00 42.18 390 ARG A N 1
ATOM 2521 C CA . ARG A 1 350 ? -32.882 11.476 -8.450 1.00 41.48 390 ARG A CA 1
ATOM 2522 C C . ARG A 1 350 ? -33.941 12.543 -8.650 1.00 40.87 390 ARG A C 1
ATOM 2523 O O . ARG A 1 350 ? -34.402 12.778 -9.769 1.00 42.05 390 ARG A O 1
ATOM 2531 N N . PHE A 1 351 ? -34.317 13.187 -7.554 1.00 39.93 391 PHE A N 1
ATOM 2532 C CA . PHE A 1 351 ? -35.340 14.220 -7.576 1.00 39.97 391 PHE A CA 1
ATOM 2533 C C . PHE A 1 351 ? -35.025 15.413 -8.480 1.00 39.69 391 PHE A C 1
ATOM 2534 O O . PHE A 1 351 ? -35.877 15.868 -9.240 1.00 39.94 391 PHE A O 1
ATOM 2542 N N . SER A 1 352 ? -33.802 15.923 -8.386 1.00 40.04 392 SER A N 1
ATOM 2543 C CA . SER A 1 352 ? -33.387 17.073 -9.170 1.00 38.56 392 SER A CA 1
ATOM 2544 C C . SER A 1 352 ? -33.033 16.722 -10.607 1.00 38.69 392 SER A C 1
ATOM 2545 O O . SER A 1 352 ? -33.362 17.482 -11.525 1.00 38.24 392 SER A O 1
ATOM 2548 N N . SER A 1 353 ? -32.378 15.575 -10.806 1.00 38.06 393 SER A N 1
ATOM 2549 C CA . SER A 1 353 ? -31.963 15.152 -12.144 1.00 37.55 393 SER A CA 1
ATOM 2550 C C . SER A 1 353 ? -31.370 16.360 -12.873 1.00 36.87 393 SER A C 1
ATOM 2551 O O . SER A 1 353 ? -31.665 16.572 -14.057 1.00 34.96 393 SER A O 1
ATOM 2554 N N . PHE A 1 354 ? -30.537 17.138 -12.165 1.00 37.03 394 PHE A N 1
ATOM 2555 C CA . PHE A 1 354 ? -29.943 18.352 -12.722 1.00 35.99 394 PHE A CA 1
ATOM 2556 C C . PHE A 1 354 ? -29.233 18.174 -14.065 1.00 35.76 394 PHE A C 1
ATOM 2557 O O . PHE A 1 354 ? -28.936 19.164 -14.738 1.00 37.02 394 PHE A O 1
ATOM 2565 N N . VAL A 1 355 ? -28.963 16.926 -14.457 1.00 33.11 395 VAL A N 1
ATOM 2566 C CA . VAL A 1 355 ? -28.406 16.639 -15.785 1.00 30.77 395 VAL A CA 1
ATOM 2567 C C . VAL A 1 355 ? -29.498 15.733 -16.367 1.00 30.79 395 VAL A C 1
ATOM 2568 O O . VAL A 1 355 ? -29.317 14.517 -16.483 1.00 30.50 395 VAL A O 1
ATOM 2572 N N . PRO A 1 356 ? -30.657 16.325 -16.727 1.00 31.06 396 PRO A N 1
ATOM 2573 C CA . PRO A 1 356 ? -31.835 15.649 -17.283 1.00 31.20 396 PRO A CA 1
ATOM 2574 C C . PRO A 1 356 ? -31.621 14.776 -18.495 1.00 31.90 396 PRO A C 1
ATOM 2575 O O . PRO A 1 356 ? -32.204 13.691 -18.589 1.00 32.16 396 PRO A O 1
ATOM 2579 N N . VAL A 1 357 ? -30.795 15.242 -19.425 1.00 32.14 397 VAL A N 1
ATOM 2580 C CA . VAL A 1 357 ? -30.500 14.473 -20.627 1.00 31.86 397 VAL A CA 1
ATOM 2581 C C . VAL A 1 357 ? -29.010 14.582 -20.870 1.00 32.77 397 VAL A C 1
ATOM 2582 O O . VAL A 1 357 ? -28.456 15.678 -20.830 1.00 34.58 397 VAL A O 1
ATOM 2586 N N . THR A 1 358 ? -28.354 13.453 -21.126 1.00 31.78 398 THR A N 1
ATOM 2587 C CA . THR A 1 358 ? -26.910 13.438 -21.363 1.00 31.21 398 THR A CA 1
ATOM 2588 C C . THR A 1 358 ? -26.507 14.209 -22.621 1.00 30.92 398 THR A C 1
ATOM 2589 O O . THR A 1 358 ? -27.363 14.676 -23.372 1.00 30.17 398 THR A O 1
ATOM 2593 N N . ILE A 1 359 ? -25.200 14.340 -22.844 1.00 28.64 399 ILE A N 1
ATOM 2594 C CA . ILE A 1 359 ? -24.694 15.050 -24.008 1.00 27.53 399 ILE A CA 1
ATOM 2595 C C . ILE A 1 359 ? -25.240 14.179 -25.131 1.00 29.62 399 ILE A C 1
ATOM 2596 O O . ILE A 1 359 ? -25.053 12.960 -25.115 1.00 30.23 399 ILE A O 1
ATOM 2601 N N . PRO A 1 360 ? -25.921 14.788 -26.123 1.00 30.55 400 PRO A N 1
ATOM 2602 C CA . PRO A 1 360 ? -26.497 14.015 -27.225 1.00 29.86 400 PRO A CA 1
ATOM 2603 C C . PRO A 1 360 ? -25.567 12.942 -27.729 1.00 31.27 400 PRO A C 1
ATOM 2604 O O . PRO A 1 360 ? -24.359 13.153 -27.806 1.00 32.05 400 PRO A O 1
ATOM 2608 N N . HIS A 1 361 ? -26.127 11.773 -28.031 1.00 32.25 401 HIS A N 1
ATOM 2609 C CA . HIS A 1 361 ? -25.338 10.668 -28.565 1.00 32.63 401 HIS A CA 1
ATOM 2610 C C . HIS A 1 361 ? -25.575 10.533 -30.070 1.00 34.19 401 HIS A C 1
ATOM 2611 O O . HIS A 1 361 ? -26.316 11.321 -30.681 1.00 33.17 401 HIS A O 1
ATOM 2618 N N . ALA A 1 362 ? -24.942 9.527 -30.659 1.00 36.90 402 ALA A N 1
ATOM 2619 C CA . ALA A 1 362 ? -25.057 9.258 -32.092 1.00 39.89 402 ALA A CA 1
ATOM 2620 C C . ALA A 1 362 ? -24.769 7.772 -32.311 1.00 41.84 402 ALA A C 1
ATOM 2621 O O . ALA A 1 362 ? -23.868 7.216 -31.689 1.00 42.23 402 ALA A O 1
ATOM 2623 N N . THR A 1 363 ? -25.531 7.110 -33.172 1.00 44.72 403 THR A N 1
ATOM 2624 C CA . THR A 1 363 ? -25.269 5.694 -33.380 1.00 47.48 403 THR A CA 1
ATOM 2625 C C . THR A 1 363 ? -24.137 5.519 -34.384 1.00 50.13 403 THR A C 1
ATOM 2626 O O . THR A 1 363 ? -23.950 6.353 -35.280 1.00 50.99 403 THR A O 1
ATOM 2630 N N . THR A 1 364 ? -23.365 4.448 -34.213 1.00 52.13 404 THR A N 1
ATOM 2631 C CA . THR A 1 364 ? -22.229 4.166 -35.089 1.00 53.67 404 THR A CA 1
ATOM 2632 C C . THR A 1 364 ? -22.564 3.148 -36.162 1.00 53.85 404 THR A C 1
ATOM 2633 O O . THR A 1 364 ? -21.800 2.940 -37.096 1.00 54.24 404 THR A O 1
ATOM 2637 N N . ALA A 1 365 ? -23.720 2.517 -36.024 1.00 54.86 405 ALA A N 1
ATOM 2638 C CA . ALA A 1 365 ? -24.142 1.494 -36.963 1.00 54.06 405 ALA A CA 1
ATOM 2639 C C . ALA A 1 365 ? -25.635 1.257 -36.822 1.00 54.07 405 ALA A C 1
ATOM 2640 O O . ALA A 1 365 ? -26.179 1.426 -35.733 1.00 54.78 405 ALA A O 1
ATOM 2642 N N . ASN A 1 366 ? -26.299 0.873 -37.912 1.00 54.12 406 ASN A N 1
ATOM 2643 C CA . ASN A 1 366 ? -27.735 0.583 -37.855 1.00 53.39 406 ASN A CA 1
ATOM 2644 C C . ASN A 1 366 ? -27.896 -0.386 -36.690 1.00 52.22 406 ASN A C 1
ATOM 2645 O O . ASN A 1 366 ? -27.137 -1.344 -36.561 1.00 51.04 406 ASN A O 1
ATOM 2650 N N . THR A 1 367 ? -28.876 -0.131 -35.838 1.00 51.24 407 THR A N 1
ATOM 2651 C CA . THR A 1 367 ? -29.107 -0.979 -34.676 1.00 50.34 407 THR A CA 1
ATOM 2652 C C . THR A 1 367 ? -30.556 -0.816 -34.302 1.00 50.90 407 THR A C 1
ATOM 2653 O O . THR A 1 367 ? -31.251 0.000 -34.897 1.00 51.50 407 THR A O 1
ATOM 2657 N N . SER A 1 368 ? -31.019 -1.590 -33.330 1.00 51.16 408 SER A N 1
ATOM 2658 C CA . SER A 1 368 ? -32.409 -1.478 -32.896 1.00 51.25 408 SER A CA 1
ATOM 2659 C C . SER A 1 368 ? -32.513 -1.572 -31.385 1.00 51.09 408 SER A C 1
ATOM 2660 O O . SER A 1 368 ? -31.743 -2.283 -30.740 1.00 50.92 408 SER A O 1
ATOM 2663 N N . VAL A 1 369 ? -33.456 -0.833 -30.818 1.00 50.92 409 VAL A N 1
ATOM 2664 C CA . VAL A 1 369 ? -33.665 -0.869 -29.383 1.00 51.60 409 VAL A CA 1
ATOM 2665 C C . VAL A 1 369 ? -35.147 -1.100 -29.106 1.00 52.52 409 VAL A C 1
ATOM 2666 O O . VAL A 1 369 ? -36.006 -0.430 -29.701 1.00 52.31 409 VAL A O 1
ATOM 2670 N N . LEU A 1 370 ? -35.432 -2.055 -28.213 1.00 52.47 410 LEU A N 1
ATOM 2671 C CA . LEU A 1 370 ? -36.802 -2.437 -27.853 1.00 52.70 410 LEU A CA 1
ATOM 2672 C C . LEU A 1 370 ? -37.606 -2.757 -29.115 1.00 53.65 410 LEU A C 1
ATOM 2673 O O . LEU A 1 370 ? -38.802 -2.440 -29.199 1.00 53.29 410 LEU A O 1
ATOM 2678 N N . GLY A 1 371 ? -36.934 -3.369 -30.092 1.00 53.22 411 GLY A N 1
ATOM 2679 C CA . GLY A 1 371 ? -37.586 -3.737 -31.331 1.00 54.45 411 GLY A CA 1
ATOM 2680 C C . GLY A 1 371 ? -37.362 -2.775 -32.478 1.00 56.36 411 GLY A C 1
ATOM 2681 O O . GLY A 1 371 ? -37.089 -3.207 -33.602 1.00 56.23 411 GLY A O 1
ATOM 2682 N N . TYR A 1 372 ? -37.466 -1.476 -32.185 1.00 58.69 412 TYR A N 1
ATOM 2683 C CA . TYR A 1 372 ? -37.309 -0.391 -33.168 1.00 59.82 412 TYR A CA 1
ATOM 2684 C C . TYR A 1 372 ? -35.975 -0.240 -33.883 1.00 59.65 412 TYR A C 1
ATOM 2685 O O . TYR A 1 372 ? -34.923 -0.163 -33.244 1.00 60.37 412 TYR A O 1
ATOM 2694 N N . HIS A 1 373 ? -36.038 -0.158 -35.212 1.00 58.72 413 HIS A N 1
ATOM 2695 C CA . HIS A 1 373 ? -34.851 0.008 -36.049 1.00 57.83 413 HIS A CA 1
ATOM 2696 C C . HIS A 1 373 ? -34.296 1.432 -35.915 1.00 56.40 413 HIS A C 1
ATOM 2697 O O . HIS A 1 373 ? -35.043 2.410 -36.001 1.00 56.56 413 HIS A O 1
ATOM 2704 N N . ILE A 1 374 ? -32.983 1.531 -35.704 1.00 53.95 414 ILE A N 1
ATOM 2705 C CA . ILE A 1 374 ? -32.285 2.812 -35.552 1.00 50.40 414 ILE A CA 1
ATOM 2706 C C . ILE A 1 374 ? -31.082 2.855 -36.487 1.00 48.63 414 ILE A C 1
ATOM 2707 O O . ILE A 1 374 ? -30.017 2.323 -36.171 1.00 48.73 414 ILE A O 1
ATOM 2712 N N . PRO A 1 375 ? -31.240 3.498 -37.651 1.00 47.16 415 PRO A N 1
ATOM 2713 C CA . PRO A 1 375 ? -30.192 3.629 -38.667 1.00 47.09 415 PRO A CA 1
ATOM 2714 C C . PRO A 1 375 ? -28.912 4.373 -38.280 1.00 47.53 415 PRO A C 1
ATOM 2715 O O . PRO A 1 375 ? -28.949 5.427 -37.626 1.00 47.87 415 PRO A O 1
ATOM 2719 N N . LYS A 1 376 ? -27.784 3.813 -38.711 1.00 46.08 416 LYS A N 1
ATOM 2720 C CA . LYS A 1 376 ? -26.478 4.392 -38.467 1.00 44.88 416 LYS A CA 1
ATOM 2721 C C . LYS A 1 376 ? -26.436 5.915 -38.651 1.00 45.08 416 LYS A C 1
ATOM 2722 O O . LYS A 1 376 ? -27.117 6.474 -39.510 1.00 43.29 416 LYS A O 1
ATOM 2728 N N . ASP A 1 377 ? -25.628 6.566 -37.817 1.00 45.33 417 ASP A N 1
ATOM 2729 C CA . ASP A 1 377 ? -25.412 8.003 -37.866 1.00 46.05 417 ASP A CA 1
ATOM 2730 C C . ASP A 1 377 ? -26.616 8.837 -37.489 1.00 46.09 417 ASP A C 1
ATOM 2731 O O . ASP A 1 377 ? -26.785 9.946 -38.009 1.00 47.25 417 ASP A O 1
ATOM 2736 N N . THR A 1 378 ? -27.458 8.314 -36.601 1.00 45.07 418 THR A N 1
ATOM 2737 C CA . THR A 1 378 ? -28.641 9.053 -36.145 1.00 41.78 418 THR A CA 1
ATOM 2738 C C . THR A 1 378 ? -28.403 9.558 -34.719 1.00 39.99 418 THR A C 1
ATOM 2739 O O . THR A 1 378 ? -27.870 8.837 -33.868 1.00 38.22 418 THR A O 1
ATOM 2743 N N . VAL A 1 379 ? -28.782 10.815 -34.499 1.00 37.89 419 VAL A N 1
ATOM 2744 C CA . VAL A 1 379 ? -28.654 11.494 -33.219 1.00 35.98 419 VAL A CA 1
ATOM 2745 C C . VAL A 1 379 ? -29.614 10.879 -32.200 1.00 35.57 419 VAL A C 1
ATOM 2746 O O . VAL A 1 379 ? -30.782 10.659 -32.492 1.00 36.69 419 VAL A O 1
ATOM 2750 N N . VAL A 1 380 ? -29.118 10.626 -30.996 1.00 35.19 420 VAL A N 1
ATOM 2751 C CA . VAL A 1 380 ? -29.907 10.007 -29.933 1.00 33.90 420 VAL A CA 1
ATOM 2752 C C . VAL A 1 380 ? -29.833 10.763 -28.601 1.00 33.05 420 VAL A C 1
ATOM 2753 O O . VAL A 1 380 ? -28.762 11.206 -28.190 1.00 30.23 420 VAL A O 1
ATOM 2757 N N . PHE A 1 381 ? -30.981 10.894 -27.934 1.00 34.13 421 PHE A N 1
ATOM 2758 C CA . PHE A 1 381 ? -31.057 11.549 -26.627 1.00 34.81 421 PHE A CA 1
ATOM 2759 C C . PHE A 1 381 ? -31.396 10.496 -25.587 1.00 34.20 421 PHE A C 1
ATOM 2760 O O . PHE A 1 381 ? -32.315 9.695 -25.775 1.00 34.30 421 PHE A O 1
ATOM 2768 N N . VAL A 1 382 ? -30.639 10.501 -24.497 1.00 33.88 422 VAL A N 1
ATOM 2769 C CA . VAL A 1 382 ? -30.860 9.586 -23.387 1.00 32.83 422 VAL A CA 1
ATOM 2770 C C . VAL A 1 382 ? -31.547 10.448 -22.338 1.00 33.28 422 VAL A C 1
ATOM 2771 O O . VAL A 1 382 ? -30.985 11.451 -21.889 1.00 32.15 422 VAL A O 1
ATOM 2775 N N . ASN A 1 383 ? -32.768 10.065 -21.970 1.00 33.94 423 ASN A N 1
ATOM 2776 C CA . ASN A 1 383 ? -33.529 10.803 -20.980 1.00 35.07 423 ASN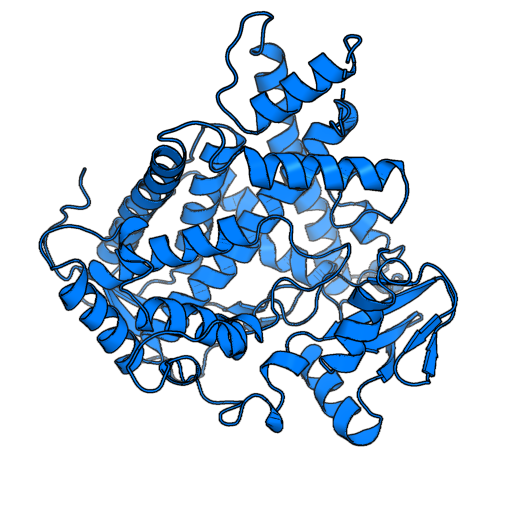 A CA 1
ATOM 2777 C C . ASN A 1 383 ? -33.280 10.195 -19.611 1.00 36.85 423 ASN A C 1
ATOM 2778 O O . ASN A 1 383 ? -33.919 9.217 -19.254 1.00 38.97 423 ASN A O 1
ATOM 2783 N N . GLN A 1 384 ? -32.356 10.757 -18.838 1.00 38.11 424 GLN A N 1
ATOM 2784 C CA . GLN A 1 384 ? -32.115 10.209 -17.509 1.00 39.82 424 GLN A CA 1
ATOM 2785 C C . GLN A 1 384 ? -33.276 10.595 -16.579 1.00 41.64 424 GLN A C 1
ATOM 2786 O O . GLN A 1 384 ? -33.739 9.789 -15.772 1.00 43.51 424 GLN A O 1
ATOM 2792 N N . TRP A 1 385 ? -33.740 11.832 -16.699 1.00 41.62 425 TRP A N 1
ATOM 2793 C CA . TRP A 1 385 ? -34.839 12.320 -15.894 1.00 41.61 425 TRP A CA 1
ATOM 2794 C C . TRP A 1 385 ? -36.012 11.356 -15.956 1.00 43.16 425 TRP A C 1
ATOM 2795 O O . TRP A 1 385 ? -36.769 11.211 -15.001 1.00 43.96 425 TRP A O 1
ATOM 2806 N N . SER A 1 386 ? -36.171 10.691 -17.086 1.00 45.20 426 SER A N 1
ATOM 2807 C CA . SER A 1 386 ? -37.280 9.761 -17.237 1.00 47.38 426 SER A CA 1
ATOM 2808 C C . SER A 1 386 ? -37.090 8.452 -16.483 1.00 46.78 426 SER A C 1
ATOM 2809 O O . SER A 1 386 ? -38.030 7.683 -16.300 1.00 47.15 426 SER A O 1
ATOM 2812 N N . VAL A 1 387 ? -35.869 8.197 -16.046 1.00 45.70 427 VAL A N 1
ATOM 2813 C CA . VAL A 1 387 ? -35.602 6.998 -15.289 1.00 44.65 427 VAL A CA 1
ATOM 2814 C C . VAL A 1 387 ? -35.707 7.334 -13.801 1.00 45.92 427 VAL A C 1
ATOM 2815 O O . VAL A 1 387 ? -36.086 6.480 -12.995 1.00 47.81 427 VAL A O 1
ATOM 2819 N N . ASN A 1 388 ? -35.390 8.576 -13.436 1.00 45.34 428 ASN A N 1
ATOM 2820 C CA . ASN A 1 388 ? -35.448 8.997 -12.036 1.00 45.88 428 ASN A CA 1
ATOM 2821 C C . ASN A 1 388 ? -36.842 9.396 -11.609 1.00 46.46 428 ASN A C 1
ATOM 2822 O O . ASN A 1 388 ? -37.127 9.488 -10.413 1.00 46.15 428 ASN A O 1
ATOM 2827 N N . HIS A 1 389 ? -37.705 9.653 -12.584 1.00 47.40 429 HIS A N 1
ATOM 2828 C CA . HIS A 1 389 ? -39.066 10.064 -12.287 1.00 48.52 429 HIS A CA 1
ATOM 2829 C C . HIS A 1 389 ? -40.137 9.067 -12.711 1.00 49.58 429 HIS A C 1
ATOM 2830 O O . HIS A 1 389 ? -41.320 9.379 -12.714 1.00 49.15 429 HIS A O 1
ATOM 2837 N N . ASP A 1 390 ? -39.702 7.854 -13.044 1.00 52.50 430 ASP A N 1
ATOM 2838 C CA . ASP A 1 390 ? -40.594 6.760 -13.430 1.00 54.69 430 ASP A CA 1
ATOM 2839 C C . ASP A 1 390 ? -41.455 6.437 -12.204 1.00 55.94 430 ASP A C 1
ATOM 2840 O O . ASP A 1 390 ? -40.922 6.079 -11.141 1.00 56.82 430 ASP A O 1
ATOM 2845 N N . PRO A 1 391 ? -42.791 6.551 -12.329 1.00 55.54 431 PRO A N 1
ATOM 2846 C CA . PRO A 1 391 ? -43.674 6.262 -11.192 1.00 55.71 431 PRO A CA 1
ATOM 2847 C C . PRO A 1 391 ? -43.410 4.905 -10.535 1.00 55.95 431 PRO A C 1
ATOM 2848 O O . PRO A 1 391 ? -43.164 4.832 -9.333 1.00 56.96 431 PRO A O 1
ATOM 2852 N N . LEU A 1 392 ? -43.437 3.838 -11.330 1.00 55.69 432 LEU A N 1
ATOM 2853 C CA . LEU A 1 392 ? -43.216 2.484 -10.823 1.00 54.96 432 LEU A CA 1
ATOM 2854 C C . LEU A 1 392 ? -41.912 2.265 -10.074 1.00 54.28 432 LEU A C 1
ATOM 2855 O O . LEU A 1 392 ? -41.897 1.560 -9.067 1.00 54.39 432 LEU A O 1
ATOM 2860 N N . LYS A 1 393 ? -40.811 2.830 -10.565 1.00 53.58 433 LYS A N 1
ATOM 2861 C CA . LYS A 1 393 ? -39.547 2.633 -9.870 1.00 52.65 433 LYS A CA 1
ATOM 2862 C C . LYS A 1 393 ? -39.427 3.595 -8.704 1.00 52.54 433 LYS A C 1
ATOM 2863 O O . LYS A 1 393 ? -38.757 3.292 -7.719 1.00 53.54 433 LYS A O 1
ATOM 2869 N N . TRP A 1 394 ? -40.078 4.750 -8.809 1.00 51.59 434 TRP A N 1
ATOM 2870 C CA . TRP A 1 394 ? -40.014 5.745 -7.742 1.00 50.59 434 TRP A CA 1
ATOM 2871 C C . TRP A 1 394 ? -41.401 6.281 -7.421 1.00 51.82 434 TRP A C 1
ATOM 2872 O O . TRP A 1 394 ? -41.869 7.251 -8.012 1.00 51.43 434 TRP A O 1
ATOM 2883 N N . PRO A 1 395 ? -42.095 5.602 -6.456 1.00 53.74 435 PRO A N 1
ATOM 2884 C CA . PRO A 1 395 ? -43.441 5.908 -5.970 1.00 55.46 435 PRO A CA 1
ATOM 2885 C C . PRO A 1 395 ? -43.785 7.356 -5.595 1.00 57.88 435 PRO A C 1
ATOM 2886 O O . PRO A 1 395 ? -44.875 7.835 -5.914 1.00 59.47 435 PRO A O 1
ATOM 2890 N N . ASN A 1 396 ? -42.879 8.006 -4.870 1.00 59.39 436 ASN A N 1
ATOM 2891 C CA . ASN A 1 396 ? -42.959 9.435 -4.621 1.00 61.54 436 ASN A CA 1
ATOM 2892 C C . ASN A 1 396 ? -42.177 10.137 -5.726 1.00 61.28 436 ASN A C 1
ATOM 2893 O O . ASN A 1 396 ? -41.110 10.698 -5.478 1.00 61.91 436 ASN A O 1
ATOM 2898 N N . PRO A 1 397 ? -42.695 10.070 -6.948 1.00 59.89 437 PRO A N 1
ATOM 2899 C CA . PRO A 1 397 ? -42.015 10.646 -8.115 1.00 58.56 437 PRO A CA 1
ATOM 2900 C C . PRO A 1 397 ? -41.764 12.148 -8.015 1.00 57.70 437 PRO A C 1
ATOM 2901 O O . PRO A 1 397 ? -40.670 12.608 -8.340 1.00 57.87 437 PRO A O 1
ATOM 2905 N N . GLU A 1 398 ? -42.769 12.898 -7.578 1.00 56.65 438 GLU A N 1
ATOM 2906 C CA . GLU A 1 398 ? -42.653 14.349 -7.483 1.00 55.72 438 GLU A CA 1
ATOM 2907 C C . GLU A 1 398 ? -42.332 14.834 -6.073 1.00 55.09 438 GLU A C 1
ATOM 2908 O O . GLU A 1 398 ? -42.289 16.038 -5.819 1.00 55.94 438 GLU A O 1
ATOM 2914 N N . ASN A 1 3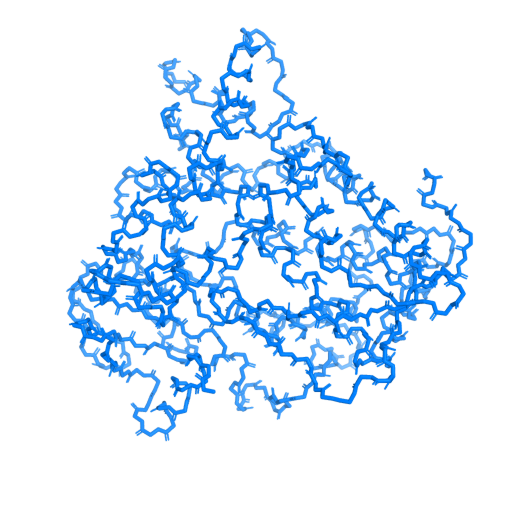99 ? -42.108 13.897 -5.158 1.00 54.01 439 ASN A N 1
ATOM 2915 C CA . ASN A 1 399 ? -41.822 14.254 -3.774 1.00 54.28 439 ASN A CA 1
ATOM 2916 C C . ASN A 1 399 ? -40.407 13.895 -3.324 1.00 53.10 439 ASN A C 1
ATOM 2917 O O . ASN A 1 399 ? -39.942 12.769 -3.509 1.00 52.86 439 ASN A O 1
ATOM 2922 N N . PHE A 1 400 ? -39.733 14.874 -2.730 1.00 51.55 440 PHE A N 1
ATOM 2923 C CA . PHE A 1 400 ? -38.366 14.710 -2.239 1.00 50.77 440 PHE A CA 1
ATOM 2924 C C . PHE A 1 400 ? -38.300 13.856 -0.948 1.00 50.97 440 PHE A C 1
ATOM 2925 O O . PHE A 1 400 ? -38.422 14.375 0.159 1.00 51.02 440 PHE A O 1
ATOM 2933 N N . ASP A 1 401 ? -38.079 12.553 -1.096 1.00 50.62 441 ASP A N 1
ATOM 2934 C CA . ASP A 1 401 ? -38.046 11.659 0.059 1.00 50.33 441 ASP A CA 1
ATOM 2935 C C . ASP A 1 401 ? -36.699 10.955 0.276 1.00 49.43 441 ASP A C 1
ATOM 2936 O O . ASP A 1 401 ? -36.485 9.842 -0.197 1.00 50.83 441 ASP A O 1
ATOM 2941 N N . PRO A 1 402 ? -35.779 11.577 1.014 1.00 47.05 442 PRO A N 1
ATOM 2942 C CA . PRO A 1 402 ? -34.509 10.877 1.200 1.00 46.52 442 PRO A CA 1
ATOM 2943 C C . PRO A 1 402 ? -34.644 9.488 1.820 1.00 46.10 442 PRO A C 1
ATOM 2944 O O . PRO A 1 402 ? -33.828 8.608 1.565 1.00 45.18 442 PRO A O 1
ATOM 2948 N N . ALA A 1 403 ? -35.677 9.292 2.633 1.00 47.21 443 ALA A N 1
ATOM 2949 C CA . ALA A 1 403 ? -35.882 8.005 3.291 1.00 46.99 443 ALA A CA 1
ATOM 2950 C C . ALA A 1 403 ? -36.118 6.936 2.228 1.00 47.24 443 ALA A C 1
ATOM 2951 O O . ALA A 1 403 ? -36.030 5.735 2.483 1.00 48.14 443 ALA A O 1
ATOM 2953 N N . ARG A 1 404 ? -36.399 7.401 1.024 1.00 46.32 444 ARG A N 1
ATOM 2954 C CA . ARG A 1 404 ? -36.641 6.536 -0.104 1.00 46.51 444 ARG A CA 1
ATOM 2955 C C . ARG A 1 404 ? -35.468 5.583 -0.329 1.00 49.32 444 ARG A C 1
ATOM 2956 O O . ARG A 1 404 ? -35.635 4.550 -0.977 1.00 51.19 444 ARG A O 1
ATOM 2964 N N . PHE A 1 405 ? -34.292 5.921 0.211 1.00 50.81 445 PHE A N 1
ATOM 2965 C CA . PHE A 1 405 ? -33.069 5.113 0.045 1.00 51.80 445 PHE A CA 1
ATOM 2966 C C . PHE A 1 405 ? -32.609 4.430 1.317 1.00 53.75 445 PHE A C 1
ATOM 2967 O O . PHE A 1 405 ? -31.598 3.723 1.328 1.00 53.67 445 PHE A O 1
ATOM 2975 N N . LEU A 1 406 ? -33.344 4.664 2.397 1.00 56.57 446 LEU A N 1
ATOM 2976 C CA . LEU A 1 406 ? -32.998 4.086 3.679 1.00 57.44 446 LEU A CA 1
ATOM 2977 C C . LEU A 1 406 ? -33.592 2.706 3.877 1.00 59.84 446 LEU A C 1
ATOM 2978 O O . LEU A 1 406 ? -34.783 2.471 3.652 1.00 59.94 446 LEU A O 1
ATOM 2983 N N . ASP A 1 407 ? -32.705 1.803 4.276 1.00 62.69 447 ASP A N 1
ATOM 2984 C CA . ASP A 1 407 ? -32.983 0.403 4.535 1.00 65.56 447 ASP A CA 1
ATOM 2985 C C . ASP A 1 407 ? -33.821 0.296 5.810 1.00 67.56 447 ASP A C 1
ATOM 2986 O O . ASP A 1 407 ? -33.763 1.176 6.671 1.00 67.40 447 ASP A O 1
ATOM 2991 N N . LYS A 1 408 ? -34.595 -0.779 5.933 1.00 69.47 448 LYS A N 1
ATOM 2992 C CA . LYS A 1 408 ? -35.449 -0.979 7.109 1.00 71.83 448 LYS A CA 1
ATOM 2993 C C . LYS A 1 408 ? -34.792 -0.689 8.461 1.00 72.67 448 LYS A C 1
ATOM 2994 O O . LYS A 1 408 ? -35.482 -0.313 9.413 1.00 73.41 448 LYS A O 1
ATOM 3000 N N . ASP A 1 409 ? -33.474 -0.858 8.560 1.00 72.83 449 ASP A N 1
ATOM 3001 C CA . ASP A 1 409 ? -32.800 -0.590 9.826 1.00 72.40 449 ASP A CA 1
ATOM 3002 C C . ASP A 1 409 ? -31.937 0.663 9.790 1.00 72.00 449 ASP A C 1
ATOM 3003 O O . ASP A 1 409 ? -30.967 0.772 10.541 1.00 71.13 449 ASP A O 1
ATOM 3008 N N . GLY A 1 410 ? -32.289 1.594 8.900 1.00 71.68 450 GLY A N 1
ATOM 3009 C CA . GLY A 1 410 ? -31.575 2.861 8.797 1.00 70.65 450 GLY A CA 1
ATOM 3010 C C . GLY A 1 410 ? -30.320 3.011 7.950 1.00 69.31 450 GLY A C 1
ATOM 3011 O O . GLY A 1 410 ? -29.737 4.091 7.917 1.00 68.35 450 GLY A O 1
ATOM 3012 N N . LEU A 1 411 ? -29.894 1.957 7.268 1.00 69.49 451 LEU A N 1
ATOM 3013 C CA . LEU A 1 411 ? -28.697 2.034 6.432 1.00 70.25 451 LEU A CA 1
ATOM 3014 C C . LEU A 1 411 ? -29.093 2.141 4.946 1.00 71.07 451 LEU A C 1
ATOM 3015 O O . LEU A 1 411 ? -30.248 1.899 4.594 1.00 71.20 451 LEU A O 1
ATOM 3020 N N . ILE A 1 412 ? -28.165 2.522 4.070 1.00 70.81 452 ILE A N 1
ATOM 3021 C CA . ILE A 1 412 ? -28.523 2.628 2.655 1.00 70.54 452 ILE A CA 1
ATOM 3022 C C . ILE A 1 412 ? -28.351 1.301 1.958 1.00 70.41 452 ILE A C 1
ATOM 3023 O O . ILE A 1 412 ? -27.495 0.500 2.328 1.00 70.58 452 ILE A O 1
ATOM 3028 N N . ASN A 1 413 ? -29.156 1.083 0.929 1.00 69.98 453 ASN A N 1
ATOM 3029 C CA . ASN A 1 413 ? -29.094 -0.152 0.163 1.00 70.05 453 ASN A CA 1
ATOM 3030 C C . ASN A 1 413 ? -28.691 0.139 -1.275 1.00 69.34 453 ASN A C 1
ATOM 3031 O O . ASN A 1 413 ? -29.520 0.543 -2.086 1.00 68.98 453 ASN A O 1
ATOM 3036 N N . LYS A 1 414 ? -27.416 -0.074 -1.582 1.00 68.68 454 LYS A N 1
ATOM 3037 C CA . LYS A 1 414 ? -26.892 0.168 -2.921 1.00 67.87 454 LYS A CA 1
ATOM 3038 C C . LYS A 1 414 ? -27.904 -0.175 -4.011 1.00 67.23 454 LYS A C 1
ATOM 3039 O O . LYS A 1 414 ? -27.976 0.506 -5.034 1.00 67.26 454 LYS A O 1
ATOM 3045 N N . ASP A 1 415 ? -28.680 -1.232 -3.793 1.00 67.70 455 ASP A N 1
ATOM 3046 C CA . ASP A 1 415 ? -29.672 -1.658 -4.778 1.00 68.81 455 ASP A CA 1
ATOM 3047 C C . ASP A 1 415 ? -30.642 -0.583 -5.262 1.00 67.34 455 ASP A C 1
ATOM 3048 O O . ASP A 1 415 ? -31.227 -0.708 -6.340 1.00 67.83 455 ASP A O 1
ATOM 3053 N N . LEU A 1 416 ? -30.817 0.467 -4.468 1.00 65.65 456 LEU A N 1
ATOM 3054 C CA . LEU A 1 416 ? -31.695 1.571 -4.846 1.00 63.60 456 LEU A CA 1
ATOM 3055 C C . LEU A 1 416 ? -30.802 2.762 -5.138 1.00 61.86 456 LEU A C 1
ATOM 3056 O O . LEU A 1 416 ? -30.979 3.456 -6.136 1.00 60.92 456 LEU A O 1
ATOM 3061 N N . THR A 1 417 ? -29.831 2.975 -4.260 1.00 60.50 457 THR A N 1
ATOM 3062 C CA . THR A 1 417 ? -28.901 4.070 -4.412 1.00 60.21 457 THR A CA 1
ATOM 3063 C C . THR A 1 417 ? -28.213 3.973 -5.764 1.00 59.92 457 THR A C 1
ATOM 3064 O O . THR A 1 417 ? -27.796 4.980 -6.328 1.00 61.05 457 THR A O 1
ATOM 3068 N N . SER A 1 418 ? -28.097 2.760 -6.289 1.00 58.84 458 SER A N 1
ATOM 3069 C CA . SER A 1 418 ? -27.444 2.565 -7.573 1.00 57.11 458 SER A CA 1
ATOM 3070 C C . SER A 1 418 ? -28.471 2.384 -8.664 1.00 55.70 458 SER A C 1
ATOM 3071 O O . SER A 1 418 ? -28.159 1.873 -9.726 1.00 54.86 458 SER A O 1
ATOM 3074 N N . ARG A 1 419 ? -29.705 2.779 -8.400 1.00 55.35 459 ARG A N 1
ATOM 3075 C CA . ARG A 1 419 ? -30.737 2.648 -9.417 1.00 55.51 459 ARG A CA 1
ATOM 3076 C C . ARG A 1 419 ? -30.966 4.029 -10.028 1.00 52.58 459 ARG A C 1
ATOM 3077 O O . ARG A 1 419 ? -31.659 4.180 -11.035 1.00 51.46 459 ARG A O 1
ATOM 3085 N N . VAL A 1 420 ? -30.354 5.029 -9.402 1.00 50.58 460 VAL A N 1
ATOM 3086 C CA . VAL A 1 420 ? -30.448 6.411 -9.841 1.00 48.04 460 VAL A CA 1
ATOM 3087 C C . VAL A 1 420 ? -29.509 6.660 -11.031 1.00 46.51 460 VAL A C 1
ATOM 3088 O O . VAL A 1 420 ? -28.357 6.242 -11.028 1.00 45.92 460 VAL A O 1
ATOM 3092 N N . MET A 1 421 ? -30.008 7.348 -12.051 1.00 44.76 461 MET A N 1
ATOM 3093 C CA . MET A 1 421 ? -29.195 7.613 -13.234 1.00 43.71 461 MET A CA 1
ATOM 3094 C C . MET A 1 421 ? -28.931 9.098 -13.465 1.00 42.64 461 MET A C 1
ATOM 3095 O O . MET A 1 421 ? -29.828 9.839 -13.868 1.00 42.34 461 MET A O 1
ATOM 3100 N N . ILE A 1 422 ? -27.697 9.528 -13.216 1.00 41.12 462 ILE A N 1
ATOM 3101 C CA . ILE A 1 422 ? -27.328 10.918 -13.444 1.00 39.39 462 ILE A CA 1
ATOM 3102 C C . ILE A 1 422 ? -25.957 11.012 -14.155 1.00 38.55 462 ILE A C 1
ATOM 3103 O O . ILE A 1 422 ? -25.678 11.991 -14.865 1.00 37.84 462 ILE A O 1
ATOM 3108 N N . PHE A 1 423 ? -25.125 9.977 -13.986 1.00 35.88 463 PHE A N 1
ATOM 3109 C CA . PHE A 1 423 ? -23.803 9.933 -14.606 1.00 32.88 463 PHE A CA 1
ATOM 3110 C C . PHE A 1 423 ? -23.811 9.151 -15.894 1.00 32.38 463 PHE A C 1
ATOM 3111 O O . PHE A 1 423 ? -22.762 8.865 -16.449 1.00 32.58 463 PHE A O 1
ATOM 3119 N N . SER A 1 424 ? -25.010 8.820 -16.360 1.00 32.62 464 SER A N 1
ATOM 3120 C CA . SER A 1 424 ? -25.172 8.058 -17.584 1.00 31.16 464 SER A CA 1
ATOM 3121 C C . SER A 1 424 ? -24.620 6.655 -17.392 1.00 29.92 464 SER A C 1
ATOM 3122 O O . SER A 1 424 ? -24.310 6.242 -16.275 1.00 29.13 464 SER A O 1
ATOM 3125 N N . VAL A 1 425 ? -24.500 5.929 -18.494 1.00 29.26 465 VAL A N 1
ATOM 3126 C CA . VAL A 1 425 ? -23.980 4.564 -18.473 1.00 27.74 465 VAL A CA 1
ATOM 3127 C C . VAL A 1 425 ? -23.393 4.262 -19.845 1.00 28.77 465 VAL A C 1
ATOM 3128 O O . VAL A 1 425 ? -23.817 4.835 -20.841 1.00 29.19 465 VAL A O 1
ATOM 3132 N N . GLY A 1 426 ? -22.436 3.346 -19.913 1.00 29.97 466 GLY A N 1
ATOM 3133 C CA . GLY A 1 426 ? -21.891 3.003 -21.212 1.00 31.30 466 GLY A CA 1
ATOM 3134 C C . GLY A 1 426 ? -20.546 3.614 -21.507 1.00 33.38 466 GLY A C 1
ATOM 3135 O O . GLY A 1 426 ? -19.891 4.123 -20.590 1.00 30.23 466 GLY A O 1
ATOM 3136 N N . LYS A 1 427 ? -20.146 3.572 -22.787 1.00 35.36 467 LYS A N 1
ATOM 3137 C CA . LYS A 1 427 ? -18.844 4.095 -23.208 1.00 37.64 467 LYS A CA 1
ATOM 3138 C C . LYS A 1 427 ? -18.634 5.553 -22.835 1.00 37.78 467 LYS A C 1
ATOM 3139 O O . LYS A 1 427 ? -17.531 5.945 -22.453 1.00 38.27 467 LYS A O 1
ATOM 3145 N N . ARG A 1 428 ? -19.698 6.343 -22.946 1.00 37.20 468 ARG A N 1
ATOM 3146 C CA . ARG A 1 428 ? -19.639 7.769 -22.666 1.00 37.41 468 ARG A CA 1
ATOM 3147 C C . ARG A 1 428 ? -20.024 8.194 -21.267 1.00 38.12 468 ARG A C 1
ATOM 3148 O O . ARG A 1 428 ? -20.292 9.378 -21.050 1.00 39.58 468 ARG A O 1
ATOM 3156 N N . ARG A 1 429 ? -20.052 7.257 -20.319 1.00 38.00 469 ARG A N 1
ATOM 3157 C CA . ARG A 1 429 ? -20.438 7.594 -18.950 1.00 37.09 469 ARG A CA 1
ATOM 3158 C C . ARG A 1 429 ? -19.394 8.449 -18.257 1.00 35.66 469 ARG A C 1
ATOM 3159 O O . ARG A 1 429 ? -18.205 8.324 -18.510 1.00 35.80 469 ARG A O 1
ATOM 3167 N N . CYS A 1 430 ? -19.853 9.356 -17.401 1.00 34.71 470 CYS A N 1
ATOM 3168 C CA . CYS A 1 430 ? -18.963 10.288 -16.712 1.00 34.03 470 CYS A CA 1
ATOM 3169 C C . CYS A 1 430 ? -17.686 9.623 -16.204 1.00 33.93 470 CYS A C 1
ATOM 3170 O O . CYS A 1 430 ? -17.723 8.505 -15.690 1.00 34.72 470 CYS A O 1
ATOM 3173 N N . ILE A 1 431 ? -16.559 10.317 -16.345 1.00 33.59 471 ILE A N 1
ATOM 3174 C CA . ILE A 1 431 ? -15.275 9.786 -15.861 1.00 34.80 471 ILE A CA 1
ATOM 3175 C C . ILE A 1 431 ? -14.915 10.322 -14.470 1.00 35.53 471 ILE A C 1
ATOM 3176 O O . ILE A 1 431 ? -13.944 9.875 -13.855 1.00 36.65 471 ILE A O 1
ATOM 3181 N N . GLY A 1 432 ? -15.681 11.282 -13.973 1.00 34.76 472 GLY A N 1
ATOM 3182 C CA . GLY A 1 432 ? -15.363 11.805 -12.664 1.00 34.65 472 GLY A CA 1
ATOM 3183 C C . GLY A 1 432 ? -16.473 11.581 -11.672 1.00 34.70 472 GLY A C 1
ATOM 3184 O O . GLY A 1 432 ? -16.776 12.465 -10.893 1.00 33.21 472 GLY A O 1
ATOM 3185 N N . GLU A 1 433 ? -17.064 10.390 -11.682 1.00 36.38 473 GLU A N 1
ATOM 3186 C CA . GLU A 1 433 ? -18.161 10.089 -10.788 1.00 36.96 473 GLU A CA 1
ATOM 3187 C C . GLU A 1 433 ? -17.795 9.973 -9.315 1.00 38.44 473 GLU A C 1
ATOM 3188 O O . GLU A 1 433 ? -18.402 10.620 -8.459 1.00 38.44 473 GLU A O 1
ATOM 3194 N N . GLU A 1 434 ? -16.816 9.143 -8.994 1.00 40.94 474 GLU A N 1
ATOM 3195 C CA . GLU A 1 434 ? -16.422 9.015 -7.599 1.00 42.82 474 GLU A CA 1
ATOM 3196 C C . GLU A 1 434 ? -15.910 10.341 -7.024 1.00 41.42 474 GLU A C 1
ATOM 3197 O O . GLU A 1 434 ? -16.150 10.661 -5.870 1.00 42.17 474 GLU A O 1
ATOM 3203 N N . LEU A 1 435 ? -15.192 11.107 -7.832 1.00 40.36 475 LEU A N 1
ATOM 3204 C CA . LEU A 1 435 ? -14.684 12.392 -7.391 1.00 38.18 475 LEU A CA 1
ATOM 3205 C C . LEU A 1 435 ? -15.851 13.303 -7.065 1.00 38.82 475 LEU A C 1
ATOM 3206 O O . LEU A 1 435 ? -15.826 14.011 -6.058 1.00 40.10 475 LEU A O 1
ATOM 3211 N N . SER A 1 436 ? -16.863 13.290 -7.932 1.00 38.72 476 SER A N 1
ATOM 3212 C CA . SER A 1 436 ? -18.062 14.099 -7.746 1.00 38.30 476 SER A CA 1
ATOM 3213 C C . SER A 1 436 ? -18.723 13.762 -6.438 1.00 41.27 476 SER A C 1
ATOM 3214 O O . SER A 1 436 ? -19.130 14.655 -5.699 1.00 42.91 476 SER A O 1
ATOM 3217 N N . LYS A 1 437 ? -18.832 12.462 -6.160 1.00 43.77 477 LYS A N 1
ATOM 3218 C CA . LYS A 1 437 ? -19.464 11.982 -4.940 1.00 44.35 477 LYS A CA 1
ATOM 3219 C C . LYS A 1 437 ? -18.698 12.227 -3.652 1.00 44.86 477 LYS A C 1
ATOM 3220 O O . LYS A 1 437 ? -19.278 12.724 -2.686 1.00 45.66 477 LYS A O 1
ATOM 3226 N N . MET A 1 438 ? -17.415 11.883 -3.639 1.00 45.65 478 MET A N 1
ATOM 3227 C CA . MET A 1 438 ? -16.583 12.078 -2.458 1.00 48.45 478 MET A CA 1
ATOM 3228 C C . MET A 1 438 ? -16.280 13.557 -2.249 1.00 48.29 478 MET A C 1
ATOM 3229 O O . MET A 1 438 ? -15.394 13.917 -1.475 1.00 50.41 478 MET A O 1
ATOM 3234 N N . GLN A 1 439 ? -17.024 14.410 -2.946 1.00 45.54 479 GLN A N 1
ATOM 3235 C CA . GLN A 1 439 ? -16.838 15.852 -2.842 1.00 42.41 479 GLN A CA 1
ATOM 3236 C C . GLN A 1 439 ? -18.135 16.552 -2.451 1.00 41.21 479 GLN A C 1
ATOM 3237 O O . GLN A 1 439 ? -18.123 17.523 -1.695 1.00 40.02 479 GLN A O 1
ATOM 3243 N N . LEU A 1 440 ? -19.253 16.054 -2.970 1.00 39.54 480 LEU A N 1
ATOM 3244 C CA . LEU A 1 440 ? -20.554 16.635 -2.674 1.00 38.21 480 LEU A CA 1
ATOM 3245 C C . LEU A 1 440 ? -20.944 16.136 -1.279 1.00 38.25 480 LEU A C 1
ATOM 3246 O O . LEU A 1 440 ? -21.771 16.732 -0.589 1.00 37.96 480 LEU A O 1
ATOM 3251 N N . PHE A 1 441 ? -20.336 15.027 -0.878 1.00 37.58 481 PHE A N 1
ATOM 3252 C CA . PHE A 1 441 ? -20.581 14.477 0.427 1.00 38.09 481 PHE A CA 1
ATOM 3253 C C . PHE A 1 441 ? -19.900 15.414 1.401 1.00 39.20 481 PHE A C 1
ATOM 3254 O O . PHE A 1 441 ? -20.505 15.858 2.377 1.00 40.98 481 PHE A O 1
ATOM 3262 N N . LEU A 1 442 ? -18.628 15.703 1.135 1.00 39.76 482 LEU A N 1
ATOM 3263 C CA . LEU A 1 442 ? -17.846 16.592 1.984 1.00 39.64 482 LEU A CA 1
ATOM 3264 C C . LEU A 1 442 ? -18.367 18.023 2.058 1.00 39.18 482 LEU A C 1
ATOM 3265 O O . LEU A 1 442 ? -18.584 18.544 3.140 1.00 39.64 482 LEU A O 1
ATOM 3270 N N . PHE A 1 443 ? -18.571 18.672 0.924 1.00 38.97 483 PHE A N 1
ATOM 3271 C CA . PHE A 1 443 ? -19.061 20.045 0.986 1.00 39.50 483 PHE A CA 1
ATOM 3272 C C . PHE A 1 443 ? -20.308 20.153 1.840 1.00 40.35 483 PHE A C 1
ATOM 3273 O O . PHE A 1 443 ? -20.462 21.072 2.666 1.00 40.76 483 PHE A O 1
ATOM 3281 N N . ILE A 1 444 ? -21.200 19.197 1.654 1.00 39.68 484 ILE A N 1
ATOM 3282 C CA . ILE A 1 444 ? -22.431 19.260 2.374 1.00 39.21 484 ILE A CA 1
ATOM 3283 C C . ILE A 1 444 ? -22.258 18.870 3.826 1.00 39.19 484 ILE A C 1
ATOM 3284 O O . ILE A 1 444 ? -22.862 19.478 4.704 1.00 40.03 484 ILE A O 1
ATOM 3289 N N . SER A 1 445 ? -21.414 17.878 4.091 1.00 39.63 485 SER A N 1
ATOM 3290 C CA . SER A 1 445 ? -21.187 17.442 5.466 1.00 38.40 485 SER A CA 1
ATOM 3291 C C . SER A 1 445 ? -20.648 18.554 6.332 1.00 37.58 485 SER A C 1
ATOM 3292 O O . SER A 1 445 ? -21.045 18.674 7.475 1.00 39.15 485 SER A O 1
ATOM 3295 N N . ILE A 1 446 ? -19.740 19.360 5.788 1.00 37.42 486 ILE A N 1
ATOM 3296 C CA . ILE A 1 446 ? -19.138 20.467 6.531 1.00 35.63 486 ILE A CA 1
ATOM 3297 C C . ILE A 1 446 ? -20.157 21.556 6.717 1.00 34.52 486 ILE A C 1
ATOM 3298 O O . ILE A 1 446 ? -20.407 21.982 7.832 1.00 35.24 486 ILE A O 1
ATOM 3303 N N . LEU A 1 447 ? -20.745 21.990 5.611 1.00 34.87 487 LEU A N 1
ATOM 3304 C CA . LEU A 1 447 ? -21.763 23.045 5.590 1.00 35.58 487 LEU A CA 1
ATOM 3305 C C . LEU A 1 447 ? -22.967 22.787 6.495 1.00 36.34 487 LEU A C 1
ATOM 3306 O O . LEU A 1 447 ? -23.397 23.682 7.240 1.00 36.54 487 LEU A O 1
ATOM 3311 N N . ALA A 1 448 ? -23.510 21.572 6.416 1.00 36.05 488 ALA A N 1
ATOM 3312 C CA . ALA A 1 448 ? -24.671 21.206 7.209 1.00 37.45 488 ALA A CA 1
ATOM 3313 C C . ALA A 1 448 ? -24.294 21.068 8.671 1.00 38.35 488 ALA A C 1
ATOM 3314 O O . ALA A 1 448 ? -25.068 21.385 9.573 1.00 40.41 488 ALA A O 1
ATOM 3316 N N . HIS A 1 449 ? -23.088 20.594 8.907 1.00 38.49 489 HIS A N 1
ATOM 3317 C CA . HIS A 1 449 ? -22.604 20.432 10.262 1.00 39.41 489 HIS A CA 1
ATOM 3318 C C . HIS A 1 449 ? -22.220 21.799 10.890 1.00 40.11 489 HIS A C 1
ATOM 3319 O O . HIS A 1 449 ? -22.271 21.967 12.106 1.00 40.03 489 HIS A O 1
ATOM 3326 N N . GLN A 1 450 ? -21.884 22.778 10.055 1.00 40.36 490 GLN A N 1
ATOM 3327 C CA . GLN A 1 450 ? -21.459 24.093 10.528 1.00 41.47 490 GLN A CA 1
ATOM 3328 C C . GLN A 1 450 ? -22.445 25.248 10.366 1.00 41.51 490 GLN A C 1
ATOM 3329 O O . GLN A 1 450 ? -22.311 26.289 11.037 1.00 39.79 490 GLN A O 1
ATOM 3335 N N . CYS A 1 451 ? -23.423 25.075 9.475 1.00 41.51 491 CYS A N 1
ATOM 3336 C CA . CYS A 1 451 ? -24.382 26.145 9.204 1.00 39.92 491 CYS A CA 1
ATOM 3337 C C . CYS A 1 451 ? -25.831 25.774 9.226 1.00 39.71 491 CYS A C 1
ATOM 3338 O O . CYS A 1 451 ? -26.205 24.600 9.242 1.00 37.39 491 CYS A O 1
ATOM 3341 N N . ASP A 1 452 ? -26.631 26.834 9.183 1.00 41.11 492 ASP A N 1
ATOM 3342 C CA . ASP A 1 452 ? -28.084 26.759 9.152 1.00 42.33 492 ASP A CA 1
ATOM 3343 C C . ASP A 1 452 ? -28.512 27.563 7.927 1.00 40.77 492 ASP A C 1
ATOM 3344 O O . ASP A 1 452 ? -28.083 28.694 7.753 1.00 39.43 492 ASP A O 1
ATOM 3349 N N . PHE A 1 453 ? -29.347 26.968 7.079 1.00 41.36 493 PHE A N 1
ATOM 3350 C CA . PHE A 1 453 ? -29.824 27.638 5.867 1.00 41.68 493 PHE A CA 1
ATOM 3351 C C . PHE A 1 453 ? -31.320 27.919 5.853 1.00 39.74 493 PHE A C 1
ATOM 3352 O O . PHE A 1 453 ? -32.120 27.007 5.951 1.00 39.76 493 PHE A O 1
ATOM 3360 N N . ARG A 1 454 ? -31.683 29.188 5.718 1.00 39.68 494 ARG A N 1
ATOM 3361 C CA . ARG A 1 454 ? -33.086 29.602 5.682 1.00 41.79 494 ARG A CA 1
ATOM 3362 C C . ARG A 1 454 ? -33.453 30.281 4.365 1.00 42.75 494 ARG A C 1
ATOM 3363 O O . ARG A 1 454 ? -32.694 31.094 3.839 1.00 44.34 494 ARG A O 1
ATOM 3371 N N . ALA A 1 455 ? -34.631 29.960 3.848 1.00 43.96 495 ALA A N 1
ATOM 3372 C CA . ALA A 1 455 ? -35.111 30.551 2.602 1.00 44.84 495 ALA A CA 1
ATOM 3373 C C . ALA A 1 455 ? -35.677 31.951 2.849 1.00 46.02 495 ALA A C 1
ATOM 3374 O O . ALA A 1 455 ? -35.990 32.323 3.977 1.00 46.19 495 ALA A O 1
ATOM 3376 N N . ASN A 1 456 ? -35.792 32.723 1.777 1.00 48.00 496 ASN A N 1
ATOM 3377 C CA . ASN A 1 456 ? -36.327 34.066 1.848 1.00 48.58 496 ASN A CA 1
ATOM 3378 C C . ASN A 1 456 ? -37.836 33.920 1.862 1.00 48.93 496 ASN A C 1
ATOM 3379 O O . ASN A 1 456 ? -38.448 33.627 0.845 1.00 49.03 496 ASN A O 1
ATOM 3384 N N . PRO A 1 457 ? -38.458 34.136 3.020 1.00 49.72 497 PRO A N 1
ATOM 3385 C CA . PRO A 1 457 ? -39.908 34.008 3.140 1.00 50.76 497 PRO A CA 1
ATOM 3386 C C . PRO A 1 457 ? -40.712 34.967 2.268 1.00 54.16 497 PRO A C 1
ATOM 3387 O O . PRO A 1 457 ? -41.771 34.598 1.760 1.00 55.10 497 PRO A O 1
ATOM 3391 N N . ASN A 1 458 ? -40.205 36.188 2.089 1.00 56.81 498 ASN A N 1
ATOM 3392 C CA . ASN A 1 458 ? -40.887 37.212 1.296 1.00 58.44 498 ASN A CA 1
ATOM 3393 C C . ASN A 1 458 ? -40.977 36.928 -0.205 1.00 59.82 498 ASN A C 1
ATOM 3394 O O . ASN A 1 458 ? -41.561 37.718 -0.952 1.00 60.74 498 ASN A O 1
ATOM 3399 N N . GLU A 1 459 ? -40.418 35.799 -0.638 1.00 60.81 499 GLU A N 1
ATOM 3400 C CA . GLU A 1 459 ? -40.404 35.401 -2.050 1.00 61.44 499 GLU A CA 1
ATOM 3401 C C . GLU A 1 459 ? -41.585 34.512 -2.461 1.00 62.02 499 GLU A C 1
ATOM 3402 O O . GLU A 1 459 ? -41.479 33.276 -2.420 1.00 61.58 499 GLU A O 1
ATOM 3408 N N . PRO A 1 460 ? -42.681 35.135 -2.879 1.00 62.98 500 PRO A N 1
ATOM 3409 C CA . PRO A 1 460 ? -43.879 34.400 -3.301 1.00 62.76 500 PRO A CA 1
ATOM 3410 C C . PRO A 1 460 ? -43.641 33.454 -4.480 1.00 62.88 500 PRO A C 1
ATOM 3411 O O . PRO A 1 460 ? -43.602 32.239 -4.289 1.00 60.42 500 PRO A O 1
ATOM 3415 N N . ALA A 1 461 ? -43.493 34.008 -5.681 1.00 64.33 501 ALA A N 1
ATOM 3416 C CA . ALA A 1 461 ? -43.306 33.202 -6.884 1.00 65.82 501 ALA A CA 1
ATOM 3417 C C . ALA A 1 461 ? -42.222 32.148 -6.505 1.00 66.18 501 ALA A C 1
ATOM 3418 O O . ALA A 1 461 ? -41.447 32.343 -5.563 1.00 67.39 501 ALA A O 1
ATOM 3420 N N . LYS A 1 462 ? -42.179 31.039 -7.231 1.00 65.87 502 LYS A N 1
ATOM 3421 C CA . LYS A 1 462 ? -41.219 30.039 -6.909 1.00 65.42 502 LYS A CA 1
ATOM 3422 C C . LYS A 1 462 ? -39.881 30.059 -7.700 1.00 65.52 502 LYS A C 1
ATOM 3423 O O . LYS A 1 462 ? -39.684 30.883 -8.598 1.00 64.57 502 LYS A O 1
ATOM 3429 N N . MET A 1 463 ? -38.976 29.164 -7.342 1.00 65.84 503 MET A N 1
ATOM 3430 C CA . MET A 1 463 ? -37.701 29.067 -8.017 1.00 65.92 503 MET A CA 1
ATOM 3431 C C . MET A 1 463 ? -37.887 28.705 -9.489 1.00 64.67 503 MET A C 1
ATOM 3432 O O . MET A 1 463 ? -38.595 27.747 -9.808 1.00 64.60 503 MET A O 1
ATOM 3437 N N . ASN A 1 464 ? -37.266 29.483 -10.376 1.00 62.33 504 ASN A N 1
ATOM 3438 C CA . ASN A 1 464 ? -37.300 29.203 -11.808 1.00 59.97 504 ASN A CA 1
ATOM 3439 C C . ASN A 1 464 ? -35.896 28.693 -12.184 1.00 57.55 504 ASN A C 1
ATOM 3440 O O . ASN A 1 464 ? -34.914 29.010 -11.515 1.00 56.61 504 ASN A O 1
ATOM 3445 N N . PHE A 1 465 ? -35.804 27.873 -13.226 1.00 54.93 505 PHE A N 1
ATOM 3446 C CA . PHE A 1 465 ? -34.520 27.293 -13.623 1.00 51.57 505 PHE A CA 1
ATOM 3447 C C . PHE A 1 465 ? -34.146 27.620 -15.051 1.00 50.92 505 PHE A C 1
ATOM 3448 O O . PHE A 1 465 ? -34.934 28.218 -15.792 1.00 51.40 505 PHE A O 1
ATOM 3456 N N . SER A 1 466 ? -32.925 27.227 -15.412 1.00 49.15 506 SER A N 1
ATOM 3457 C CA . SER A 1 466 ? -32.370 27.418 -16.743 1.00 46.97 506 SER A CA 1
ATOM 3458 C C . SER A 1 466 ? -32.063 26.007 -17.194 1.00 45.55 506 SER A C 1
ATOM 3459 O O . SER A 1 466 ? -31.232 25.334 -16.599 1.00 46.21 506 SER A O 1
ATOM 3462 N N . TYR A 1 467 ? -32.736 25.562 -18.242 1.00 43.12 507 TYR A N 1
ATOM 3463 C CA . TYR A 1 467 ? -32.558 24.207 -18.749 1.00 42.33 507 TYR A CA 1
ATOM 3464 C C . TYR A 1 467 ? -31.511 24.111 -19.841 1.00 41.59 507 TYR A C 1
ATOM 3465 O O . TYR A 1 467 ? -31.540 24.909 -20.770 1.00 43.38 507 TYR A O 1
ATOM 3474 N N . GLY A 1 468 ? -30.590 23.150 -19.742 1.00 39.60 508 GLY A N 1
ATOM 3475 C CA . GLY A 1 468 ? -29.585 23.016 -20.777 1.00 38.69 508 GLY A CA 1
ATOM 3476 C C . GLY A 1 468 ? -28.422 22.170 -20.347 1.00 40.43 508 GLY A 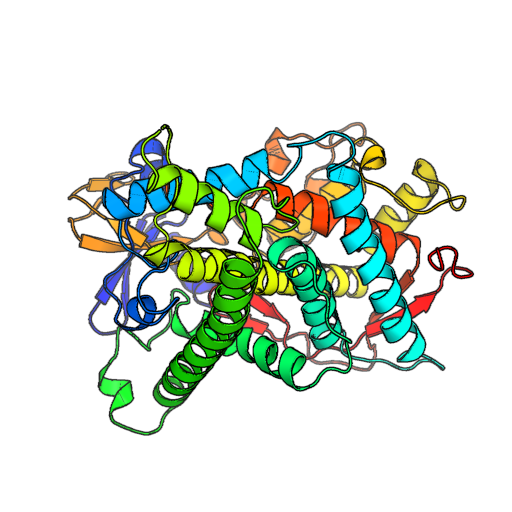C 1
ATOM 3477 O O . GLY A 1 468 ? -27.449 22.691 -19.822 1.00 44.24 508 GLY A O 1
ATOM 3478 N N . LEU A 1 469 ? -28.487 20.869 -20.605 1.00 40.45 509 LEU A N 1
ATOM 3479 C CA . LEU A 1 469 ? -27.435 19.944 -20.178 1.00 39.19 509 LEU A CA 1
ATOM 3480 C C . LEU A 1 469 ? -27.660 19.901 -18.671 1.00 40.10 509 LEU A C 1
ATOM 3481 O O . LEU A 1 469 ? -28.278 18.956 -18.196 1.00 41.89 509 LEU A O 1
ATOM 3486 N N . THR A 1 470 ? -27.198 20.906 -17.916 1.00 39.41 510 THR A N 1
ATOM 3487 C CA . THR A 1 470 ? -27.507 20.928 -16.478 1.00 39.52 510 THR A CA 1
ATOM 3488 C C . THR A 1 470 ? -28.749 21.828 -16.230 1.00 39.42 510 THR A C 1
ATOM 3489 O O . THR A 1 470 ? -29.038 22.762 -17.001 1.00 38.52 510 THR A O 1
ATOM 3493 N N . ILE A 1 471 ? -29.493 21.523 -15.169 1.00 38.27 511 ILE A N 1
ATOM 3494 C CA . ILE A 1 471 ? -30.657 22.312 -14.796 1.00 36.86 511 ILE A CA 1
ATOM 3495 C C . ILE A 1 471 ? -30.202 23.262 -13.688 1.00 35.42 511 ILE A C 1
ATOM 3496 O O . ILE A 1 471 ? -30.225 22.916 -12.525 1.00 35.26 511 ILE A O 1
ATOM 3501 N N . LYS A 1 472 ? -29.777 24.458 -14.056 1.00 35.23 512 LYS A N 1
ATOM 3502 C CA . LYS A 1 472 ? -29.295 25.438 -13.084 1.00 35.97 512 LYS A CA 1
ATOM 3503 C C . LYS A 1 472 ? -30.384 26.304 -12.483 1.00 37.69 512 LYS A C 1
ATOM 3504 O O . LYS A 1 472 ? -31.259 26.814 -13.184 1.00 39.42 512 LYS A O 1
ATOM 3510 N N . PRO A 1 473 ? -30.350 26.477 -11.163 1.00 38.83 513 PRO A N 1
ATOM 3511 C CA . PRO A 1 473 ? -31.352 27.301 -10.491 1.00 40.15 513 PRO A CA 1
ATOM 3512 C C . PRO A 1 473 ? -31.147 28.762 -10.869 1.00 42.38 513 PRO A C 1
ATOM 3513 O O . PRO A 1 473 ? -30.014 29.235 -10.948 1.00 41.87 513 PRO A O 1
ATOM 3517 N N . LYS A 1 474 ? -32.236 29.476 -11.125 1.00 45.91 514 LYS A N 1
ATOM 3518 C CA . LYS A 1 474 ? -32.137 30.906 -11.443 1.00 47.60 514 LYS A CA 1
ATOM 3519 C C . LYS A 1 474 ? -31.968 31.577 -10.092 1.00 47.87 514 LYS A C 1
ATOM 3520 O O . LYS A 1 474 ? -32.056 30.921 -9.054 1.00 50.22 514 LYS A O 1
ATOM 3526 N N . SER A 1 475 ? -31.735 32.885 -10.103 1.00 46.92 515 SER A N 1
ATOM 3527 C CA . SER A 1 475 ? -31.546 33.645 -8.872 1.00 45.24 515 SER A CA 1
ATOM 3528 C C . SER A 1 475 ? -32.464 33.196 -7.733 1.00 44.70 515 SER A C 1
ATOM 3529 O O . SER A 1 475 ? -33.647 32.925 -7.940 1.00 44.97 515 SER A O 1
ATOM 3532 N N . PHE A 1 476 ? -31.899 33.126 -6.531 1.00 43.99 516 PHE A N 1
ATOM 3533 C CA . PHE A 1 476 ? -32.632 32.746 -5.329 1.00 43.33 516 PHE A CA 1
ATOM 3534 C C . PHE A 1 476 ? -31.725 33.103 -4.164 1.00 43.46 516 PHE A C 1
ATOM 3535 O O . PHE A 1 476 ? -30.507 32.937 -4.261 1.00 44.47 516 PHE A O 1
ATOM 3543 N N . LYS A 1 477 ? -32.311 33.614 -3.085 1.00 42.79 517 LYS A N 1
ATOM 3544 C CA . LYS A 1 477 ? -31.535 34.040 -1.932 1.00 43.86 517 LYS A CA 1
ATOM 3545 C C . LYS A 1 477 ? -31.735 33.236 -0.643 1.00 43.71 517 LYS A C 1
ATOM 3546 O O . LYS A 1 477 ? -32.857 32.894 -0.256 1.00 43.96 517 LYS A O 1
ATOM 3552 N N . VAL A 1 478 ? -30.621 32.970 0.031 1.00 42.99 518 VAL A N 1
ATOM 3553 C CA . VAL A 1 478 ? -30.615 32.193 1.258 1.00 40.40 518 VAL A CA 1
ATOM 3554 C C . VAL A 1 478 ? -30.015 33.059 2.352 1.00 39.59 518 VAL A C 1
ATOM 3555 O O . VAL A 1 478 ? -29.373 34.067 2.054 1.00 38.65 518 VAL A O 1
ATOM 3559 N N . ASN A 1 479 ? -30.266 32.686 3.609 1.00 38.98 519 ASN A N 1
ATOM 3560 C CA . ASN A 1 479 ? -29.726 33.399 4.774 1.00 38.99 519 ASN A CA 1
ATOM 3561 C C . ASN A 1 479 ? -28.977 32.374 5.615 1.00 38.90 519 ASN A C 1
ATOM 3562 O O . ASN A 1 479 ? -29.545 31.383 6.058 1.00 39.31 519 ASN A O 1
ATOM 3567 N N . VAL A 1 480 ? -27.698 32.613 5.841 1.00 39.56 520 VAL A N 1
ATOM 3568 C CA . VAL A 1 480 ? -26.900 31.642 6.570 1.00 41.51 520 VAL A CA 1
ATOM 3569 C C . VAL A 1 480 ? -26.272 32.119 7.883 1.00 42.19 520 VAL A C 1
ATOM 3570 O O . VAL A 1 480 ? -25.665 33.192 7.958 1.00 43.72 520 VAL A O 1
ATOM 3574 N N . THR A 1 481 ? -26.432 31.300 8.918 1.00 41.86 521 THR A N 1
ATOM 3575 C CA . THR A 1 481 ? -25.880 31.596 10.228 1.00 40.81 521 THR A CA 1
ATOM 3576 C C . THR A 1 481 ? -25.069 30.408 10.712 1.00 38.81 521 THR A C 1
ATOM 3577 O O . THR A 1 481 ? -25.313 29.273 10.323 1.00 37.60 521 THR A O 1
ATOM 3581 N N . LEU A 1 482 ? -24.081 30.703 11.543 1.00 39.37 522 LEU A N 1
ATOM 3582 C CA . LEU A 1 482 ? -23.194 29.706 12.130 1.00 40.79 522 LEU A CA 1
ATOM 3583 C C . LEU A 1 482 ? -23.821 29.057 13.371 1.00 42.27 522 LEU A C 1
ATOM 3584 O O . LEU A 1 482 ? -24.337 29.745 14.259 1.00 41.68 522 LEU A O 1
ATOM 3589 N N . ARG A 1 483 ? -23.787 27.730 13.430 1.00 44.52 523 ARG A N 1
ATOM 3590 C CA . ARG A 1 483 ? -24.325 27.027 14.588 1.00 48.19 523 ARG A CA 1
ATOM 3591 C C . ARG A 1 483 ? -23.399 27.263 15.774 1.00 50.92 523 ARG A C 1
ATOM 3592 O O . ARG A 1 483 ? -23.853 27.373 16.902 1.00 50.92 523 ARG A O 1
ATOM 3600 N N . GLU A 1 484 ? -22.100 27.358 15.501 1.00 56.11 524 GLU A N 1
ATOM 3601 C CA . GLU A 1 484 ? -21.097 27.611 16.536 1.00 60.08 524 GLU A CA 1
ATOM 3602 C C . GLU A 1 484 ? -19.806 28.225 16.007 1.00 61.78 524 GLU A C 1
ATOM 3603 O O . GLU A 1 484 ? -19.588 28.330 14.793 1.00 63.00 524 GLU A O 1
ATOM 3609 N N . SER A 1 485 ? -18.951 28.610 16.948 1.00 63.23 525 SER A N 1
ATOM 3610 C CA . SER A 1 485 ? -17.660 29.216 16.658 1.00 64.09 525 SER A CA 1
ATOM 3611 C C . SER A 1 485 ? -16.863 28.424 15.626 1.00 64.44 525 SER A C 1
ATOM 3612 O O . SER A 1 485 ? -16.883 27.188 15.604 1.00 63.76 525 SER A O 1
ATOM 3615 N N . MET A 1 486 ? -16.152 29.160 14.778 1.00 65.51 526 MET A N 1
ATOM 3616 C CA . MET A 1 486 ? -15.345 28.573 13.716 1.00 64.94 526 MET A CA 1
ATOM 3617 C C . MET A 1 486 ? -14.143 27.738 14.168 1.00 64.30 526 MET A C 1
ATOM 3618 O O . MET A 1 486 ? -13.164 28.263 14.686 1.00 63.15 526 MET A O 1
ATOM 3623 N N . GLU A 1 487 ? -14.259 26.423 13.987 1.00 65.13 527 GLU A N 1
ATOM 3624 C CA . GLU A 1 487 ? -13.188 25.468 14.296 1.00 63.51 527 GLU A CA 1
ATOM 3625 C C . GLU A 1 487 ? -12.727 25.083 12.901 1.00 63.29 527 GLU A C 1
ATOM 3626 O O . GLU A 1 487 ? -11.919 24.190 12.707 1.00 62.34 527 GLU A O 1
ATOM 3632 N N . LEU A 1 488 ? -13.314 25.759 11.922 1.00 63.88 528 LEU A N 1
ATOM 3633 C CA . LEU A 1 488 ? -12.971 25.554 10.531 1.00 63.44 528 LEU A CA 1
ATOM 3634 C C . LEU A 1 488 ? -11.692 26.341 10.353 1.00 62.86 528 LEU A C 1
ATOM 3635 O O . LEU A 1 488 ? -10.924 26.071 9.440 1.00 63.17 528 LEU A O 1
ATOM 3640 N N . LEU A 1 489 ? -11.479 27.313 11.239 1.00 62.12 529 LEU A N 1
ATOM 3641 C CA . LEU A 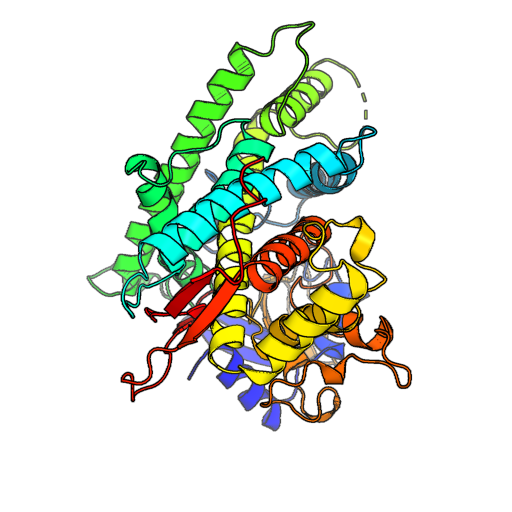1 489 ? -10.263 28.116 11.240 1.00 61.98 529 LEU A CA 1
ATOM 3642 C C . LEU A 1 489 ? -9.144 27.169 11.633 1.00 62.58 529 LEU A C 1
ATOM 3643 O O . LEU A 1 489 ? -8.791 27.045 12.806 1.00 62.46 529 LEU A O 1
ATOM 3648 N N . ASP A 1 490 ? -8.606 26.490 10.631 1.00 63.74 530 ASP A N 1
ATOM 3649 C CA . ASP A 1 490 ? -7.610 25.460 10.821 1.00 64.89 530 ASP A CA 1
ATOM 3650 C C . ASP A 1 490 ? -8.108 24.474 11.856 1.00 65.14 530 ASP A C 1
ATOM 3651 O O . ASP A 1 490 ? -8.556 23.388 11.416 1.00 65.38 530 ASP A O 1
#

Secondary structure (DSSP, 8-state):
--HHHHHHHHHHHH-SEEEEEETTEEEEEE-SHHHHHIIIIITTTTS-B----HHHHHGGGGT-SSSSPSSHHHHHHHHHHHHHHHHSTTSSTTHHHHHHHHHHHHHHHHHHHHHHTTGGG--B--HHHHHHHHHHHHHHHHTS----TT-HHHHHHTS-HHHHHHHHSTT--TTT-GGGGGS-SHHHHHHHHHHHHHHHHHHHHHHHHHHHHHH--TTPPP-SHHHHHHHHHHHHHS-------GGGHHHHHHHHHHHHHHHHHHHHHHHHHHHHH-HHHHHHHHHHHHHHT-TTS---GGGGGG-HHHHHHHHHHHHHH-SS-B-S-EE-SS-EEETTEEE-TT-EEEEBSHHHHS-TTT-SSSSS--GGGGB-TTS-B-HHHHTT--SS--STT--S-HHHHHHHHHHHHHHHHHHEEEEE-TT--S---EEEESEEEE-S--EEEEESS--S---

InterPro domains:
  IPR001128 Cytochrome P450 [PF00067] (51-519)
  IPR001128 Cytochrome P450 [PR00385] (330-347)
  IPR001128 Cytochrome P450 [PR00385] (383-394)
  IPR001128 Cytochrome P450 [PR00385] (461-470)
  IPR001128 Cytochrome P450 [PR00385] (470-481)
  IPR002401 Cytochrome P450, E-class, group I [PR00463] (78-97)
  IPR002401 Cytochrome P450, E-class, group I [PR00463] (102-123)
  IPR002401 Cytochrome P450, E-class, group I [PR00463] (200-218)
  IPR002401 Cytochrome P450, E-class, group I [PR00463] (319-336)
  IPR002401 Cytochrome P450, E-class, group I [PR00463] (339-365)
  IPR002401 Cytochrome P450, E-class, group I [PR00463] (382-400)
  IPR002401 Cytochrome P450, E-class, group I [PR00463] (423-447)
  IPR002401 Cytochrome P450, E-class, group I [PR00463] (460-470)
  IPR002401 Cytochrome P450, E-class, group I [PR00463] (470-493)
  IPR017972 Cytochrome P450, conserved site [PS00086] (463-472)
  IPR036396 Cytochrome P450 superfamily [G3DSA:1.10.630.10] (68-530)
  IPR036396 Cytochrome P450 superfamily [SSF48264] (51-523)

B-factor: mean 45.86, std 13.17, range [20.3, 104.07]